Protein AF-0000000079759176 (afdb_homodimer)

Nearest PDB structures (foldseek):
  4ivn-assembly1_A  TM=8.473E-01  e=5.845E-17  Vibrio vulnificus YJ016
  4ivn-assembly1_B  TM=8.427E-01  e=2.845E-16  Vibrio vulnificus YJ016
  7en7-assembly1_A  TM=8.563E-01  e=7.314E-11  Escherichia coli K-12
  7en6-assembly1_C  TM=8.674E-01  e=1.276E-09  Escherichia coli
  7en6-assembly1_D  TM=8.391E-01  e=5.063E-09  Escherichia coli

Solvent-accessible surface area (backbone atoms only — not comparable to full-atom values): 28360 Å² total; per-residue (Å²): 125,83,78,72,47,52,68,56,33,42,62,71,37,46,86,75,43,51,78,68,28,40,36,42,52,48,45,38,74,75,35,50,75,62,48,40,65,43,51,64,61,52,46,11,60,74,35,72,50,50,51,66,45,46,32,49,38,27,36,70,44,74,27,94,19,47,51,42,41,38,44,47,40,25,36,60,64,41,68,69,44,69,69,76,81,70,68,87,50,60,53,61,49,53,45,50,50,26,52,50,49,20,49,23,29,49,39,30,46,72,65,36,49,50,66,50,53,52,50,50,25,52,51,60,67,69,34,71,34,38,37,27,38,7,47,69,80,48,11,39,54,19,48,50,50,30,53,51,36,40,49,45,47,37,53,53,45,56,29,35,52,32,81,71,38,44,62,59,56,71,70,55,56,56,57,22,34,36,39,40,46,32,62,73,15,35,44,43,58,51,42,52,44,53,52,53,32,49,75,59,57,26,54,32,38,24,40,19,49,33,66,86,23,66,36,32,66,70,26,77,37,63,44,55,32,55,25,63,87,65,69,69,47,62,83,69,71,78,75,52,58,45,51,45,47,52,52,51,49,46,49,59,66,43,54,40,69,69,48,16,60,74,63,47,24,55,59,55,54,60,63,56,31,68,52,39,90,127,81,79,72,46,53,67,55,34,44,62,74,38,47,86,75,43,51,78,69,29,40,36,43,51,49,46,39,74,75,35,51,76,60,47,40,66,41,50,66,62,51,46,10,60,75,37,72,50,51,53,66,46,47,30,49,38,27,35,73,46,72,28,95,18,45,52,41,41,39,43,46,40,24,38,56,55,46,72,67,56,66,65,77,74,71,68,87,50,60,54,61,47,53,46,50,49,26,51,50,48,19,48,23,29,50,40,29,46,72,65,36,52,49,66,50,50,52,52,50,24,53,50,62,67,68,34,72,33,38,38,27,39,8,47,70,80,48,10,39,54,20,47,50,49,30,52,52,37,38,48,46,48,37,52,54,47,54,28,36,53,31,80,72,39,44,61,59,56,70,69,56,56,56,56,22,34,37,39,41,45,33,62,73,14,34,45,43,57,51,40,52,44,52,52,52,32,48,75,59,57,27,54,32,37,24,40,20,50,32,66,86,22,66,36,31,66,70,27,77,37,61,46,55,32,53,24,64,86,66,70,70,46,62,83,68,69,78,73,52,57,45,50,44,46,52,52,52,50,47,50,60,68,43,54,40,70,69,48,16,61,73,61,48,24,56,60,56,53,60,64,56,32,68,51,40,88

pLDDT: mean 88.62, std 12.37, range [35.09, 98.75]

Sequence (554 aa):
MSEKSVIDNIQKHYREFSPTERKVADCVLRHPNQVTEYTVKELAMASGVSEATVVRMCQHAGYTGYWPFRTMLARDMGMMGREEKRDNDQANIVAGIFRKYADIMQNLSSKIDLDAMSTCARLIDNCHEVHVIAAGDTGTLAKHMGFCLGRIGIKATYSGLADYYLNTINLADENDVLIAISKSGITKTVIQGAELAKEKGLKVIAITEYGNSKLGELADHVLLSKGDSSRFDYYKNYNHLSETAVIEALLELVKNVDKIVEKRADQLEFMLSEAKLMSEKSVIDNIQKHYREFSPTERKVADCVLRHPNQVTEYTVKELAMASGVSEATVVRMCQHAGYTGYWPFRTMLARDMGMMGREEKRDNDQANIVAGIFRKYADIMQNLSSKIDLDAMSTCARLIDNCHEVHVIAAGDTGTLAKHMGFCLGRIGIKATYSGLADYYLNTINLADENDVLIAISKSGITKTVIQGAELAKEKGLKVIAITEYGNSKLGELADHVLLSKGDSSRFDYYKNYNHLSETAVIEALLELVKNVDKIVEKRADQLEFMLSEAKL

Structure (mmCIF, N/CA/C/O backbone):
data_AF-0000000079759176-model_v1
#
loop_
_entity.id
_entity.type
_entity.pdbx_description
1 polymer 'Putative HTH-type transcriptional regulator YbbH'
#
loop_
_atom_site.group_PDB
_atom_site.id
_atom_site.type_symbol
_atom_site.label_atom_id
_atom_site.label_alt_id
_atom_site.label_comp_id
_atom_site.label_asym_id
_atom_site.label_entity_id
_atom_site.label_seq_id
_atom_site.pdbx_PDB_ins_code
_atom_site.Cartn_x
_atom_site.Cartn_y
_atom_site.Cartn_z
_atom_site.occupancy
_atom_site.B_iso_or_equiv
_atom_site.auth_seq_id
_atom_site.auth_comp_id
_atom_site.auth_asym_id
_atom_site.auth_atom_id
_atom_site.pdbx_PDB_mod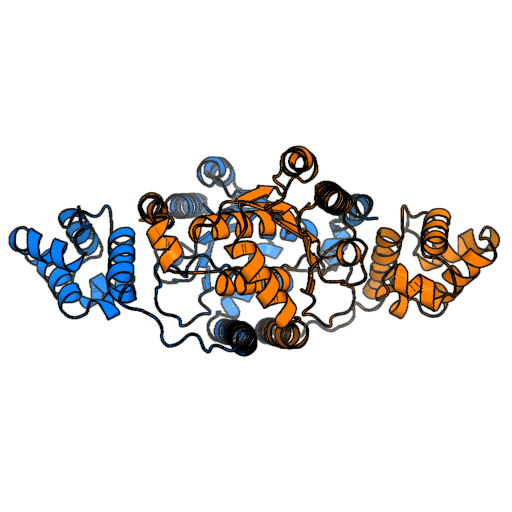el_num
ATOM 1 N N . MET A 1 1 ? -22.641 -24.734 -18.359 1 35.66 1 MET A N 1
ATOM 2 C CA . MET A 1 1 ? -21.891 -26 -18.328 1 35.66 1 MET A CA 1
ATOM 3 C C . MET A 1 1 ? -20.938 -26.047 -17.141 1 35.66 1 MET A C 1
ATOM 5 O O . MET A 1 1 ? -20.25 -25.078 -16.859 1 35.66 1 MET A O 1
ATOM 9 N N . SER A 1 2 ? -21.156 -26.797 -16.234 1 46.03 2 SER A N 1
ATOM 10 C CA . SER A 1 2 ? -20.422 -26.938 -14.969 1 46.03 2 SER A CA 1
ATOM 11 C C . SER A 1 2 ? -18.922 -27 -15.203 1 46.03 2 SER A C 1
ATOM 13 O O . SER A 1 2 ? -18.438 -27.812 -16.016 1 46.03 2 SER A O 1
ATOM 15 N N . GLU A 1 3 ? -18.172 -25.875 -15.086 1 63.28 3 GLU A N 1
ATOM 16 C CA . GLU A 1 3 ? -16.734 -25.859 -15.312 1 63.28 3 GLU A CA 1
ATOM 17 C C . GLU A 1 3 ? -16.047 -27.047 -14.617 1 63.28 3 GLU A C 1
ATOM 19 O O . GLU A 1 3 ? -16.266 -27.266 -13.422 1 63.28 3 GLU A O 1
ATOM 24 N N . LYS A 1 4 ? -15.727 -28.125 -15.344 1 79.06 4 LYS A N 1
ATOM 25 C CA . LYS A 1 4 ? -15.031 -29.328 -14.867 1 79.06 4 LYS A CA 1
ATOM 26 C C . LYS A 1 4 ? -13.906 -28.969 -13.906 1 79.06 4 LYS A C 1
ATOM 28 O O . LYS A 1 4 ? -13.219 -27.953 -14.102 1 79.06 4 LYS A O 1
ATOM 33 N N . SER A 1 5 ? -13.938 -29.719 -12.781 1 89.38 5 SER A N 1
ATOM 34 C CA . SER A 1 5 ? -12.859 -29.5 -11.82 1 89.38 5 SER A CA 1
ATOM 35 C C . SER A 1 5 ? -11.508 -29.859 -12.422 1 89.38 5 SER A C 1
ATOM 37 O O . SER A 1 5 ? -11.438 -30.516 -13.461 1 89.38 5 SER A O 1
ATOM 39 N N . VAL A 1 6 ? -10.531 -29.438 -11.859 1 93.12 6 VAL A N 1
ATOM 40 C CA . VAL A 1 6 ? -9.172 -29.734 -12.297 1 93.12 6 VAL A CA 1
ATOM 41 C C . VAL A 1 6 ? -8.93 -31.234 -12.25 1 93.12 6 VAL A C 1
ATOM 43 O O . VAL A 1 6 ? -8.359 -31.812 -13.18 1 93.12 6 VAL A O 1
ATOM 46 N N . ILE A 1 7 ? -9.414 -31.844 -11.203 1 94.25 7 ILE A N 1
ATOM 47 C CA . ILE A 1 7 ? -9.25 -33.281 -11.031 1 94.25 7 ILE A CA 1
ATOM 48 C C . ILE A 1 7 ? -9.945 -34.031 -12.164 1 94.25 7 ILE A C 1
ATOM 50 O O . ILE A 1 7 ? -9.383 -34.969 -12.75 1 94.25 7 ILE A O 1
ATOM 54 N N . ASP A 1 8 ? -11.172 -33.531 -12.461 1 93.94 8 ASP A N 1
ATOM 55 C CA . ASP A 1 8 ? -11.914 -34.156 -13.562 1 93.94 8 ASP A CA 1
ATOM 56 C C . ASP A 1 8 ? -11.164 -34 -14.883 1 93.94 8 ASP A C 1
ATOM 58 O O . ASP A 1 8 ? -11.141 -34.938 -15.695 1 93.94 8 ASP A O 1
ATOM 62 N N . ASN A 1 9 ? -10.57 -32.906 -15.094 1 94.44 9 ASN A N 1
ATOM 63 C CA . ASN A 1 9 ? -9.828 -32.656 -16.312 1 94.44 9 ASN A CA 1
ATOM 64 C C . ASN A 1 9 ? -8.602 -33.531 -16.438 1 94.44 9 ASN A C 1
ATOM 66 O O . ASN A 1 9 ? -8.297 -34.062 -17.516 1 94.44 9 ASN A O 1
ATOM 70 N N . ILE A 1 10 ? -7.938 -33.656 -15.336 1 95.88 10 ILE A N 1
ATOM 71 C CA . ILE A 1 10 ? -6.766 -34.531 -15.32 1 95.88 10 ILE A CA 1
ATOM 72 C C . ILE A 1 10 ? -7.184 -35.938 -15.648 1 95.88 10 ILE A C 1
ATOM 74 O O . ILE A 1 10 ? -6.539 -36.625 -16.469 1 95.88 10 ILE A O 1
ATOM 78 N N . GLN A 1 11 ? -8.242 -36.406 -15.07 1 95.19 11 GLN A N 1
ATOM 79 C CA . GLN A 1 11 ? -8.711 -37.781 -15.289 1 95.19 11 GLN A CA 1
ATOM 80 C C . GLN A 1 11 ? -9.148 -37.969 -16.734 1 95.19 11 GLN A C 1
ATOM 82 O O . GLN A 1 11 ? -8.883 -39.031 -17.328 1 95.19 11 GLN A O 1
ATOM 87 N N . LYS A 1 12 ? -9.773 -37 -17.234 1 94.94 12 LYS A N 1
ATOM 88 C CA . LYS A 1 12 ? -10.25 -37.062 -18.609 1 94.94 12 LYS A CA 1
ATOM 89 C C . LYS A 1 12 ? -9.094 -37.219 -19.594 1 94.94 12 LYS A C 1
ATOM 91 O O . LYS A 1 12 ? -9.211 -37.906 -20.594 1 94.94 12 LYS A O 1
ATOM 96 N N . HIS A 1 13 ? -7.957 -36.594 -19.312 1 96.12 13 HIS A N 1
ATOM 97 C CA . HIS A 1 13 ? -6.844 -36.562 -20.25 1 96.12 13 HIS A CA 1
ATOM 98 C C . HIS A 1 13 ? -5.73 -37.5 -19.844 1 96.12 13 HIS A C 1
ATOM 100 O O . HIS A 1 13 ? -4.688 -37.562 -20.5 1 96.12 13 HIS A O 1
ATOM 106 N N . TYR A 1 14 ? -5.953 -38.25 -18.844 1 96.62 14 TYR A N 1
ATOM 107 C CA . TYR A 1 14 ? -4.895 -39.031 -18.219 1 96.62 14 TYR A CA 1
ATOM 108 C C . TYR A 1 14 ? -4.262 -40 -19.234 1 96.62 14 TYR A C 1
ATOM 110 O O . TYR A 1 14 ? -3.035 -40.125 -19.281 1 96.62 14 TYR A O 1
ATOM 118 N N . ARG A 1 15 ? -5.012 -40.594 -20.109 1 95.25 15 ARG A N 1
ATOM 119 C CA . ARG A 1 15 ? -4.523 -41.594 -21.047 1 95.25 15 ARG A CA 1
ATOM 120 C C . ARG A 1 15 ? -3.697 -40.969 -22.156 1 95.25 15 ARG A C 1
ATOM 122 O O . ARG A 1 15 ? -2.928 -41.656 -22.844 1 95.25 15 ARG A O 1
ATOM 129 N N . GLU A 1 16 ? -3.939 -39.719 -22.297 1 95.94 16 GLU A N 1
ATOM 130 C CA . GLU A 1 16 ? -3.23 -39 -23.344 1 95.94 16 GLU A CA 1
ATOM 131 C C . GLU A 1 16 ? -1.88 -38.469 -22.859 1 95.94 16 GLU A C 1
ATOM 133 O O . GLU A 1 16 ? -1.031 -38.062 -23.656 1 95.94 16 GLU A O 1
ATOM 138 N N . PHE A 1 17 ? -1.669 -38.562 -21.562 1 97.19 17 PHE A N 1
ATOM 139 C CA . PHE A 1 17 ? -0.434 -38.031 -20.984 1 97.19 17 PHE A CA 1
ATOM 140 C C . PHE A 1 17 ? 0.737 -38.969 -21.297 1 97.19 17 PHE A C 1
ATOM 142 O O . PHE A 1 17 ? 0.569 -40.188 -21.359 1 97.19 17 PHE A O 1
ATOM 149 N N . SER A 1 18 ? 1.916 -38.375 -21.5 1 97.06 18 SER A N 1
ATOM 150 C CA . SER A 1 18 ? 3.146 -39.156 -21.531 1 97.06 18 SER A CA 1
ATOM 151 C C . SER A 1 18 ? 3.434 -39.812 -20.188 1 97.06 18 SER A C 1
ATOM 153 O O . SER A 1 18 ? 2.824 -39.438 -19.172 1 97.06 18 SER A O 1
ATOM 155 N N . PRO A 1 19 ? 4.395 -40.719 -20.156 1 97.31 19 PRO A N 1
ATOM 156 C CA . PRO A 1 19 ? 4.734 -41.344 -18.875 1 97.31 19 PRO A CA 1
ATOM 157 C C . PRO A 1 19 ? 5.215 -40.344 -17.844 1 97.31 19 PRO A C 1
ATOM 159 O O . PRO A 1 19 ? 4.871 -40.469 -16.656 1 97.31 19 PRO A O 1
ATOM 162 N N . THR A 1 20 ? 5.922 -39.375 -18.281 1 97.38 20 THR A N 1
ATOM 163 C CA . THR A 1 20 ? 6.434 -38.375 -17.328 1 97.38 20 THR A CA 1
ATOM 164 C C . THR A 1 20 ? 5.324 -37.438 -16.891 1 97.38 20 THR A C 1
ATOM 166 O O . THR A 1 20 ? 5.293 -37 -15.734 1 97.38 20 THR A O 1
ATOM 169 N N . GLU A 1 21 ? 4.449 -37.094 -17.781 1 98 21 GLU A N 1
ATOM 170 C CA . GLU A 1 21 ? 3.305 -36.25 -17.422 1 98 21 GLU A CA 1
ATOM 171 C C . GLU A 1 21 ? 2.406 -36.969 -16.406 1 98 21 GLU A C 1
ATOM 173 O O . GLU A 1 21 ? 1.821 -36.344 -15.531 1 98 21 GLU A O 1
ATOM 178 N N . ARG A 1 22 ? 2.295 -38.281 -16.562 1 98.12 22 ARG A N 1
ATOM 179 C CA . ARG A 1 22 ? 1.464 -39.062 -15.641 1 98.12 22 ARG A CA 1
ATOM 180 C C . ARG A 1 22 ? 2.01 -39 -14.219 1 98.12 22 ARG A C 1
ATOM 182 O O . ARG A 1 22 ? 1.243 -39 -13.25 1 98.12 22 ARG A O 1
ATOM 189 N N . LYS A 1 23 ? 3.299 -38.875 -14.117 1 98.12 23 LYS A N 1
ATOM 190 C CA . LYS A 1 23 ? 3.887 -38.719 -12.789 1 98.12 23 LYS A CA 1
ATOM 191 C C . LYS A 1 23 ? 3.371 -37.438 -12.109 1 98.12 23 LYS A C 1
ATOM 193 O O . LYS A 1 23 ? 3.061 -37.438 -10.914 1 98.12 23 LYS A O 1
ATOM 198 N N . VAL A 1 24 ? 3.32 -36.375 -12.883 1 98.44 24 VAL A N 1
ATOM 199 C CA . VAL A 1 24 ? 2.807 -35.094 -12.367 1 98.44 24 VAL A CA 1
ATOM 200 C C . VAL A 1 24 ? 1.33 -35.25 -12.008 1 98.44 24 VAL A C 1
ATOM 202 O O . VAL A 1 24 ? 0.908 -34.875 -10.914 1 98.44 24 VAL A O 1
ATOM 205 N N . ALA A 1 25 ? 0.553 -35.812 -12.969 1 98 25 ALA A N 1
ATOM 206 C CA . ALA A 1 25 ? -0.879 -36.031 -12.766 1 98 25 ALA A CA 1
ATOM 207 C C . ALA A 1 25 ? -1.146 -36.844 -11.508 1 98 25 ALA A C 1
ATOM 209 O O . ALA A 1 25 ? -2.029 -36.5 -10.719 1 98 25 ALA A O 1
ATOM 210 N N . ASP A 1 26 ? -0.378 -37.906 -11.336 1 98.06 26 ASP A N 1
ATOM 211 C CA . ASP A 1 26 ? -0.527 -38.75 -10.172 1 98.06 26 ASP A CA 1
ATOM 212 C C . ASP A 1 26 ? -0.271 -38 -8.875 1 98.06 26 ASP A C 1
ATOM 214 O O . ASP A 1 26 ? -0.987 -38.188 -7.887 1 98.06 26 ASP A O 1
ATOM 218 N N . CYS A 1 27 ? 0.743 -37.219 -8.93 1 97.56 27 CYS A N 1
ATOM 219 C CA . CYS A 1 27 ? 1.055 -36.406 -7.754 1 97.56 27 CYS A CA 1
ATOM 220 C C . CYS A 1 27 ? -0.113 -35.5 -7.395 1 97.56 27 CYS A C 1
ATOM 222 O O . CYS A 1 27 ? -0.489 -35.406 -6.227 1 97.56 27 CYS A O 1
ATOM 224 N N . VAL A 1 28 ? -0.728 -34.844 -8.352 1 97.44 28 VAL A N 1
ATOM 225 C CA . VAL A 1 28 ? -1.858 -33.938 -8.148 1 97.44 28 VAL A CA 1
ATOM 226 C C . VAL A 1 28 ? -3.055 -34.719 -7.621 1 97.44 28 VAL A C 1
ATOM 228 O O . VAL A 1 28 ? -3.723 -34.312 -6.672 1 97.44 28 VAL A O 1
ATOM 231 N N . LEU A 1 29 ? -3.34 -35.875 -8.242 1 96.56 29 LEU A N 1
ATOM 232 C CA . LEU A 1 29 ? -4.5 -36.688 -7.875 1 96.56 29 LEU A CA 1
ATOM 233 C C . LEU A 1 29 ? -4.363 -37.219 -6.457 1 96.56 29 LEU A C 1
ATOM 235 O O . LEU A 1 29 ? -5.352 -37.344 -5.734 1 96.56 29 LEU A O 1
ATOM 239 N N . ARG A 1 30 ? -3.137 -37.531 -6.066 1 96 30 ARG A N 1
ATOM 240 C CA . ARG A 1 30 ? -2.889 -38.125 -4.75 1 96 30 ARG A CA 1
ATOM 241 C C . ARG A 1 30 ? -2.857 -37.031 -3.674 1 96 30 ARG A C 1
ATOM 243 O O . ARG A 1 30 ? -3.281 -37.281 -2.541 1 96 30 ARG A O 1
ATOM 250 N N . HIS A 1 31 ? -2.309 -35.875 -4.031 1 94.81 31 HIS A N 1
ATOM 251 C CA . HIS A 1 31 ? -2.098 -34.844 -3.027 1 94.81 31 HIS A CA 1
ATOM 252 C C . HIS A 1 31 ? -2.562 -33.469 -3.535 1 94.81 31 HIS A C 1
ATOM 254 O O . HIS A 1 31 ? -1.793 -32.5 -3.537 1 94.81 31 HIS A O 1
ATOM 260 N N . PRO A 1 32 ? -3.797 -33.312 -3.891 1 93.69 32 PRO A N 1
ATOM 261 C CA . PRO A 1 32 ? -4.258 -32.062 -4.504 1 93.69 32 PRO A CA 1
ATOM 262 C C . PRO A 1 32 ? -4.082 -30.859 -3.588 1 93.69 32 PRO A C 1
ATOM 264 O O . PRO A 1 32 ? -3.672 -29.781 -4.039 1 93.69 32 PRO A O 1
ATOM 267 N N . ASN A 1 33 ? -4.297 -30.984 -2.299 1 89.25 33 ASN A N 1
ATOM 268 C CA . ASN A 1 33 ? -4.164 -29.875 -1.361 1 89.25 33 ASN A CA 1
ATOM 269 C C . ASN A 1 33 ? -2.715 -29.422 -1.231 1 89.25 33 ASN A C 1
ATOM 271 O O . ASN A 1 33 ? -2.438 -28.219 -1.197 1 89.25 33 ASN A O 1
ATOM 275 N N . GLN A 1 34 ? -1.864 -30.359 -1.186 1 91.31 34 GLN A N 1
ATOM 276 C CA . GLN A 1 34 ? -0.444 -30.047 -1.079 1 91.31 34 GLN A CA 1
ATOM 277 C C . GLN A 1 34 ? 0.063 -29.359 -2.34 1 91.31 34 GLN A C 1
ATOM 279 O O . GLN A 1 34 ? 0.872 -28.422 -2.264 1 91.31 34 GLN A O 1
ATOM 284 N N . VAL A 1 35 ? -0.436 -29.812 -3.436 1 93.62 35 VAL A N 1
ATOM 285 C CA . VAL A 1 35 ? 0.02 -29.297 -4.719 1 93.62 35 VAL A CA 1
ATOM 286 C C . VAL A 1 35 ? -0.357 -27.812 -4.84 1 93.62 35 VAL A C 1
ATOM 288 O O . VAL A 1 35 ? 0.382 -27.031 -5.434 1 93.62 35 VAL A O 1
ATOM 291 N N . THR A 1 36 ? -1.46 -27.406 -4.219 1 89.44 36 THR A N 1
ATOM 292 C CA . THR A 1 36 ? -1.861 -26.016 -4.27 1 89.44 36 THR A CA 1
ATOM 293 C C . THR A 1 36 ? -0.802 -25.125 -3.623 1 89.44 36 THR A C 1
ATOM 295 O O . THR A 1 36 ? -0.743 -23.922 -3.895 1 89.44 36 THR A O 1
ATOM 298 N N . GLU A 1 37 ? 0.089 -25.719 -2.861 1 86.69 37 GLU A N 1
ATOM 299 C CA . GLU A 1 37 ? 1.104 -24.969 -2.135 1 86.69 37 GLU A CA 1
ATOM 300 C C . GLU A 1 37 ? 2.447 -25 -2.857 1 86.69 37 GLU A C 1
ATOM 302 O O . GLU A 1 37 ? 3.398 -24.344 -2.449 1 86.69 37 GLU A O 1
ATOM 307 N N . TYR A 1 38 ? 2.492 -25.781 -3.906 1 89.94 38 TYR A N 1
ATOM 308 C CA . TYR A 1 38 ? 3.762 -25.969 -4.594 1 89.94 38 TYR A CA 1
ATOM 309 C C . TYR A 1 38 ? 3.957 -24.938 -5.691 1 89.94 38 TYR A C 1
ATOM 311 O O . TYR A 1 38 ? 3.012 -24.594 -6.406 1 89.94 38 TYR A O 1
ATOM 319 N N . THR A 1 39 ? 5.184 -24.391 -5.734 1 88.19 39 THR A N 1
ATOM 320 C CA . THR A 1 39 ? 5.605 -23.766 -6.977 1 88.19 39 THR A CA 1
ATOM 321 C C . THR A 1 39 ? 5.797 -24.797 -8.078 1 88.19 39 THR A C 1
ATOM 323 O O . THR A 1 39 ? 5.762 -26 -7.812 1 88.19 39 THR A O 1
ATOM 326 N N . VAL A 1 40 ? 5.965 -24.297 -9.273 1 92.94 40 VAL A N 1
ATOM 327 C CA . VAL A 1 40 ? 6.203 -25.219 -10.383 1 92.94 40 VAL A CA 1
ATOM 328 C C . VAL A 1 40 ? 7.461 -26.031 -10.117 1 92.94 40 VAL A C 1
ATOM 330 O O . VAL A 1 40 ? 7.504 -27.234 -10.406 1 92.94 40 VAL A O 1
ATOM 333 N N . LYS A 1 41 ? 8.414 -25.422 -9.516 1 92 41 LYS A N 1
ATOM 334 C CA . LYS A 1 41 ? 9.664 -26.109 -9.188 1 92 41 LYS A CA 1
ATOM 335 C C . LYS A 1 41 ? 9.445 -27.188 -8.133 1 92 41 LYS A C 1
ATOM 337 O O . LYS A 1 41 ? 9.969 -28.297 -8.25 1 92 41 LYS A O 1
ATOM 342 N N . GLU A 1 42 ? 8.703 -26.891 -7.176 1 92.88 42 GLU A N 1
ATOM 343 C CA . GLU A 1 42 ? 8.438 -27.828 -6.094 1 92.88 42 GLU A CA 1
ATOM 344 C C . GLU A 1 42 ? 7.613 -29.016 -6.582 1 92.88 42 GLU A C 1
ATOM 346 O O . GLU A 1 42 ? 7.859 -30.156 -6.18 1 92.88 42 GLU A O 1
ATOM 351 N N . LEU A 1 43 ? 6.633 -28.719 -7.422 1 96.19 43 LEU A N 1
ATOM 352 C CA . LEU A 1 43 ? 5.852 -29.828 -7.977 1 96.19 43 LEU A CA 1
ATOM 353 C C . LEU A 1 43 ? 6.711 -30.703 -8.867 1 96.19 43 LEU A C 1
ATOM 355 O O . LEU A 1 43 ? 6.562 -31.938 -8.867 1 96.19 43 LEU A O 1
ATOM 359 N N . ALA A 1 44 ? 7.586 -30.062 -9.625 1 97.06 44 ALA A N 1
ATOM 360 C CA . ALA A 1 44 ? 8.523 -30.812 -10.453 1 97.06 44 ALA A CA 1
ATOM 361 C C . ALA A 1 44 ? 9.383 -31.75 -9.602 1 97.06 44 ALA A C 1
ATOM 363 O O . ALA A 1 44 ? 9.516 -32.938 -9.914 1 97.06 44 ALA A O 1
ATOM 364 N N . MET A 1 45 ? 9.867 -31.266 -8.539 1 96.31 45 MET A N 1
ATOM 365 C CA . MET A 1 45 ? 10.703 -32.062 -7.637 1 96.31 45 MET A CA 1
ATOM 366 C C . MET A 1 45 ? 9.906 -33.188 -6.992 1 96.31 45 MET A C 1
ATOM 368 O O . MET A 1 45 ? 10.367 -34.312 -6.93 1 96.31 45 MET A O 1
ATOM 372 N N . ALA A 1 46 ? 8.734 -32.875 -6.613 1 96.38 46 ALA A N 1
ATOM 373 C CA . ALA A 1 46 ? 7.879 -33.844 -5.938 1 96.38 46 ALA A CA 1
ATOM 374 C C . ALA A 1 46 ? 7.473 -34.969 -6.891 1 96.38 46 ALA A C 1
ATOM 376 O O . ALA A 1 46 ? 7.254 -36.094 -6.465 1 96.38 46 ALA A O 1
ATOM 377 N N . SER A 1 47 ? 7.41 -34.656 -8.148 1 97.69 47 SER A N 1
ATOM 378 C CA . SER A 1 47 ? 6.965 -35.625 -9.148 1 97.69 47 SER A CA 1
ATOM 379 C C . SER A 1 47 ? 8.148 -36.312 -9.828 1 97.69 47 SER A C 1
ATOM 381 O O . SER A 1 47 ? 7.969 -37.219 -10.633 1 97.69 47 SER A O 1
ATOM 383 N N . GLY A 1 48 ? 9.305 -35.812 -9.617 1 97.38 48 GLY A N 1
ATOM 384 C CA . GLY A 1 48 ? 10.5 -36.375 -10.219 1 97.38 48 GLY A CA 1
ATOM 385 C C . GLY A 1 48 ? 10.633 -36.062 -11.695 1 97.38 48 GLY A C 1
ATOM 386 O O . GLY A 1 48 ? 11.023 -36.906 -12.484 1 97.38 48 GLY A O 1
ATOM 387 N N . VAL A 1 49 ? 10.195 -34.906 -12.055 1 98 49 VAL A N 1
ATOM 388 C CA . VAL A 1 49 ? 10.242 -34.531 -13.461 1 98 49 VAL A CA 1
ATOM 389 C C . VAL A 1 49 ? 10.797 -33.094 -13.594 1 98 49 VAL A C 1
ATOM 391 O O . VAL A 1 49 ? 11.188 -32.469 -12.602 1 98 49 VAL A O 1
ATOM 394 N N . SER A 1 50 ? 10.914 -32.625 -14.82 1 96.06 50 SER A N 1
ATOM 395 C CA . SER A 1 50 ? 11.336 -31.25 -15.086 1 96.06 50 SER A CA 1
ATOM 396 C C . SER A 1 50 ? 10.172 -30.266 -14.945 1 96.06 50 SER A C 1
ATOM 398 O O . SER A 1 50 ? 9.008 -30.672 -15.023 1 96.06 50 SER A O 1
ATOM 400 N N . GLU A 1 51 ? 10.516 -29.016 -14.727 1 95.12 51 GLU A N 1
ATOM 401 C CA . GLU A 1 51 ? 9.5 -27.969 -14.719 1 95.12 51 GLU A CA 1
ATOM 402 C C . GLU A 1 51 ? 8.727 -27.938 -16.031 1 95.12 51 GLU A C 1
ATOM 404 O O . GLU A 1 51 ? 7.516 -27.703 -16.047 1 95.12 51 GLU A O 1
ATOM 409 N N . ALA A 1 52 ? 9.422 -28.172 -17.141 1 95.06 52 ALA A N 1
ATOM 410 C CA . ALA A 1 52 ? 8.789 -28.188 -18.453 1 95.06 52 ALA A CA 1
ATOM 411 C C . ALA A 1 52 ? 7.727 -29.281 -18.547 1 95.06 52 ALA A C 1
ATOM 413 O O . ALA A 1 52 ? 6.66 -29.062 -19.125 1 95.06 52 ALA A O 1
ATOM 414 N N . THR A 1 53 ? 8.016 -30.375 -17.953 1 97.12 53 THR A N 1
ATOM 415 C CA . THR A 1 53 ? 7.07 -31.484 -17.953 1 97.12 53 THR A CA 1
ATOM 416 C C . THR A 1 53 ? 5.805 -31.109 -17.188 1 97.12 53 THR A C 1
ATOM 418 O O . THR A 1 53 ? 4.695 -31.453 -17.609 1 97.12 53 THR A O 1
ATOM 421 N N . VAL A 1 54 ? 5.973 -30.422 -16.062 1 97.75 54 VAL A N 1
ATOM 422 C CA . VAL A 1 54 ? 4.824 -29.953 -15.281 1 97.75 54 VAL A CA 1
ATOM 423 C C . VAL A 1 54 ? 3.955 -29.031 -16.141 1 97.75 54 VAL A C 1
ATOM 425 O O . VAL A 1 54 ? 2.736 -29.219 -16.203 1 97.75 54 VAL A O 1
ATOM 428 N N . VAL A 1 55 ? 4.57 -28.109 -16.781 1 95.06 55 VAL A N 1
ATOM 429 C CA . VAL A 1 55 ? 3.85 -27.141 -17.594 1 95.06 55 VAL A CA 1
ATOM 430 C C . VAL A 1 55 ? 3.145 -27.844 -18.75 1 95.06 55 VAL A C 1
ATOM 432 O O . VAL A 1 55 ? 1.988 -27.531 -19.047 1 95.06 55 VAL A O 1
ATOM 435 N N . ARG A 1 56 ? 3.785 -28.766 -19.391 1 96.25 56 ARG A N 1
ATOM 436 C CA . ARG A 1 56 ? 3.188 -29.516 -20.5 1 96.25 56 ARG A CA 1
ATOM 437 C C . ARG A 1 56 ? 1.968 -30.297 -20.031 1 96.25 56 ARG A C 1
ATOM 439 O O . ARG A 1 56 ? 0.955 -30.359 -20.734 1 96.25 56 ARG A O 1
ATOM 446 N N . MET A 1 57 ? 2.121 -30.906 -18.891 1 97.38 57 MET A N 1
ATOM 447 C CA . MET A 1 57 ? 0.977 -31.641 -18.359 1 97.38 57 MET A CA 1
ATOM 448 C C . MET A 1 57 ? -0.218 -30.703 -18.172 1 97.38 57 MET A C 1
ATOM 450 O O . MET A 1 57 ? -1.343 -31.047 -18.531 1 97.38 57 MET A O 1
ATOM 454 N N . CYS A 1 58 ? 0.056 -29.547 -17.547 1 95.69 58 CYS A N 1
ATOM 455 C CA . CYS A 1 58 ? -1.009 -28.578 -17.328 1 95.69 58 CYS A CA 1
ATOM 456 C C . CYS A 1 58 ? -1.652 -28.172 -18.641 1 95.69 58 CYS A C 1
ATOM 458 O O . CYS A 1 58 ? -2.877 -28.062 -18.734 1 95.69 58 CYS A O 1
ATOM 460 N N . GLN A 1 59 ? -0.818 -27.953 -19.625 1 93.56 59 GLN A N 1
ATOM 461 C CA . GLN A 1 59 ? -1.314 -27.547 -20.938 1 93.56 59 GLN A CA 1
ATOM 462 C C . GLN A 1 59 ? -2.162 -28.641 -21.578 1 93.56 59 GLN A C 1
ATOM 464 O O . GLN A 1 59 ? -3.238 -28.375 -22.109 1 93.56 59 GLN A O 1
ATOM 469 N N . HIS A 1 60 ? -1.693 -29.844 -21.5 1 95.69 60 HIS A N 1
ATOM 470 C CA . HIS A 1 60 ? -2.438 -30.969 -22.047 1 95.69 60 HIS A CA 1
ATOM 471 C C . HIS A 1 60 ? -3.758 -31.172 -21.312 1 95.69 60 HIS A C 1
ATOM 473 O O . HIS A 1 60 ? -4.734 -31.641 -21.891 1 95.69 60 HIS A O 1
ATOM 479 N N . ALA A 1 61 ? -3.705 -30.781 -20.125 1 95.38 61 ALA A N 1
ATOM 480 C CA . ALA A 1 61 ? -4.922 -30.891 -19.328 1 95.38 61 ALA A CA 1
ATOM 481 C C . ALA A 1 61 ? -5.879 -29.75 -19.609 1 95.38 61 ALA A C 1
ATOM 483 O O . ALA A 1 61 ? -6.977 -29.688 -19.062 1 95.38 61 ALA A O 1
ATOM 484 N N . GLY A 1 62 ? -5.434 -28.781 -20.391 1 91.19 62 GLY A N 1
ATOM 485 C CA . GLY A 1 62 ? -6.348 -27.75 -20.828 1 91.19 62 GLY A CA 1
ATOM 486 C C . GLY A 1 62 ? -6.051 -26.391 -20.219 1 91.19 62 GLY A C 1
ATOM 487 O O . GLY A 1 62 ? -6.867 -25.469 -20.297 1 91.19 62 GLY A O 1
ATOM 488 N N . TYR A 1 63 ? -4.887 -26.25 -19.625 1 91.75 63 TYR A N 1
ATOM 489 C CA . TYR A 1 63 ? -4.52 -24.969 -19 1 91.75 63 TYR A CA 1
ATOM 490 C C . TYR A 1 63 ? -3.344 -24.328 -19.734 1 91.75 63 TYR A C 1
ATOM 492 O O . TYR A 1 63 ? -2.537 -25.031 -20.344 1 91.75 63 TYR A O 1
ATOM 500 N N . THR A 1 64 ? -3.213 -23.047 -19.641 1 87.38 64 THR A N 1
ATOM 501 C CA . THR A 1 64 ? -2.178 -22.328 -20.375 1 87.38 64 THR A CA 1
ATOM 502 C C . THR A 1 64 ? -0.831 -22.453 -19.672 1 87.38 64 THR A C 1
ATOM 504 O O . THR A 1 64 ? 0.211 -22.141 -20.25 1 87.38 64 THR A O 1
ATOM 507 N N . GLY A 1 65 ? -0.861 -22.891 -18.422 1 90.06 65 GLY A N 1
ATOM 508 C CA . GLY A 1 65 ? 0.346 -23.062 -17.625 1 90.06 65 GLY A CA 1
ATOM 509 C C . GLY A 1 65 ? 0.072 -23.578 -16.219 1 90.06 65 GLY A C 1
ATOM 510 O O . GLY A 1 65 ? -1.056 -23.953 -15.898 1 90.06 65 GLY A O 1
ATOM 511 N N . TYR A 1 66 ? 1.176 -23.578 -15.453 1 91.94 66 TYR A N 1
ATOM 512 C CA . TYR A 1 66 ? 1.026 -24.125 -14.109 1 91.94 66 TYR A CA 1
ATOM 513 C C . TYR A 1 66 ? 0.223 -23.188 -13.219 1 91.94 66 TYR A C 1
ATOM 515 O O . TYR A 1 66 ? -0.589 -23.625 -12.406 1 91.94 66 TYR A O 1
ATOM 523 N N . TRP A 1 67 ? 0.436 -21.891 -13.438 1 88.31 67 TRP A N 1
ATOM 524 C CA . TRP A 1 67 ? -0.199 -20.938 -12.531 1 88.31 67 TRP A CA 1
ATOM 525 C C . TRP A 1 67 ? -1.718 -21 -12.656 1 88.31 67 TRP A C 1
ATOM 527 O O . TRP A 1 67 ? -2.418 -21.188 -11.656 1 88.31 67 TRP A O 1
ATOM 537 N N . PRO A 1 68 ? -2.244 -20.906 -13.883 1 86.75 68 PRO A N 1
ATOM 538 C CA . PRO A 1 68 ? -3.699 -21.062 -13.977 1 86.75 68 PRO A CA 1
ATOM 539 C C . PRO A 1 68 ? -4.18 -22.422 -13.477 1 86.75 68 PRO A C 1
ATOM 541 O O . PRO A 1 68 ? -5.242 -22.516 -12.859 1 86.75 68 PRO A O 1
ATOM 544 N N . PHE A 1 69 ? -3.445 -23.469 -13.734 1 91.19 69 PHE A N 1
ATOM 545 C CA . PHE A 1 69 ? -3.768 -24.812 -13.242 1 91.19 69 PHE A CA 1
ATOM 546 C C . PHE A 1 69 ? -3.871 -24.812 -11.727 1 91.19 69 PHE A C 1
ATOM 548 O O . PHE A 1 69 ? -4.871 -25.281 -11.172 1 91.19 69 PHE A O 1
ATOM 555 N N . ARG A 1 70 ? -2.826 -24.266 -11.117 1 89.5 70 ARG A N 1
ATOM 556 C CA . ARG A 1 70 ? -2.744 -24.219 -9.656 1 89.5 70 ARG A CA 1
ATOM 557 C C . ARG A 1 70 ? -3.889 -23.391 -9.078 1 89.5 70 ARG A C 1
ATOM 559 O O . ARG A 1 70 ? -4.48 -23.766 -8.062 1 89.5 70 ARG A O 1
ATOM 566 N N . THR A 1 71 ? -4.16 -22.266 -9.648 1 84.81 71 THR A N 1
ATOM 567 C CA . THR A 1 71 ? -5.219 -21.375 -9.203 1 84.81 71 THR A CA 1
ATOM 568 C C . THR A 1 71 ? -6.574 -22.078 -9.242 1 84.81 71 THR A C 1
ATOM 570 O O . THR A 1 71 ? -7.348 -22 -8.281 1 84.81 71 THR A O 1
ATOM 573 N N . MET A 1 72 ? -6.828 -22.781 -10.312 1 86.19 72 MET A N 1
ATOM 574 C CA . MET A 1 72 ? -8.094 -23.5 -10.453 1 86.19 72 MET A CA 1
ATOM 575 C C . MET A 1 72 ? -8.164 -24.672 -9.484 1 86.19 72 MET A C 1
ATOM 577 O O . MET A 1 72 ? -9.242 -24.984 -8.961 1 86.19 72 MET A O 1
ATOM 581 N N . LEU A 1 73 ? -7.016 -25.297 -9.312 1 90.12 73 LEU A N 1
ATOM 582 C CA . LEU A 1 73 ? -6.977 -26.375 -8.336 1 90.12 73 LEU A CA 1
ATOM 583 C C . LEU A 1 73 ? -7.312 -25.875 -6.941 1 90.12 73 LEU A C 1
ATOM 585 O O . LEU A 1 73 ? -8.094 -26.5 -6.219 1 90.12 73 LEU A O 1
ATOM 589 N N . ALA A 1 74 ? -6.738 -24.797 -6.594 1 85.19 74 ALA A N 1
ATOM 590 C CA . ALA A 1 74 ? -7.012 -24.188 -5.293 1 85.19 74 ALA A CA 1
ATOM 591 C C . ALA A 1 74 ? -8.492 -23.844 -5.148 1 85.19 74 ALA A C 1
ATOM 593 O O . ALA A 1 74 ? -9.078 -24.031 -4.086 1 85.19 74 ALA A O 1
ATOM 594 N N . ARG A 1 75 ? -8.961 -23.203 -6.168 1 81.06 75 ARG A N 1
ATOM 595 C CA . ARG A 1 75 ? -10.383 -22.891 -6.176 1 81.06 75 ARG A CA 1
ATOM 596 C C . ARG A 1 75 ? -11.227 -24.141 -5.914 1 81.06 75 ARG A C 1
ATOM 598 O O . ARG A 1 75 ? -12.117 -24.125 -5.066 1 81.06 75 ARG A O 1
ATOM 605 N N . ASP A 1 76 ? -10.883 -25.172 -6.633 1 84 76 ASP A N 1
ATOM 606 C CA . ASP A 1 76 ? -11.625 -26.422 -6.52 1 84 76 ASP A CA 1
ATOM 607 C C . ASP A 1 76 ? -11.531 -27 -5.109 1 84 76 ASP A C 1
ATOM 609 O O . ASP A 1 76 ? -12.484 -27.594 -4.605 1 84 76 ASP A O 1
ATOM 613 N N . MET A 1 77 ? -10.297 -26.891 -4.527 1 81.25 77 MET A N 1
ATOM 614 C CA . MET A 1 77 ? -10.055 -27.484 -3.215 1 81.25 77 MET A CA 1
ATOM 615 C C . MET A 1 77 ? -10.672 -26.625 -2.115 1 81.25 77 MET A C 1
ATOM 617 O O . MET A 1 77 ? -10.789 -27.062 -0.97 1 81.25 77 MET A O 1
ATOM 621 N N . GLY A 1 78 ? -10.727 -25.344 -2.16 1 65.06 78 GLY A N 1
ATOM 622 C CA . GLY A 1 78 ? -11.328 -24.422 -1.213 1 65.06 78 GLY A CA 1
ATOM 623 C C . GLY A 1 78 ? -12.789 -24.125 -1.502 1 65.06 78 GLY A C 1
ATOM 624 O O . GLY A 1 78 ? -13.414 -23.328 -0.802 1 65.06 78 GLY A O 1
ATOM 625 N N . MET A 1 79 ? -13.156 -24.094 -2.746 1 51.69 79 MET A N 1
ATOM 626 C CA . MET A 1 79 ? -14.617 -24.094 -2.762 1 51.69 79 MET A CA 1
ATOM 627 C C . MET A 1 79 ? -15.172 -25.094 -1.754 1 51.69 79 MET A C 1
ATOM 629 O O . MET A 1 79 ? -16.375 -25.094 -1.478 1 51.69 79 MET A O 1
ATOM 633 N N . MET A 1 80 ? -14.523 -26.125 -1.591 1 45.28 80 MET A N 1
ATOM 634 C CA . MET A 1 80 ? -15.125 -26.844 -0.469 1 45.28 80 MET A CA 1
ATOM 635 C C . MET A 1 80 ? -14.719 -26.203 0.859 1 45.28 80 MET A C 1
ATOM 637 O O . MET A 1 80 ? -15.094 -26.703 1.925 1 45.28 80 MET A O 1
ATOM 641 N N . GLY A 1 81 ? -14.234 -25.25 0.764 1 42.59 81 GLY A N 1
ATOM 642 C CA . GLY A 1 81 ? -13.797 -24.484 1.929 1 42.59 81 GLY A CA 1
ATOM 643 C C . GLY A 1 81 ? -14.898 -23.641 2.541 1 42.59 81 GLY A C 1
ATOM 644 O O . GLY A 1 81 ? -14.875 -22.422 2.432 1 42.59 81 GLY A O 1
ATOM 645 N N . ARG A 1 82 ? -16.078 -24.016 2.447 1 44.59 82 ARG A N 1
ATOM 646 C CA . ARG A 1 82 ? -17.016 -23.344 3.336 1 44.59 82 ARG A CA 1
ATOM 647 C C . ARG A 1 82 ? -16.375 -23.031 4.684 1 44.59 82 ARG A C 1
ATOM 649 O O . ARG A 1 82 ? -16.047 -23.938 5.449 1 44.59 82 ARG A O 1
ATOM 656 N N . GLU A 1 83 ? -15.273 -22.219 4.684 1 42.72 83 GLU A N 1
ATOM 657 C CA . GLU A 1 83 ? -14.922 -21.766 6.023 1 42.72 83 GLU A CA 1
ATOM 658 C C . GLU A 1 83 ? -16.094 -21.922 6.988 1 42.72 83 GLU A C 1
ATOM 660 O O . GLU A 1 83 ? -17.25 -21.875 6.574 1 42.72 83 GLU A O 1
ATOM 665 N N . GLU A 1 84 ? -15.703 -22.438 8.281 1 43.97 84 GLU A N 1
ATOM 666 C CA . GLU A 1 84 ? -16.375 -22.453 9.578 1 43.97 84 GLU A CA 1
ATOM 667 C C . GLU A 1 84 ? -17.297 -21.266 9.742 1 43.97 84 GLU A C 1
ATOM 669 O O . GLU A 1 84 ? -17.109 -20.234 9.109 1 43.97 84 GLU A O 1
ATOM 674 N N . LYS A 1 85 ? -18.25 -21.422 10.727 1 42.06 85 LYS A N 1
ATOM 675 C CA . LYS A 1 85 ? -19.266 -20.578 11.359 1 42.06 85 LYS A CA 1
ATOM 676 C C . LYS A 1 85 ? -18.75 -19.172 11.617 1 42.06 85 LYS A C 1
ATOM 678 O O . LYS A 1 85 ? -17.719 -18.984 12.266 1 42.06 85 LYS A O 1
ATOM 683 N N . ARG A 1 86 ? -18.812 -18.156 10.703 1 45.94 86 ARG A N 1
ATOM 684 C CA . ARG A 1 86 ? -18.781 -16.734 11.016 1 45.94 86 ARG A CA 1
ATOM 685 C C . ARG A 1 86 ? -19.031 -16.5 12.508 1 45.94 86 ARG A C 1
ATOM 687 O O . ARG A 1 86 ? -20.094 -16.844 13.031 1 45.94 86 ARG A O 1
ATOM 694 N N . ASP A 1 87 ? -18.062 -16.641 13.234 1 49.56 87 ASP A N 1
ATOM 695 C CA . ASP A 1 87 ? -18.344 -16.062 14.547 1 49.56 87 ASP A CA 1
ATOM 696 C C . ASP A 1 87 ? -19.266 -14.852 14.43 1 49.56 87 ASP A C 1
ATOM 698 O O . ASP A 1 87 ? -19.047 -13.969 13.602 1 49.56 87 ASP A O 1
ATOM 702 N N . ASN A 1 88 ? -20.438 -14.984 14.742 1 58.38 88 ASN A N 1
ATOM 703 C CA . ASN A 1 88 ? -21.531 -14.008 14.688 1 58.38 88 ASN A CA 1
ATOM 704 C C . ASN A 1 88 ? -21.094 -12.656 15.242 1 58.38 88 ASN A C 1
ATOM 706 O O . ASN A 1 88 ? -21.828 -11.672 15.117 1 58.38 88 ASN A O 1
ATOM 710 N N . ASP A 1 89 ? -19.875 -12.633 15.977 1 67.44 89 ASP A N 1
ATOM 711 C CA . ASP A 1 89 ? -19.531 -11.352 16.578 1 67.44 89 ASP A CA 1
ATOM 712 C C . ASP A 1 89 ? -18.484 -10.617 15.727 1 67.44 89 ASP A C 1
ATOM 714 O O . ASP A 1 89 ? -17.281 -10.906 15.82 1 67.44 89 ASP A O 1
ATOM 718 N N . GLN A 1 90 ? -18.828 -9.797 14.867 1 70.31 90 GLN A N 1
ATOM 719 C CA . GLN A 1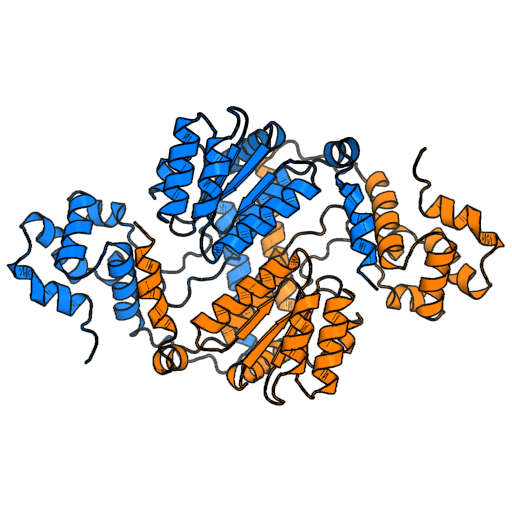 90 ? -18.016 -9.039 13.922 1 70.31 90 GLN A CA 1
ATOM 720 C C . GLN A 1 90 ? -16.859 -8.352 14.625 1 70.31 90 GLN A C 1
ATOM 722 O O . GLN A 1 90 ? -15.758 -8.25 14.062 1 70.31 90 GLN A O 1
ATOM 727 N N . ALA A 1 91 ? -17.109 -7.945 15.852 1 69.81 91 ALA A N 1
ATOM 728 C CA . ALA A 1 91 ? -16.031 -7.297 16.594 1 69.81 91 ALA A CA 1
ATOM 729 C C . ALA A 1 91 ? -14.867 -8.258 16.828 1 69.81 91 ALA A C 1
ATOM 731 O O . ALA A 1 91 ? -13.695 -7.863 16.734 1 69.81 91 ALA A O 1
ATOM 732 N N . ASN A 1 92 ? -15.227 -9.43 17.109 1 80.19 92 ASN A N 1
ATOM 733 C CA . ASN A 1 92 ? -14.203 -10.445 17.312 1 80.19 92 ASN A CA 1
ATOM 734 C C . ASN A 1 92 ? -13.469 -10.773 16.016 1 80.19 92 ASN A C 1
ATOM 736 O O . ASN A 1 92 ? -12.266 -11.023 16.016 1 80.19 92 ASN A O 1
ATOM 740 N N . ILE A 1 93 ? -14.172 -10.531 15.023 1 86.56 93 ILE A N 1
ATOM 741 C CA . ILE A 1 93 ? -13.578 -10.82 13.727 1 86.56 93 ILE A CA 1
ATOM 742 C C . ILE A 1 93 ? -12.539 -9.758 13.375 1 86.56 93 ILE A C 1
ATOM 744 O O . ILE A 1 93 ? -11.422 -10.078 12.969 1 86.56 93 ILE A O 1
ATOM 748 N N . VAL A 1 94 ? -12.859 -8.508 13.625 1 87.88 94 VAL A N 1
ATOM 749 C CA . VAL A 1 94 ? -11.969 -7.406 13.289 1 87.88 94 VAL A CA 1
ATOM 750 C C . VAL A 1 94 ? -10.695 -7.496 14.125 1 87.88 94 VAL A C 1
ATOM 752 O O . VAL A 1 94 ? -9.586 -7.375 13.602 1 87.88 94 VAL A O 1
ATOM 755 N N . ALA A 1 95 ? -10.883 -7.738 15.398 1 87.81 95 ALA A N 1
ATOM 756 C CA . ALA A 1 95 ? -9.719 -7.895 16.281 1 87.81 95 ALA A CA 1
ATOM 757 C C . ALA A 1 95 ? -8.836 -9.047 15.805 1 87.81 95 ALA A C 1
ATOM 759 O O . ALA A 1 95 ? -7.605 -8.945 15.859 1 87.81 95 ALA A O 1
ATOM 760 N N . GLY A 1 96 ? -9.445 -10.109 15.398 1 91.44 96 GLY A N 1
ATOM 761 C CA . GLY A 1 96 ? -8.711 -11.242 14.875 1 91.44 96 GLY A CA 1
ATOM 762 C C . GLY A 1 96 ? -7.91 -10.914 13.625 1 91.44 96 GLY A C 1
ATOM 763 O O . GLY A 1 96 ? -6.789 -11.398 13.453 1 91.44 96 GLY A O 1
ATOM 764 N N . ILE A 1 97 ? -8.445 -10.078 12.805 1 91.94 97 ILE A N 1
ATOM 765 C CA . ILE A 1 97 ? -7.777 -9.664 11.57 1 91.94 97 ILE A CA 1
ATOM 766 C C . ILE A 1 97 ? -6.492 -8.906 11.906 1 91.94 97 ILE A C 1
ATOM 768 O O . ILE A 1 97 ? -5.426 -9.219 11.367 1 91.94 97 ILE A O 1
ATOM 772 N N . PHE A 1 98 ? -6.496 -7.969 12.797 1 93.19 98 PHE A N 1
ATOM 773 C CA . PHE A 1 98 ? -5.324 -7.164 13.125 1 93.19 98 PHE A CA 1
ATOM 774 C C . PHE A 1 98 ? -4.301 -7.984 13.898 1 93.19 98 PHE A C 1
ATOM 776 O O . PHE A 1 98 ? -3.096 -7.77 13.766 1 93.19 98 PHE A O 1
ATOM 783 N N . ARG A 1 99 ? -4.789 -8.922 14.711 1 92.5 99 ARG A N 1
ATOM 784 C CA . ARG A 1 99 ? -3.852 -9.852 15.336 1 92.5 99 ARG A CA 1
ATOM 785 C C . ARG A 1 99 ? -3.09 -10.648 14.273 1 92.5 99 ARG A C 1
ATOM 787 O O . ARG A 1 99 ? -1.879 -10.844 14.391 1 92.5 99 ARG A O 1
ATOM 794 N N . LYS A 1 100 ? -3.82 -11.07 13.32 1 92.75 100 LYS A N 1
ATOM 795 C CA . LYS A 1 100 ? -3.182 -11.758 12.203 1 92.75 100 LYS A CA 1
ATOM 796 C C . LYS A 1 100 ? -2.154 -10.859 11.516 1 92.75 100 LYS A C 1
ATOM 798 O O . LYS A 1 100 ? -1.079 -11.32 11.125 1 92.75 100 LYS A O 1
ATOM 803 N N . TYR A 1 101 ? -2.471 -9.617 11.344 1 94.69 101 TYR A N 1
ATOM 804 C CA . TYR A 1 101 ? -1.552 -8.672 10.719 1 94.69 101 TYR A CA 1
ATOM 805 C C . TYR A 1 101 ? -0.297 -8.5 11.57 1 94.69 101 TYR A C 1
ATOM 807 O O . TYR A 1 101 ? 0.813 -8.43 11.039 1 94.69 101 TYR A O 1
ATOM 815 N N . ALA A 1 102 ? -0.504 -8.414 12.891 1 94.94 102 ALA A N 1
ATOM 816 C CA . ALA A 1 102 ? 0.651 -8.336 13.781 1 94.94 102 ALA A CA 1
ATOM 817 C C . ALA A 1 102 ? 1.544 -9.562 13.641 1 94.94 102 ALA A C 1
ATOM 819 O O . ALA A 1 102 ? 2.77 -9.445 13.586 1 94.94 102 ALA A O 1
ATOM 820 N N . ASP A 1 103 ? 0.956 -10.688 13.547 1 94.25 103 ASP A N 1
ATOM 821 C CA . ASP A 1 103 ? 1.701 -11.93 13.352 1 94.25 103 ASP A CA 1
ATOM 822 C C . ASP A 1 103 ? 2.469 -11.906 12.031 1 94.25 103 ASP A C 1
ATOM 824 O O . ASP A 1 103 ? 3.605 -12.375 11.961 1 94.25 103 ASP A O 1
ATOM 828 N N . ILE A 1 104 ? 1.828 -11.414 11.023 1 94.19 104 ILE A N 1
ATOM 829 C CA . ILE A 1 104 ? 2.459 -11.312 9.719 1 94.19 104 ILE A CA 1
ATOM 830 C C . ILE A 1 104 ? 3.723 -10.461 9.812 1 94.19 104 ILE A C 1
ATOM 832 O O . ILE A 1 104 ? 4.77 -10.82 9.273 1 94.19 104 ILE A O 1
ATOM 836 N N . MET A 1 105 ? 3.695 -9.32 10.516 1 95.44 105 MET A N 1
ATOM 837 C CA . MET A 1 105 ? 4.867 -8.469 10.688 1 95.44 105 MET A CA 1
ATOM 838 C C . MET A 1 105 ? 5.98 -9.219 11.406 1 95.44 105 MET A C 1
ATOM 840 O O . MET A 1 105 ? 7.152 -9.109 11.031 1 95.44 105 MET A O 1
ATOM 844 N N . GLN A 1 106 ? 5.613 -9.953 12.406 1 93 106 GLN A N 1
ATOM 845 C CA . GLN A 1 106 ? 6.594 -10.727 13.164 1 93 106 GLN A CA 1
ATOM 846 C C . GLN A 1 106 ? 7.219 -11.82 12.297 1 93 106 GLN A C 1
ATOM 848 O O . GLN A 1 106 ? 8.43 -12.047 12.359 1 93 106 GLN A O 1
ATOM 853 N N . ASN A 1 107 ? 6.395 -12.461 11.555 1 93.06 107 ASN A N 1
ATOM 854 C CA . ASN A 1 107 ? 6.887 -13.5 10.656 1 93.06 107 ASN A CA 1
ATOM 855 C C . ASN A 1 107 ? 7.855 -12.938 9.617 1 93.06 107 ASN A C 1
ATOM 857 O O . ASN A 1 107 ? 8.867 -13.562 9.305 1 93.06 107 ASN A O 1
ATOM 861 N N . LEU A 1 108 ? 7.531 -11.773 9.086 1 92.75 108 LEU A N 1
ATOM 862 C CA . LEU A 1 108 ? 8.414 -11.117 8.133 1 92.75 108 LEU A CA 1
ATOM 863 C C . LEU A 1 108 ? 9.781 -10.844 8.758 1 92.75 108 LEU A C 1
ATOM 865 O O . LEU A 1 108 ? 10.812 -11.047 8.117 1 92.75 108 LEU A O 1
ATOM 869 N N . SER A 1 109 ? 9.773 -10.391 9.969 1 90.44 109 SER A N 1
ATOM 870 C CA . SER A 1 109 ? 11.016 -10.125 10.688 1 90.44 109 SER A CA 1
ATOM 871 C C . SER A 1 109 ? 11.906 -11.359 10.742 1 90.44 109 SER A C 1
ATOM 873 O O . SER A 1 109 ? 13.133 -11.258 10.648 1 90.44 109 SER A O 1
ATOM 875 N N . SER A 1 110 ? 11.297 -12.5 10.891 1 89.12 110 SER A N 1
ATOM 876 C CA . SER A 1 110 ? 12.039 -13.75 11.031 1 89.12 110 SER A CA 1
ATOM 877 C C . SER A 1 110 ? 12.492 -14.281 9.672 1 89.12 110 SER A C 1
ATOM 879 O O . SER A 1 110 ? 13.5 -14.984 9.578 1 89.12 110 SER A O 1
ATOM 881 N N . LYS A 1 111 ? 11.797 -13.922 8.602 1 88.25 111 LYS A N 1
ATOM 882 C CA . LYS A 1 111 ? 12.039 -14.523 7.293 1 88.25 111 LYS A CA 1
ATOM 883 C C . LYS A 1 111 ? 12.953 -13.641 6.445 1 88.25 111 LYS A C 1
ATOM 885 O O . LYS A 1 111 ? 13.672 -14.141 5.578 1 88.25 111 LYS A O 1
ATOM 890 N N . ILE A 1 112 ? 12.906 -12.391 6.707 1 90.06 112 ILE A N 1
ATOM 891 C CA . ILE A 1 112 ? 13.688 -11.477 5.887 1 90.06 112 ILE A CA 1
ATOM 892 C C . ILE A 1 112 ? 15.172 -11.664 6.18 1 90.06 112 ILE A C 1
ATOM 894 O O . ILE A 1 112 ? 15.57 -11.844 7.332 1 90.06 112 ILE A O 1
ATOM 898 N N . ASP A 1 113 ? 15.961 -11.812 5.156 1 90.69 113 ASP A N 1
ATOM 899 C CA . ASP A 1 113 ? 17.422 -11.805 5.277 1 90.69 113 ASP A CA 1
ATOM 900 C C . ASP A 1 113 ? 17.938 -10.406 5.605 1 90.69 113 ASP A C 1
ATOM 902 O O . ASP A 1 113 ? 18.016 -9.547 4.727 1 90.69 113 ASP A O 1
ATOM 906 N N . LEU A 1 114 ? 18.359 -10.227 6.805 1 89.19 114 LEU A N 1
ATOM 907 C CA . LEU A 1 114 ? 18.734 -8.914 7.305 1 89.19 114 LEU A CA 1
ATOM 908 C C . LEU A 1 114 ? 19.969 -8.391 6.57 1 89.19 114 LEU A C 1
ATOM 910 O O . LEU A 1 114 ? 20.062 -7.195 6.281 1 89.19 114 LEU A O 1
ATOM 914 N N . ASP A 1 115 ? 20.844 -9.297 6.27 1 91.12 115 ASP A N 1
ATOM 915 C CA . ASP A 1 115 ? 22.047 -8.898 5.527 1 91.12 115 ASP A CA 1
ATOM 916 C C . ASP A 1 115 ? 21.688 -8.477 4.102 1 91.12 115 ASP A C 1
ATOM 918 O O . ASP A 1 115 ? 22.25 -7.516 3.578 1 91.12 115 ASP A O 1
ATOM 922 N N . ALA A 1 116 ? 20.781 -9.242 3.541 1 94.06 116 ALA A N 1
ATOM 923 C CA . ALA A 1 116 ? 20.344 -8.883 2.195 1 94.06 116 ALA A CA 1
ATOM 924 C C . ALA A 1 116 ? 19.688 -7.504 2.184 1 94.06 116 ALA A C 1
ATOM 926 O O . ALA A 1 116 ? 19.938 -6.695 1.283 1 94.06 116 ALA A O 1
ATOM 927 N N . MET A 1 117 ? 18.891 -7.23 3.141 1 94.88 117 MET A N 1
ATOM 928 C CA . MET A 1 117 ? 18.219 -5.941 3.201 1 94.88 117 MET A CA 1
ATOM 929 C C . MET A 1 117 ? 19.219 -4.805 3.391 1 94.88 117 MET A C 1
ATOM 931 O O . MET A 1 117 ? 19.109 -3.762 2.746 1 94.88 117 MET A O 1
ATOM 935 N N . SER A 1 118 ? 20.188 -5.008 4.23 1 93.5 118 SER A N 1
ATOM 936 C CA . SER A 1 118 ? 21.219 -4.004 4.438 1 93.5 118 SER A CA 1
ATOM 937 C C . SER A 1 118 ? 22.016 -3.754 3.16 1 93.5 118 SER A C 1
ATOM 939 O O . SER A 1 118 ? 22.328 -2.607 2.826 1 93.5 118 SER A O 1
ATOM 941 N N . THR A 1 119 ? 22.344 -4.812 2.514 1 95.75 119 THR A N 1
ATOM 942 C CA . THR A 1 119 ? 23.062 -4.703 1.25 1 95.75 119 THR A CA 1
ATOM 943 C C . THR A 1 119 ? 22.234 -3.941 0.219 1 95.75 119 THR A C 1
ATOM 945 O O . THR A 1 119 ? 22.75 -3.074 -0.486 1 95.75 119 THR A O 1
ATOM 948 N N . CYS A 1 120 ? 20.969 -4.258 0.138 1 97.62 120 CYS A N 1
ATOM 949 C CA . CYS A 1 120 ? 20.062 -3.555 -0.775 1 97.62 120 CYS A CA 1
ATOM 950 C C . CYS A 1 120 ? 20.031 -2.066 -0.458 1 97.62 120 CYS A C 1
ATOM 952 O O . CYS A 1 120 ? 20.062 -1.231 -1.364 1 97.62 120 CYS A O 1
ATOM 954 N N . ALA A 1 121 ? 19.938 -1.734 0.824 1 96.38 121 ALA A N 1
ATOM 955 C CA . ALA A 1 121 ? 19.906 -0.333 1.237 1 96.38 121 ALA A CA 1
ATOM 956 C C . ALA A 1 121 ? 21.156 0.406 0.783 1 96.38 121 ALA A C 1
ATOM 958 O O . ALA A 1 121 ? 21.078 1.531 0.286 1 96.38 121 ALA A O 1
ATOM 959 N N . ARG A 1 122 ? 22.297 -0.21 0.937 1 95.25 122 ARG A N 1
ATOM 960 C CA . ARG A 1 122 ? 23.562 0.395 0.519 1 95.25 122 ARG A CA 1
ATOM 961 C C . ARG A 1 122 ? 23.594 0.578 -0.995 1 95.25 122 ARG A C 1
ATOM 963 O O . ARG A 1 122 ? 24.062 1.612 -1.487 1 95.25 122 ARG A O 1
ATOM 970 N N . LEU A 1 123 ? 23.141 -0.445 -1.717 1 96.88 123 LEU A N 1
ATOM 971 C CA . LEU A 1 123 ? 23.109 -0.369 -3.174 1 96.88 123 LEU A CA 1
ATOM 972 C C . LEU A 1 123 ? 22.25 0.81 -3.631 1 96.88 123 LEU A C 1
ATOM 974 O O . LEU A 1 123 ? 22.656 1.572 -4.512 1 96.88 123 LEU A O 1
ATOM 978 N N . ILE A 1 124 ? 21.125 0.998 -3.053 1 97.69 124 ILE A N 1
ATOM 979 C CA . ILE A 1 124 ? 20.172 2.049 -3.41 1 97.69 124 ILE A CA 1
ATOM 980 C C . ILE A 1 124 ? 20.766 3.414 -3.07 1 97.69 124 ILE A C 1
ATOM 982 O O . ILE A 1 124 ? 20.672 4.355 -3.863 1 97.69 124 ILE A O 1
ATOM 986 N N . ASP A 1 125 ? 21.359 3.486 -1.952 1 94.56 125 ASP A N 1
ATOM 987 C CA . ASP A 1 125 ? 21.922 4.75 -1.488 1 94.56 125 ASP A CA 1
ATOM 988 C C . ASP A 1 125 ? 23.047 5.215 -2.408 1 94.56 125 ASP A C 1
ATOM 990 O O . ASP A 1 125 ? 23.297 6.414 -2.549 1 94.56 125 ASP A O 1
ATOM 994 N N . ASN A 1 126 ? 23.75 4.316 -3.023 1 94.38 126 ASN A N 1
ATOM 995 C CA . ASN A 1 126 ? 24.969 4.648 -3.768 1 94.38 126 ASN A CA 1
ATOM 996 C C . ASN A 1 126 ? 24.719 4.637 -5.273 1 94.38 126 ASN A C 1
ATOM 998 O O . ASN A 1 126 ? 25.578 5.051 -6.051 1 94.38 126 ASN A O 1
ATOM 1002 N N . CYS A 1 127 ? 23.562 4.207 -5.703 1 96 127 CYS A N 1
ATOM 1003 C CA . CYS A 1 127 ? 23.328 4.074 -7.137 1 96 127 CYS A CA 1
ATOM 1004 C C . CYS A 1 127 ? 23.047 5.426 -7.77 1 96 127 CYS A C 1
ATOM 1006 O O . CYS A 1 127 ? 22.875 6.422 -7.066 1 96 127 CYS A O 1
ATOM 1008 N N . HIS A 1 128 ? 23.094 5.445 -9.086 1 95.75 128 HIS A N 1
ATOM 1009 C CA . HIS A 1 128 ? 22.75 6.648 -9.836 1 95.75 128 HIS A CA 1
ATOM 1010 C C . HIS A 1 128 ? 21.25 6.871 -9.891 1 95.75 128 HIS A C 1
ATOM 1012 O O . HIS A 1 128 ? 20.766 7.984 -9.656 1 95.75 128 HIS A O 1
ATOM 1018 N N . GLU A 1 129 ? 20.547 5.848 -10.148 1 96.94 129 GLU A N 1
ATOM 1019 C CA . GLU A 1 129 ? 19.078 5.891 -10.281 1 96.94 129 GLU A CA 1
ATOM 1020 C C . GLU A 1 129 ? 18.469 4.527 -9.992 1 96.94 129 GLU A C 1
ATOM 1022 O O . GLU A 1 129 ? 19.062 3.49 -10.297 1 96.94 129 GLU A O 1
ATOM 1027 N N . VAL A 1 130 ? 17.328 4.578 -9.367 1 98.19 130 VAL A N 1
ATOM 1028 C CA . VAL A 1 130 ? 16.594 3.344 -9.125 1 98.19 130 VAL A CA 1
ATOM 1029 C C . VAL A 1 130 ? 15.453 3.219 -10.133 1 98.19 130 VAL A C 1
ATOM 1031 O O . VAL A 1 130 ? 14.703 4.172 -10.352 1 98.19 130 VAL A O 1
ATOM 1034 N N . HIS A 1 131 ? 15.336 2.072 -10.781 1 98 131 HIS A N 1
ATOM 1035 C CA . HIS A 1 131 ? 14.188 1.728 -11.609 1 98 131 HIS A CA 1
ATOM 1036 C C . HIS A 1 131 ? 13.297 0.704 -10.922 1 98 131 HIS A C 1
ATOM 1038 O O . HIS A 1 131 ? 13.75 -0.388 -10.57 1 98 131 HIS A O 1
ATOM 1044 N N . VAL A 1 132 ? 12.023 1.065 -10.727 1 98.25 132 VAL A N 1
ATOM 1045 C CA . VAL A 1 132 ? 11.102 0.151 -10.062 1 98.25 132 VAL A CA 1
ATOM 1046 C C . VAL A 1 132 ? 10.086 -0.389 -11.07 1 98.25 132 VAL A C 1
ATOM 1048 O O . VAL A 1 132 ? 9.328 0.377 -11.672 1 98.25 132 VAL A O 1
ATOM 1051 N N . ILE A 1 133 ? 10.07 -1.727 -11.25 1 97.19 133 ILE A N 1
ATOM 1052 C CA . ILE A 1 133 ? 9.156 -2.336 -12.211 1 97.19 133 ILE A CA 1
ATOM 1053 C C . ILE A 1 133 ? 8.18 -3.26 -11.484 1 97.19 133 ILE A C 1
ATOM 1055 O O . ILE A 1 133 ? 8.578 -4 -10.586 1 97.19 133 ILE A O 1
ATOM 1059 N N . ALA A 1 134 ? 6.98 -3.186 -11.75 1 96.25 134 ALA A N 1
ATOM 1060 C CA . ALA A 1 134 ? 5.887 -4.051 -11.32 1 96.25 134 ALA A CA 1
ATOM 1061 C C . ALA A 1 134 ? 4.801 -4.141 -12.383 1 96.25 134 ALA A C 1
ATOM 1063 O O . ALA A 1 134 ? 4.906 -3.51 -13.438 1 96.25 134 ALA A O 1
ATOM 1064 N N . ALA A 1 135 ? 3.83 -4.965 -12.172 1 91.88 135 ALA A N 1
ATOM 1065 C CA . ALA A 1 135 ? 2.736 -5.125 -13.125 1 91.88 135 ALA A CA 1
ATOM 1066 C C . ALA A 1 135 ? 1.414 -5.379 -12.406 1 91.88 135 ALA A C 1
ATOM 1068 O O . ALA A 1 135 ? 1.396 -5.887 -11.289 1 91.88 135 ALA A O 1
ATOM 1069 N N . GLY A 1 136 ? 0.317 -4.988 -13.148 1 88.06 136 GLY A N 1
ATOM 1070 C CA . GLY A 1 136 ? -1.004 -5.227 -12.594 1 88.06 136 GLY A CA 1
ATOM 1071 C C . GLY A 1 136 ? -1.248 -4.477 -11.297 1 88.06 136 GLY A C 1
ATOM 1072 O O . GLY A 1 136 ? -0.942 -3.285 -11.195 1 88.06 136 GLY A O 1
ATOM 1073 N N . ASP A 1 137 ? -1.816 -5.152 -10.289 1 86.38 137 ASP A N 1
ATOM 1074 C CA . ASP A 1 137 ? -2.221 -4.508 -9.047 1 86.38 137 ASP A CA 1
ATOM 1075 C C . ASP A 1 137 ? -1.005 -4.102 -8.219 1 86.38 137 ASP A C 1
ATOM 1077 O O . ASP A 1 137 ? -1.053 -3.115 -7.477 1 86.38 137 ASP A O 1
ATOM 1081 N N . THR A 1 138 ? 0.102 -4.789 -8.453 1 92.12 138 THR A N 1
ATOM 1082 C CA . THR A 1 138 ? 1.315 -4.438 -7.719 1 92.12 138 THR A CA 1
ATOM 1083 C C . THR A 1 138 ? 1.922 -3.15 -8.266 1 92.12 138 THR A C 1
ATOM 1085 O O . THR A 1 138 ? 2.838 -2.586 -7.664 1 92.12 138 THR A O 1
ATOM 1088 N N . GLY A 1 139 ? 1.395 -2.686 -9.383 1 93.81 139 GLY A N 1
ATOM 1089 C CA . GLY A 1 139 ? 1.836 -1.406 -9.922 1 93.81 139 GLY A CA 1
ATOM 1090 C C . GLY A 1 139 ? 1.688 -0.265 -8.93 1 93.81 139 GLY A C 1
ATOM 1091 O O . GLY A 1 139 ? 2.465 0.691 -8.953 1 93.81 139 GLY A O 1
ATOM 1092 N N . THR A 1 140 ? 0.729 -0.343 -8.047 1 95.12 140 THR A N 1
ATOM 1093 C CA . THR A 1 140 ? 0.53 0.68 -7.031 1 95.12 140 THR A CA 1
ATOM 1094 C C . THR A 1 140 ? 1.718 0.727 -6.074 1 95.12 140 THR A C 1
ATOM 1096 O O . THR A 1 140 ? 2.111 1.802 -5.617 1 95.12 140 THR A O 1
ATOM 1099 N N . LEU A 1 141 ? 2.334 -0.378 -5.816 1 96.62 141 LEU A N 1
ATOM 1100 C CA . LEU A 1 141 ? 3.498 -0.458 -4.938 1 96.62 141 LEU A CA 1
ATOM 1101 C C . LEU A 1 141 ? 4.711 0.21 -5.578 1 96.62 141 LEU A C 1
ATOM 1103 O O . LEU A 1 141 ? 5.473 0.902 -4.902 1 96.62 141 LEU A O 1
ATOM 1107 N N . ALA A 1 142 ? 4.863 -0.037 -6.898 1 96.69 142 ALA A N 1
ATOM 1108 C CA . ALA A 1 142 ? 5.965 0.601 -7.613 1 96.69 142 ALA A CA 1
ATOM 1109 C C . ALA A 1 142 ? 5.848 2.121 -7.555 1 96.69 142 ALA A C 1
ATOM 1111 O O . ALA A 1 142 ? 6.836 2.818 -7.312 1 96.69 142 ALA A O 1
ATOM 1112 N N . LYS A 1 143 ? 4.676 2.592 -7.773 1 94.69 143 LYS A N 1
ATOM 1113 C CA . LYS A 1 143 ? 4.434 4.031 -7.73 1 94.69 143 LYS A CA 1
ATOM 1114 C C . LYS A 1 143 ? 4.707 4.594 -6.336 1 94.69 143 LYS A C 1
ATOM 1116 O O . LYS A 1 143 ? 5.348 5.637 -6.195 1 94.69 143 LYS A O 1
ATOM 1121 N N . HIS A 1 144 ? 4.207 3.955 -5.332 1 95.5 144 HIS A N 1
ATOM 1122 C CA . HIS A 1 144 ? 4.441 4.379 -3.955 1 95.5 144 HIS A CA 1
ATOM 1123 C C . HIS A 1 144 ? 5.93 4.418 -3.635 1 95.5 144 HIS A C 1
ATOM 1125 O O . HIS A 1 144 ? 6.426 5.406 -3.092 1 95.5 144 HIS A O 1
ATOM 1131 N N . MET A 1 145 ? 6.637 3.367 -3.986 1 96.56 145 MET A N 1
ATOM 1132 C CA . MET A 1 145 ? 8.062 3.281 -3.695 1 96.56 145 MET A CA 1
ATOM 1133 C C . MET A 1 145 ? 8.836 4.359 -4.445 1 96.56 145 MET A C 1
ATOM 1135 O O . MET A 1 145 ? 9.711 5.016 -3.871 1 96.56 145 MET A O 1
ATOM 1139 N N . GLY A 1 146 ? 8.539 4.512 -5.734 1 95.25 146 GLY A N 1
ATOM 1140 C CA . GLY A 1 146 ? 9.203 5.539 -6.523 1 95.25 146 GLY A CA 1
ATOM 1141 C C . GLY A 1 146 ? 9.016 6.934 -5.957 1 95.25 146 GLY A C 1
ATOM 1142 O O . GLY A 1 146 ? 9.969 7.711 -5.883 1 95.25 146 GLY A O 1
ATOM 1143 N N . PHE A 1 147 ? 7.848 7.227 -5.559 1 92.44 147 PHE A N 1
ATOM 1144 C CA . PHE A 1 147 ? 7.555 8.516 -4.941 1 92.44 147 PHE A CA 1
ATOM 1145 C C . PHE A 1 147 ? 8.383 8.711 -3.678 1 92.44 147 PHE A C 1
ATOM 1147 O O . PHE A 1 147 ? 9.031 9.75 -3.508 1 92.44 147 PHE A O 1
ATOM 1154 N N . CYS A 1 148 ? 8.414 7.727 -2.809 1 93.44 148 CYS A N 1
ATOM 1155 C CA . CYS A 1 148 ? 9.125 7.809 -1.541 1 93.44 148 CYS A CA 1
ATOM 1156 C C . CYS A 1 148 ? 10.625 7.961 -1.771 1 93.44 148 CYS A C 1
ATOM 1158 O O . CYS A 1 148 ? 11.297 8.711 -1.061 1 93.44 148 CYS A O 1
ATOM 1160 N N . LEU A 1 149 ? 11.117 7.227 -2.742 1 94.94 149 LEU A N 1
ATOM 1161 C CA . LEU A 1 149 ? 12.539 7.359 -3.061 1 94.94 149 LEU A CA 1
ATOM 1162 C C . LEU A 1 149 ? 12.875 8.797 -3.428 1 94.94 149 LEU A C 1
ATOM 1164 O O . LEU A 1 149 ? 13.867 9.352 -2.938 1 94.94 149 LEU A O 1
ATOM 1168 N N . GLY A 1 150 ? 12.078 9.43 -4.242 1 91.94 150 GLY A N 1
ATOM 1169 C CA . GLY A 1 150 ? 12.289 10.828 -4.594 1 91.94 150 GLY A CA 1
ATOM 1170 C C . GLY A 1 150 ? 12.281 11.758 -3.395 1 91.94 150 GLY A C 1
ATOM 1171 O O . GLY A 1 150 ? 13.055 12.711 -3.338 1 91.94 150 GLY A O 1
ATOM 1172 N N . ARG A 1 151 ? 11.508 11.422 -2.439 1 88.88 151 ARG A N 1
ATOM 1173 C CA . ARG A 1 151 ? 11.336 12.266 -1.264 1 88.88 151 ARG A CA 1
ATOM 1174 C C . ARG A 1 151 ? 12.531 12.141 -0.322 1 88.88 151 ARG A C 1
ATOM 1176 O O . ARG A 1 151 ? 12.75 13 0.532 1 88.88 151 ARG A O 1
ATOM 1183 N N . ILE A 1 152 ? 13.273 11.078 -0.452 1 89.56 152 ILE A N 1
ATOM 1184 C CA . ILE A 1 152 ? 14.43 10.945 0.421 1 89.56 152 ILE A CA 1
ATOM 1185 C C . ILE A 1 152 ? 15.711 11.188 -0.379 1 89.56 152 ILE A C 1
ATOM 1187 O O . ILE A 1 152 ? 16.797 10.797 0.043 1 89.56 152 ILE A O 1
ATOM 1191 N N . GLY A 1 153 ? 15.562 11.758 -1.581 1 91.19 153 GLY A N 1
ATOM 1192 C CA . GLY A 1 153 ? 16.703 12.273 -2.322 1 91.19 153 GLY A CA 1
ATOM 1193 C C . GLY A 1 153 ? 17.297 11.266 -3.281 1 91.19 153 GLY A C 1
ATOM 1194 O O . GLY A 1 153 ? 18.438 11.414 -3.707 1 91.19 153 GLY A O 1
ATOM 1195 N N . ILE A 1 154 ? 16.562 10.203 -3.594 1 94.69 154 ILE A N 1
ATOM 1196 C CA . ILE A 1 154 ? 17.047 9.188 -4.523 1 94.69 154 ILE A CA 1
ATOM 1197 C C . ILE A 1 154 ? 16.266 9.281 -5.832 1 94.69 154 ILE A C 1
ATOM 1199 O O . ILE A 1 154 ? 15.039 9.164 -5.84 1 94.69 154 ILE A O 1
ATOM 1203 N N . LYS A 1 155 ? 16.969 9.477 -6.934 1 95.25 155 LYS A N 1
ATOM 1204 C CA . LYS A 1 155 ? 16.344 9.516 -8.25 1 95.25 155 LYS A CA 1
ATOM 1205 C C . LYS A 1 155 ? 15.727 8.156 -8.602 1 95.25 155 LYS A C 1
ATOM 1207 O O . LYS A 1 155 ? 16.375 7.121 -8.445 1 95.25 155 LYS A O 1
ATOM 1212 N N . ALA A 1 156 ? 14.484 8.258 -9.055 1 96.5 156 ALA A N 1
ATOM 1213 C CA . ALA A 1 156 ? 13.82 6.984 -9.359 1 96.5 156 ALA A CA 1
ATOM 1214 C C . ALA A 1 156 ? 12.875 7.129 -10.547 1 96.5 156 ALA A C 1
ATOM 1216 O O . ALA A 1 156 ? 12.273 8.188 -10.742 1 96.5 156 ALA A O 1
ATOM 1217 N N . THR A 1 157 ? 12.758 6.082 -11.375 1 95.75 157 THR A N 1
ATOM 1218 C CA . THR A 1 157 ? 11.695 5.875 -12.352 1 95.75 157 THR A CA 1
ATOM 1219 C C . THR A 1 157 ? 10.852 4.656 -11.977 1 95.75 157 THR A C 1
ATOM 1221 O O . THR A 1 157 ? 11.336 3.744 -11.305 1 95.75 157 THR A O 1
ATOM 1224 N N . TYR A 1 158 ? 9.602 4.754 -12.289 1 94.25 158 TYR A N 1
ATOM 1225 C CA . TYR A 1 158 ? 8.727 3.639 -11.945 1 94.25 158 TYR A CA 1
ATOM 1226 C C . TYR A 1 158 ? 7.562 3.541 -12.922 1 94.25 158 TYR A C 1
ATOM 1228 O O . TYR A 1 158 ? 7.211 4.523 -13.578 1 94.25 158 TYR A O 1
ATOM 1236 N N . SER A 1 159 ? 7.004 2.344 -13.023 1 84.12 159 SER A N 1
ATOM 1237 C CA . SER A 1 159 ? 5.793 2.145 -13.812 1 84.12 159 SER A CA 1
ATOM 1238 C C . SER A 1 159 ? 5.035 0.901 -13.359 1 84.12 159 SER A C 1
ATOM 1240 O O . SER A 1 159 ? 5.648 -0.1 -12.977 1 84.12 159 SER A O 1
ATOM 1242 N N . GLY A 1 160 ? 3.734 1.091 -13.367 1 77.38 160 GLY A N 1
ATOM 1243 C CA . GLY A 1 160 ? 2.865 -0.068 -13.227 1 77.38 160 GLY A CA 1
ATOM 1244 C C . GLY A 1 160 ? 2.498 -0.7 -14.555 1 77.38 160 GLY A C 1
ATOM 1245 O O . GLY A 1 160 ? 1.834 -1.737 -14.594 1 77.38 160 GLY A O 1
ATOM 1246 N N . LEU A 1 161 ? 2.91 0.01 -15.602 1 79 161 LEU A N 1
ATOM 1247 C CA . LEU A 1 161 ? 2.746 -0.518 -16.953 1 79 161 LEU A CA 1
ATOM 1248 C C . LEU A 1 161 ? 4.066 -1.052 -17.5 1 79 161 LEU A C 1
ATOM 1250 O O . LEU A 1 161 ? 4.738 -0.379 -18.281 1 79 161 LEU A O 1
ATOM 1254 N N . ALA A 1 162 ? 4.309 -2.27 -17.125 1 80.88 162 ALA A N 1
ATOM 1255 C CA . ALA A 1 162 ? 5.625 -2.869 -17.328 1 80.88 162 ALA A CA 1
ATOM 1256 C C . ALA A 1 162 ? 6 -2.877 -18.797 1 80.88 162 ALA A C 1
ATOM 1258 O O . ALA A 1 162 ? 7.156 -2.637 -19.156 1 80.88 162 ALA A O 1
ATOM 1259 N N . ASP A 1 163 ? 5.043 -3.055 -19.656 1 79.12 163 ASP A N 1
ATOM 1260 C CA . ASP A 1 163 ? 5.336 -3.141 -21.078 1 79.12 163 ASP A CA 1
ATOM 1261 C C . ASP A 1 163 ? 5.969 -1.849 -21.594 1 79.12 163 ASP A C 1
ATOM 1263 O O . ASP A 1 163 ? 6.879 -1.884 -22.422 1 79.12 163 ASP A O 1
ATOM 1267 N N . TYR A 1 164 ? 5.559 -0.816 -21.109 1 78.75 164 TYR A N 1
ATOM 1268 C CA . TYR A 1 164 ? 6.051 0.478 -21.562 1 78.75 164 TYR A CA 1
ATOM 1269 C C . TYR A 1 164 ? 7.324 0.87 -20.828 1 78.75 164 TYR A C 1
ATOM 1271 O O . TYR A 1 164 ? 8.039 1.775 -21.25 1 78.75 164 TYR A O 1
ATOM 1279 N N . TYR A 1 165 ? 7.609 0.103 -19.797 1 88.5 165 TYR A N 1
ATOM 1280 C CA . TYR A 1 165 ? 8.711 0.474 -18.922 1 88.5 165 TYR A CA 1
ATOM 1281 C C . TYR A 1 165 ? 10.016 -0.166 -19.375 1 88.5 165 TYR A C 1
ATOM 1283 O O . TYR A 1 165 ? 11.102 0.244 -18.953 1 88.5 165 TYR A O 1
ATOM 1291 N N . LEU A 1 166 ? 9.922 -1.135 -20.297 1 90.75 166 LEU A N 1
ATOM 1292 C CA . LEU A 1 166 ? 11.109 -1.851 -20.766 1 90.75 166 LEU A CA 1
ATOM 1293 C C . LEU A 1 166 ? 12.07 -0.904 -21.469 1 90.75 166 LEU A C 1
ATOM 1295 O O . LEU A 1 166 ? 13.289 -1.077 -21.391 1 90.75 166 LEU A O 1
ATOM 1299 N N . ASN A 1 167 ? 11.523 0.124 -22.141 1 89.25 167 ASN A N 1
ATOM 1300 C CA . ASN A 1 167 ? 12.375 1.118 -22.781 1 89.25 167 ASN A CA 1
ATOM 1301 C C . ASN A 1 167 ? 13.234 1.864 -21.766 1 89.25 167 ASN A C 1
ATOM 1303 O O . ASN A 1 167 ? 14.406 2.154 -22.031 1 89.25 167 ASN A O 1
ATOM 1307 N N . THR A 1 168 ? 12.688 2.172 -20.672 1 92.31 168 THR A N 1
ATOM 1308 C CA . THR A 1 168 ? 13.398 2.855 -19.594 1 92.31 168 THR A CA 1
ATOM 1309 C C . THR A 1 168 ? 14.539 1.989 -19.062 1 92.31 168 THR A C 1
ATOM 1311 O O . THR A 1 168 ? 15.648 2.477 -18.859 1 92.31 168 THR A O 1
ATOM 1314 N N . ILE A 1 169 ? 14.281 0.722 -18.891 1 93.44 169 ILE A N 1
ATOM 1315 C CA . ILE A 1 169 ? 15.312 -0.194 -18.406 1 93.44 169 ILE A CA 1
ATOM 1316 C C . ILE A 1 169 ? 16.406 -0.337 -19.453 1 93.44 169 ILE A C 1
ATOM 1318 O O . ILE A 1 169 ? 17.594 -0.362 -19.125 1 93.44 169 ILE A O 1
ATOM 1322 N N . ASN A 1 170 ? 15.953 -0.361 -20.703 1 93.12 170 ASN A N 1
ATOM 1323 C CA . ASN A 1 170 ? 16.906 -0.498 -21.797 1 93.12 170 ASN A CA 1
ATOM 1324 C C . ASN A 1 170 ? 17.891 0.671 -21.844 1 93.12 170 ASN A C 1
ATOM 1326 O O . ASN A 1 170 ? 19.031 0.515 -22.281 1 93.12 170 ASN A O 1
ATOM 1330 N N . LEU A 1 171 ? 17.547 1.799 -21.422 1 93.31 171 LEU A N 1
ATOM 1331 C CA . LEU A 1 171 ? 18.375 3.004 -21.484 1 93.31 171 LEU A CA 1
ATOM 1332 C C . LEU A 1 171 ? 19.078 3.256 -20.156 1 93.31 171 LEU A C 1
ATOM 1334 O O . LEU A 1 171 ? 19.703 4.297 -19.969 1 93.31 171 LEU A O 1
ATOM 1338 N N . ALA A 1 172 ? 18.984 2.301 -19.172 1 94.69 172 ALA A N 1
ATOM 1339 C CA . ALA A 1 172 ? 19.547 2.469 -17.844 1 94.69 172 ALA A CA 1
ATOM 1340 C C . ALA A 1 172 ? 21.078 2.447 -17.891 1 94.69 172 ALA A C 1
ATOM 1342 O O . ALA A 1 172 ? 21.672 1.838 -18.781 1 94.69 172 ALA A O 1
ATOM 1343 N N . ASP A 1 173 ? 21.719 3.117 -16.938 1 93.38 173 ASP A N 1
ATOM 1344 C CA . ASP A 1 173 ? 23.156 3.104 -16.75 1 93.38 173 ASP A CA 1
ATOM 1345 C C . ASP A 1 173 ? 23.594 1.885 -15.945 1 93.38 173 ASP A C 1
ATOM 1347 O O . ASP A 1 173 ? 22.828 1.348 -15.148 1 93.38 173 ASP A O 1
ATOM 1351 N N . GLU A 1 174 ? 24.828 1.522 -16.031 1 91.81 174 GLU A N 1
ATOM 1352 C CA . GLU A 1 174 ? 25.359 0.328 -15.375 1 91.81 174 GLU A CA 1
ATOM 1353 C C . GLU A 1 174 ? 25.344 0.479 -13.852 1 91.81 174 GLU A C 1
ATOM 1355 O O . GLU A 1 174 ? 25.312 -0.517 -13.125 1 91.81 174 GLU A O 1
ATOM 1360 N N . ASN A 1 175 ? 25.328 1.704 -13.391 1 95.12 175 ASN A N 1
ATOM 1361 C CA . ASN A 1 175 ? 25.344 1.935 -11.945 1 95.12 175 ASN A CA 1
ATOM 1362 C C . ASN A 1 175 ? 23.938 2.111 -11.391 1 95.12 175 ASN A C 1
ATOM 1364 O O . ASN A 1 175 ? 23.766 2.432 -10.211 1 95.12 175 ASN A O 1
ATOM 1368 N N . ASP A 1 176 ? 22.938 1.967 -12.25 1 97.81 176 ASP A N 1
ATOM 1369 C CA . ASP A 1 176 ? 21.547 1.974 -11.797 1 97.81 176 ASP A CA 1
ATOM 1370 C C . ASP A 1 176 ? 21.188 0.645 -11.141 1 97.81 176 ASP A C 1
ATOM 1372 O O . ASP A 1 176 ? 21.938 -0.326 -11.227 1 97.81 176 ASP A O 1
ATOM 1376 N N . VAL A 1 177 ? 20.109 0.649 -10.406 1 98.31 177 VAL A N 1
ATOM 1377 C CA . VAL A 1 177 ? 19.594 -0.545 -9.742 1 98.31 177 VAL A CA 1
ATOM 1378 C C . VAL A 1 177 ? 18.141 -0.774 -10.164 1 98.31 177 VAL A C 1
ATOM 1380 O O . VAL A 1 177 ? 17.375 0.18 -10.312 1 98.31 177 VAL A O 1
ATOM 1383 N N . LEU A 1 178 ? 17.781 -2.014 -10.438 1 98.38 178 LEU A N 1
ATOM 1384 C CA . LEU A 1 178 ? 16.391 -2.369 -10.688 1 98.38 178 LEU A CA 1
ATOM 1385 C C . LEU A 1 178 ? 15.766 -3.023 -9.461 1 98.38 178 LEU A C 1
ATOM 1387 O O . LEU A 1 178 ? 16.328 -3.963 -8.898 1 98.38 178 LEU A O 1
ATOM 1391 N N . ILE A 1 179 ? 14.703 -2.494 -9.023 1 98.69 179 ILE A N 1
ATOM 1392 C CA . ILE A 1 179 ? 13.844 -3.174 -8.055 1 98.69 179 ILE A CA 1
ATOM 1393 C C . ILE A 1 179 ? 12.625 -3.75 -8.766 1 98.69 179 ILE A C 1
ATOM 1395 O O . ILE A 1 179 ? 11.828 -3.008 -9.352 1 98.69 179 ILE A O 1
ATOM 1399 N N . ALA A 1 180 ? 12.477 -5.066 -8.758 1 98.12 180 ALA A N 1
ATOM 1400 C CA . ALA A 1 180 ? 11.359 -5.766 -9.375 1 98.12 180 ALA A CA 1
ATOM 1401 C C . ALA A 1 180 ? 10.406 -6.312 -8.312 1 98.12 180 ALA A C 1
ATOM 1403 O O . ALA A 1 180 ? 10.82 -7.066 -7.43 1 98.12 180 ALA A O 1
ATOM 1404 N N . ILE A 1 181 ? 9.109 -5.961 -8.438 1 97.62 181 ILE A N 1
ATOM 1405 C CA . ILE A 1 181 ? 8.102 -6.375 -7.469 1 97.62 181 ILE A CA 1
ATOM 1406 C C . ILE A 1 181 ? 7.105 -7.32 -8.133 1 97.62 181 ILE A C 1
ATOM 1408 O O . ILE A 1 181 ? 6.418 -6.934 -9.086 1 97.62 181 ILE A O 1
ATOM 1412 N N . SER A 1 182 ? 7.012 -8.461 -7.672 1 94.12 182 SER A N 1
ATOM 1413 C CA . SER A 1 182 ? 6.062 -9.477 -8.125 1 94.12 182 SER A CA 1
ATOM 1414 C C . SER A 1 182 ? 5.758 -10.484 -7.023 1 94.12 182 SER A C 1
ATOM 1416 O O . SER A 1 182 ? 6.637 -11.234 -6.602 1 94.12 182 SER A O 1
ATOM 1418 N N . LYS A 1 183 ? 4.535 -10.508 -6.598 1 91.44 183 LYS A N 1
ATOM 1419 C CA . LYS A 1 183 ? 4.172 -11.406 -5.504 1 91.44 183 LYS A CA 1
ATOM 1420 C C . LYS A 1 183 ? 4.477 -12.859 -5.859 1 91.44 183 LYS A C 1
ATOM 1422 O O . LYS A 1 183 ? 5.145 -13.562 -5.098 1 91.44 183 LYS A O 1
ATOM 1427 N N . SER A 1 184 ? 4.078 -13.297 -7.027 1 87.81 184 SER A N 1
ATOM 1428 C CA . SER A 1 184 ? 4.25 -14.688 -7.449 1 87.81 184 SER A CA 1
ATOM 1429 C C . SER A 1 184 ? 5.672 -14.945 -7.934 1 87.81 184 SER A C 1
ATOM 1431 O O . SER A 1 184 ? 6.109 -16.094 -8 1 87.81 184 SER A O 1
ATOM 1433 N N . GLY A 1 185 ? 6.34 -13.922 -8.406 1 93.19 185 GLY A N 1
ATOM 1434 C CA . GLY A 1 185 ? 7.691 -14.047 -8.93 1 93.19 185 GLY A CA 1
ATOM 1435 C C . GLY A 1 185 ? 7.742 -14.625 -10.336 1 93.19 185 GLY A C 1
ATOM 1436 O O . GLY A 1 185 ? 8.812 -14.992 -10.82 1 93.19 185 GLY A O 1
ATOM 1437 N N . ILE A 1 186 ? 6.574 -14.703 -10.953 1 91.5 186 ILE A N 1
ATOM 1438 C CA . ILE A 1 186 ? 6.578 -15.32 -12.273 1 91.5 186 ILE A CA 1
ATOM 1439 C C . ILE A 1 186 ? 5.789 -14.453 -13.25 1 91.5 186 ILE A C 1
ATOM 1441 O O . ILE A 1 186 ? 5.277 -14.953 -14.258 1 91.5 186 ILE A O 1
ATOM 1445 N N . THR A 1 187 ? 5.613 -13.18 -12.938 1 91.81 187 THR A N 1
ATOM 1446 C CA . THR A 1 187 ? 4.953 -12.258 -13.852 1 91.81 187 THR A CA 1
ATOM 1447 C C . THR A 1 187 ? 5.816 -11.992 -15.078 1 91.81 187 THR A C 1
ATOM 1449 O O . THR A 1 187 ? 6.922 -11.461 -14.969 1 91.81 187 THR A O 1
ATOM 1452 N N . LYS A 1 188 ? 5.336 -12.258 -16.219 1 90.94 188 LYS A N 1
ATOM 1453 C CA . LYS A 1 188 ? 6.098 -12.32 -17.469 1 90.94 188 LYS A CA 1
ATOM 1454 C C . LYS A 1 188 ? 6.828 -11.008 -17.719 1 90.94 188 LYS A C 1
ATOM 1456 O O . LYS A 1 188 ? 8.047 -10.992 -17.922 1 90.94 188 LYS A O 1
ATOM 1461 N N . THR A 1 189 ? 6.109 -9.922 -17.719 1 92.69 189 THR A N 1
ATOM 1462 C CA . THR A 1 189 ? 6.688 -8.641 -18.109 1 92.69 189 THR A CA 1
ATOM 1463 C C . THR A 1 189 ? 7.711 -8.18 -17.062 1 92.69 189 THR A C 1
ATOM 1465 O O . THR A 1 189 ? 8.703 -7.535 -17.422 1 92.69 189 THR A O 1
ATOM 1468 N N . VAL A 1 190 ? 7.488 -8.531 -15.828 1 95.38 190 VAL A N 1
ATOM 1469 C CA . VAL A 1 190 ? 8.445 -8.188 -14.781 1 95.38 190 VAL A CA 1
ATOM 1470 C C . VAL A 1 190 ? 9.727 -9 -14.961 1 95.38 190 VAL A C 1
ATOM 1472 O O . VAL A 1 190 ? 10.828 -8.461 -14.836 1 95.38 190 VAL A O 1
ATOM 1475 N N . ILE A 1 191 ? 9.562 -10.242 -15.305 1 95.38 191 ILE A N 1
ATOM 1476 C CA . ILE A 1 191 ? 10.695 -11.125 -15.555 1 95.38 191 ILE A CA 1
ATOM 1477 C C . ILE A 1 191 ? 11.492 -10.609 -16.75 1 95.38 191 ILE A C 1
ATOM 1479 O O . ILE A 1 191 ? 12.727 -10.547 -16.703 1 95.38 191 ILE A O 1
ATOM 1483 N N . GLN A 1 192 ? 10.812 -10.211 -17.797 1 94.88 192 GLN A N 1
ATOM 1484 C CA . GLN A 1 192 ? 11.477 -9.641 -18.953 1 94.88 192 GLN A CA 1
ATOM 1485 C C . GLN A 1 192 ? 12.305 -8.422 -18.578 1 94.88 192 GLN A C 1
ATOM 1487 O O . GLN A 1 192 ? 13.43 -8.25 -19.062 1 94.88 192 GLN A O 1
ATOM 1492 N N . GLY A 1 193 ? 11.75 -7.59 -17.75 1 95.75 193 GLY A N 1
ATOM 1493 C CA . GLY A 1 193 ? 12.492 -6.434 -17.266 1 95.75 193 GLY A CA 1
ATOM 1494 C C . GLY A 1 193 ? 13.734 -6.797 -16.469 1 95.75 193 GLY A C 1
ATOM 1495 O O . GLY A 1 193 ? 14.797 -6.199 -16.656 1 95.75 193 GLY A O 1
ATOM 1496 N N . ALA A 1 194 ? 13.578 -7.781 -15.625 1 97.12 194 ALA A N 1
ATOM 1497 C CA . ALA A 1 194 ? 14.719 -8.242 -14.828 1 97.12 194 ALA A CA 1
ATOM 1498 C C . ALA A 1 194 ? 15.797 -8.844 -15.719 1 97.12 194 ALA A C 1
ATOM 1500 O O . ALA A 1 194 ? 17 -8.609 -15.5 1 97.12 194 ALA A O 1
ATOM 1501 N N . GLU A 1 195 ? 15.391 -9.609 -16.703 1 97 195 GLU A N 1
ATOM 1502 C CA . GLU A 1 195 ? 16.344 -10.195 -17.656 1 97 195 GLU A CA 1
ATOM 1503 C C . GLU A 1 195 ? 17.094 -9.109 -18.406 1 97 195 GLU A C 1
ATOM 1505 O O . GLU A 1 195 ? 18.328 -9.18 -18.547 1 97 195 GLU A O 1
ATOM 1510 N N . LEU A 1 196 ? 16.344 -8.172 -18.891 1 96.38 196 LEU A N 1
ATOM 1511 C CA . LEU A 1 196 ? 16.953 -7.051 -19.609 1 96.38 196 LEU A CA 1
ATOM 1512 C C . LEU A 1 196 ? 17.938 -6.305 -18.719 1 96.38 196 LEU A C 1
ATOM 1514 O O . LEU A 1 196 ? 19.016 -5.93 -19.172 1 96.38 196 LEU A O 1
ATOM 1518 N N . ALA A 1 197 ? 17.578 -6.051 -17.469 1 97.06 197 ALA A N 1
ATOM 1519 C CA . ALA A 1 197 ? 18.453 -5.375 -16.516 1 97.06 197 ALA A CA 1
ATOM 1520 C C . ALA A 1 197 ? 19.766 -6.148 -16.312 1 97.06 197 ALA A C 1
ATOM 1522 O O . ALA A 1 197 ? 20.844 -5.559 -16.312 1 97.06 197 ALA A O 1
ATOM 1523 N N . LYS A 1 198 ? 19.656 -7.41 -16.188 1 96.75 198 LYS A N 1
ATOM 1524 C CA . LYS A 1 198 ? 20.844 -8.25 -16.031 1 96.75 198 LYS A CA 1
ATOM 1525 C C . LYS A 1 198 ? 21.75 -8.172 -17.266 1 96.75 198 LYS A C 1
ATOM 1527 O O . LYS A 1 198 ? 22.969 -8.094 -17.141 1 96.75 198 LYS A O 1
ATOM 1532 N N . GLU A 1 199 ? 21.141 -8.211 -18.406 1 95.31 199 GLU A N 1
ATOM 1533 C CA . GLU A 1 199 ? 21.891 -8.094 -19.641 1 95.31 199 GLU A CA 1
ATOM 1534 C C . GLU A 1 199 ? 22.688 -6.785 -19.688 1 95.31 199 GLU A C 1
ATOM 1536 O O . GLU A 1 199 ? 23.781 -6.734 -20.25 1 95.31 199 GLU A O 1
ATOM 1541 N N . LYS A 1 200 ? 22.156 -5.801 -19.094 1 95.12 200 LYS A N 1
ATOM 1542 C CA . LYS A 1 200 ? 22.781 -4.477 -19.109 1 95.12 200 LYS A CA 1
ATOM 1543 C C . LYS A 1 200 ? 23.75 -4.312 -17.938 1 95.12 200 LYS A C 1
ATOM 1545 O O . LYS A 1 200 ? 24.375 -3.262 -17.797 1 95.12 200 LYS A O 1
ATOM 1550 N N . GLY A 1 201 ? 23.797 -5.316 -17.031 1 96.06 201 GLY A N 1
ATOM 1551 C CA . GLY A 1 201 ? 24.781 -5.316 -15.953 1 96.06 201 GLY A CA 1
ATOM 1552 C C . GLY A 1 201 ? 24.25 -4.668 -14.688 1 96.06 201 GLY A C 1
ATOM 1553 O O . GLY A 1 201 ? 25.016 -4.418 -13.75 1 96.06 201 GLY A O 1
ATOM 1554 N N . LEU A 1 202 ? 22.969 -4.367 -14.594 1 97.5 202 LEU A N 1
ATOM 1555 C CA . LEU A 1 202 ? 22.375 -3.762 -13.398 1 97.5 202 LEU A CA 1
ATOM 1556 C C . LEU A 1 202 ? 22.266 -4.781 -12.273 1 97.5 202 LEU A C 1
ATOM 1558 O O . LEU A 1 202 ? 22.062 -5.973 -12.523 1 97.5 202 LEU A O 1
ATOM 1562 N N . LYS A 1 203 ? 22.359 -4.324 -11.047 1 98.19 203 LYS A N 1
ATOM 1563 C CA . LYS A 1 203 ? 21.938 -5.133 -9.906 1 98.19 203 LYS A CA 1
ATOM 1564 C C . LYS A 1 203 ? 20.406 -5.191 -9.82 1 98.19 203 LYS A C 1
ATOM 1566 O O . LYS A 1 203 ? 19.734 -4.184 -10.031 1 98.19 203 LYS A O 1
ATOM 1571 N N . VAL A 1 204 ? 19.938 -6.391 -9.57 1 98.56 204 VAL A N 1
ATOM 1572 C CA . VAL A 1 204 ? 18.484 -6.605 -9.492 1 98.56 204 VAL A CA 1
ATOM 1573 C C . VAL A 1 204 ? 18.094 -7.008 -8.078 1 98.56 204 VAL A C 1
ATOM 1575 O O . VAL A 1 204 ? 18.625 -7.984 -7.535 1 98.56 204 VAL A O 1
ATOM 1578 N N . ILE A 1 205 ? 17.234 -6.227 -7.465 1 98.75 205 ILE A N 1
ATOM 1579 C CA . ILE A 1 205 ? 16.609 -6.547 -6.188 1 98.75 205 ILE A CA 1
ATOM 1580 C C . ILE A 1 205 ? 15.172 -7.012 -6.426 1 98.75 205 ILE A C 1
ATOM 1582 O O . ILE A 1 205 ? 14.375 -6.305 -7.051 1 98.75 205 ILE A O 1
ATOM 1586 N N . ALA A 1 206 ? 14.828 -8.203 -5.957 1 98.56 206 ALA A N 1
ATOM 1587 C CA . ALA A 1 206 ? 13.469 -8.727 -6.086 1 98.56 206 ALA A CA 1
ATOM 1588 C C . ALA A 1 206 ? 12.719 -8.633 -4.762 1 98.56 206 ALA A C 1
ATOM 1590 O O . ALA A 1 206 ? 13.258 -8.984 -3.709 1 98.56 206 ALA A O 1
ATOM 1591 N N . ILE A 1 207 ? 11.547 -8.133 -4.805 1 98 207 ILE A N 1
ATOM 1592 C CA . ILE A 1 207 ? 10.578 -8.266 -3.723 1 98 207 ILE A CA 1
ATOM 1593 C C . ILE A 1 207 ? 9.469 -9.227 -4.141 1 98 207 ILE A C 1
ATOM 1595 O O . ILE A 1 207 ? 8.68 -8.922 -5.031 1 98 207 ILE A O 1
ATOM 1599 N N . THR A 1 208 ? 9.438 -10.406 -3.516 1 95.88 208 THR A N 1
ATOM 1600 C CA . THR A 1 208 ? 8.531 -11.477 -3.922 1 95.88 208 THR A CA 1
ATOM 1601 C C . THR A 1 208 ? 8.227 -12.398 -2.744 1 95.88 208 THR A C 1
ATOM 1603 O O . THR A 1 208 ? 8.922 -12.367 -1.726 1 95.88 208 THR A O 1
ATOM 1606 N N . GLU A 1 209 ? 7.152 -13.109 -2.883 1 91.62 209 GLU A N 1
ATOM 1607 C CA . GLU A 1 209 ? 6.801 -14.062 -1.834 1 91.62 209 GLU A CA 1
ATOM 1608 C C . GLU A 1 209 ? 7.535 -15.383 -2.021 1 91.62 209 GLU A C 1
ATOM 1610 O O . GLU A 1 209 ? 7.617 -16.188 -1.096 1 91.62 209 GLU A O 1
ATOM 1615 N N . TYR A 1 210 ? 8.125 -15.57 -3.227 1 90.44 210 TYR A N 1
ATOM 1616 C CA . TYR A 1 210 ? 8.734 -16.859 -3.549 1 90.44 210 TYR A CA 1
ATOM 1617 C C . TYR A 1 210 ? 10.172 -16.672 -4.031 1 90.44 210 TYR A C 1
ATOM 1619 O O . TYR A 1 210 ? 10.398 -16.359 -5.203 1 90.44 210 TYR A O 1
ATOM 1627 N N . GLY A 1 211 ? 11.078 -17 -3.172 1 91.88 211 GLY A N 1
ATOM 1628 C CA . GLY A 1 211 ? 12.492 -16.844 -3.496 1 91.88 211 GLY A CA 1
ATOM 1629 C C . GLY A 1 211 ? 12.961 -17.797 -4.578 1 91.88 211 GLY A C 1
ATOM 1630 O O . GLY A 1 211 ? 13.906 -17.5 -5.305 1 91.88 211 GLY A O 1
ATOM 1631 N N . ASN A 1 212 ? 12.281 -18.922 -4.719 1 90.56 212 ASN A N 1
ATOM 1632 C CA . ASN A 1 212 ? 12.672 -19.922 -5.703 1 90.56 212 ASN A CA 1
ATOM 1633 C C . ASN A 1 212 ? 11.891 -19.766 -7 1 90.56 212 ASN A C 1
ATOM 1635 O O . ASN A 1 212 ? 11.867 -20.688 -7.832 1 90.56 212 ASN A O 1
ATOM 1639 N N . SER A 1 213 ? 11.328 -18.672 -7.176 1 91.75 213 SER A N 1
ATOM 1640 C CA . SER A 1 213 ? 10.641 -18.328 -8.422 1 91.75 213 SER A CA 1
ATOM 1641 C C . SER A 1 213 ? 11.633 -17.859 -9.484 1 91.75 213 SER A C 1
ATOM 1643 O O . SER A 1 213 ? 12.812 -17.656 -9.195 1 91.75 213 SER A O 1
ATOM 1645 N N . LYS A 1 214 ? 11.125 -17.734 -10.68 1 93.75 214 LYS A N 1
ATOM 1646 C CA . LYS A 1 214 ? 11.969 -17.25 -11.766 1 93.75 214 LYS A CA 1
ATOM 1647 C C . LYS A 1 214 ? 12.57 -15.883 -11.43 1 93.75 214 LYS A C 1
ATOM 1649 O O . LYS A 1 214 ? 13.766 -15.656 -11.641 1 93.75 214 LYS A O 1
ATOM 1654 N N . LEU A 1 215 ? 11.805 -14.984 -10.906 1 96.69 215 LEU A N 1
ATOM 1655 C CA . LEU A 1 215 ? 12.312 -13.672 -10.508 1 96.69 215 LEU A CA 1
ATOM 1656 C C . LEU A 1 215 ? 13.352 -13.805 -9.406 1 96.69 215 LEU A C 1
ATOM 1658 O O . LEU A 1 215 ? 14.383 -13.125 -9.445 1 96.69 215 LEU A O 1
ATOM 1662 N N . GLY A 1 216 ? 13.023 -14.656 -8.414 1 96.31 216 GLY A N 1
ATOM 1663 C CA . GLY A 1 216 ? 13.977 -14.891 -7.344 1 96.31 216 GLY A CA 1
ATOM 1664 C C . GLY A 1 216 ? 15.32 -15.391 -7.84 1 96.31 216 GLY A C 1
ATOM 1665 O O . GLY A 1 216 ? 16.375 -14.969 -7.34 1 96.31 216 GLY A O 1
ATOM 1666 N N . GLU A 1 217 ? 15.328 -16.188 -8.859 1 95.56 217 GLU A N 1
ATOM 1667 C CA . GLU A 1 217 ? 16.547 -16.766 -9.414 1 95.56 217 GLU A CA 1
ATOM 1668 C C . GLU A 1 217 ? 17.328 -15.719 -10.203 1 95.56 217 GLU A C 1
ATOM 1670 O O . GLU A 1 217 ? 18.562 -15.766 -10.242 1 95.56 217 GLU A O 1
ATOM 1675 N N . LEU A 1 218 ? 16.672 -14.844 -10.797 1 96.81 218 LEU A N 1
ATOM 1676 C CA . LEU A 1 218 ? 17.297 -13.812 -11.617 1 96.81 218 LEU A CA 1
ATOM 1677 C C . LEU A 1 218 ? 17.906 -12.719 -10.742 1 96.81 218 LEU A C 1
ATOM 1679 O O . LEU A 1 218 ? 18.891 -12.086 -11.125 1 96.81 218 LEU A O 1
ATOM 1683 N N . ALA A 1 219 ? 17.391 -12.492 -9.578 1 98.31 219 ALA A N 1
ATOM 1684 C CA . ALA A 1 219 ? 17.75 -11.352 -8.734 1 98.31 219 ALA A CA 1
ATOM 1685 C C . ALA A 1 219 ? 19.109 -11.555 -8.078 1 98.31 219 ALA A C 1
ATOM 1687 O O . ALA A 1 219 ? 19.5 -12.688 -7.793 1 98.31 219 ALA A O 1
ATOM 1688 N N . ASP A 1 220 ? 19.844 -10.508 -7.891 1 98.19 220 ASP A N 1
ATOM 1689 C CA . ASP A 1 220 ? 21.062 -10.539 -7.086 1 98.19 220 ASP A CA 1
ATOM 1690 C C . ASP A 1 220 ? 20.734 -10.617 -5.598 1 98.19 220 ASP A C 1
ATOM 1692 O O . ASP A 1 220 ? 21.469 -11.227 -4.824 1 98.19 220 ASP A O 1
ATOM 1696 N N . HIS A 1 221 ? 19.641 -9.977 -5.188 1 98 221 HIS A N 1
ATOM 1697 C CA . HIS A 1 221 ? 19.141 -10 -3.818 1 98 221 HIS A CA 1
ATOM 1698 C C . HIS A 1 221 ? 17.625 -10.188 -3.791 1 98 221 HIS A C 1
ATOM 1700 O O . HIS A 1 221 ? 16.906 -9.609 -4.617 1 98 221 HIS A O 1
ATOM 1706 N N . VAL A 1 222 ? 17.203 -11.016 -2.883 1 97.69 222 VAL A N 1
ATOM 1707 C CA . VAL A 1 222 ? 15.766 -11.281 -2.727 1 97.69 222 VAL A CA 1
ATOM 1708 C C . VAL A 1 222 ? 15.305 -10.828 -1.345 1 97.69 222 VAL A C 1
ATOM 1710 O O . VAL A 1 222 ? 15.898 -11.203 -0.33 1 97.69 222 VAL A O 1
ATOM 1713 N N . LEU A 1 223 ? 14.359 -9.953 -1.336 1 97.56 223 LEU A N 1
ATOM 1714 C CA . LEU A 1 223 ? 13.633 -9.617 -0.12 1 97.56 223 LEU A CA 1
ATOM 1715 C C . LEU A 1 223 ? 12.266 -10.305 -0.099 1 97.56 223 LEU A C 1
ATOM 1717 O O . LEU A 1 223 ? 11.359 -9.898 -0.829 1 97.56 223 LEU A O 1
ATOM 1721 N N . LEU A 1 224 ? 12.125 -11.289 0.748 1 95.5 224 LEU A N 1
ATOM 1722 C CA . LEU A 1 224 ? 10.906 -12.094 0.799 1 95.5 224 LEU A CA 1
ATOM 1723 C C . LEU A 1 224 ? 9.789 -11.336 1.507 1 95.5 224 LEU A C 1
ATOM 1725 O O . LEU A 1 224 ? 9.977 -10.828 2.613 1 95.5 224 LEU A O 1
ATOM 1729 N N . SER A 1 225 ? 8.641 -11.312 0.865 1 93.62 225 SER A N 1
ATOM 1730 C CA . SER A 1 225 ? 7.48 -10.625 1.433 1 93.62 225 SER A CA 1
ATOM 1731 C C . SER A 1 225 ? 6.402 -11.617 1.85 1 93.62 225 SER A C 1
ATOM 1733 O O . SER A 1 225 ? 5.227 -11.258 1.959 1 93.62 225 SER A O 1
ATOM 1735 N N . LYS A 1 226 ? 6.742 -12.789 2.016 1 86.62 226 LYS A N 1
ATOM 1736 C CA . LYS A 1 226 ? 5.758 -13.766 2.471 1 86.62 226 LYS A CA 1
ATOM 1737 C C . LYS A 1 226 ? 5.633 -13.758 3.99 1 86.62 226 LYS A C 1
ATOM 1739 O O . LYS A 1 226 ? 6.41 -14.414 4.688 1 86.62 226 LYS A O 1
ATOM 1744 N N . GLY A 1 227 ? 4.766 -13 4.434 1 71.44 227 GLY A N 1
ATOM 1745 C CA . GLY A 1 227 ? 4.559 -12.938 5.871 1 71.44 227 GLY A CA 1
ATOM 1746 C C . GLY A 1 227 ? 3.525 -13.93 6.367 1 71.44 227 GLY A C 1
ATOM 1747 O O . GLY A 1 227 ? 3.551 -14.336 7.531 1 71.44 227 GLY A O 1
ATOM 1748 N N . ASP A 1 228 ? 2.637 -14.18 5.453 1 68.75 228 ASP A N 1
ATOM 1749 C CA . ASP A 1 228 ? 1.495 -15.008 5.832 1 68.75 228 ASP A CA 1
ATOM 1750 C C . ASP A 1 228 ? 1.776 -16.484 5.574 1 68.75 228 ASP A C 1
ATOM 1752 O O . ASP A 1 228 ? 2.334 -16.844 4.535 1 68.75 228 ASP A O 1
ATOM 1756 N N . SER A 1 229 ? 1.613 -17.203 6.555 1 66.19 229 SER A N 1
ATOM 1757 C CA . SER A 1 229 ? 1.765 -18.641 6.422 1 66.19 229 SER A CA 1
ATOM 1758 C C . SER A 1 229 ? 0.511 -19.281 5.832 1 66.19 229 SER A C 1
ATOM 1760 O O . SER A 1 229 ? 0.402 -20.516 5.766 1 66.19 229 SER A O 1
ATOM 1762 N N . SER A 1 230 ? -0.268 -18.312 5.406 1 64.5 230 SER A N 1
ATOM 1763 C CA . SER A 1 230 ? -1.53 -18.859 4.922 1 64.5 230 SER A CA 1
ATOM 1764 C C . SER A 1 230 ? -1.336 -19.641 3.627 1 64.5 230 SER A C 1
ATOM 1766 O O . SER A 1 230 ? -0.357 -19.438 2.91 1 64.5 230 SER A O 1
ATOM 1768 N N . ARG A 1 231 ? -2.225 -20.562 3.471 1 66.19 231 ARG A N 1
ATOM 1769 C CA . ARG A 1 231 ? -2.248 -21.406 2.289 1 66.19 231 ARG A CA 1
ATOM 1770 C C . ARG A 1 231 ? -2.607 -20.609 1.042 1 66.19 231 ARG A C 1
ATOM 1772 O O . ARG A 1 231 ? -3.236 -19.562 1.136 1 66.19 231 ARG A O 1
ATOM 1779 N N . PHE A 1 232 ? -2.053 -21.078 0.014 1 72.06 232 PHE A N 1
ATOM 1780 C CA . PHE A 1 232 ? -2.441 -20.516 -1.275 1 72.06 232 PHE A CA 1
ATOM 1781 C C . PHE A 1 232 ? -3.959 -20.516 -1.425 1 72.06 232 PHE A C 1
ATOM 1783 O O . PHE A 1 232 ? -4.625 -21.484 -1.097 1 72.06 232 PHE A O 1
ATOM 1790 N N . ASP A 1 233 ? -4.508 -19.234 -1.55 1 68.25 233 ASP A N 1
ATOM 1791 C CA . ASP A 1 233 ? -5.957 -19.078 -1.665 1 68.25 233 ASP A CA 1
ATOM 1792 C C . ASP A 1 233 ? -6.328 -18.328 -2.943 1 68.25 233 ASP A C 1
ATOM 1794 O O . ASP A 1 233 ? -5.727 -17.297 -3.264 1 68.25 233 ASP A O 1
ATOM 1798 N N . TYR A 1 234 ? -7.309 -19.031 -3.645 1 64.81 234 TYR A N 1
ATOM 1799 C CA . TYR A 1 234 ? -7.836 -18.438 -4.871 1 64.81 234 TYR A CA 1
ATOM 1800 C C . TYR A 1 234 ? -8.352 -17.031 -4.625 1 64.81 234 TYR A C 1
ATOM 1802 O O . TYR A 1 234 ? -8.109 -16.125 -5.422 1 64.81 234 TYR A O 1
ATOM 1810 N N . TYR A 1 235 ? -9.109 -16.781 -3.623 1 61.91 235 TYR A N 1
ATOM 1811 C CA . TYR A 1 235 ? -9.859 -15.555 -3.418 1 61.91 235 TYR A CA 1
ATOM 1812 C C . TYR A 1 235 ? -9.031 -14.531 -2.646 1 61.91 235 TYR A C 1
ATOM 1814 O O . TYR A 1 235 ? -9.281 -13.328 -2.729 1 61.91 235 TYR A O 1
ATOM 1822 N N . LYS A 1 236 ? -8.117 -14.883 -1.735 1 57.5 236 LYS A N 1
ATOM 1823 C CA . LYS A 1 236 ? -7.598 -14.008 -0.691 1 57.5 236 LYS A CA 1
ATOM 1824 C C . LYS A 1 236 ? -6.328 -13.297 -1.151 1 57.5 236 LYS A C 1
ATOM 1826 O O . LYS A 1 236 ? -5.863 -12.359 -0.499 1 57.5 236 LYS A O 1
ATOM 1831 N N . ASN A 1 237 ? -6.086 -13.289 -2.5 1 63.69 237 ASN A N 1
ATOM 1832 C CA . ASN A 1 237 ? -4.656 -13.109 -2.729 1 63.69 237 ASN A CA 1
ATOM 1833 C C . ASN A 1 237 ? -4.352 -11.734 -3.33 1 63.69 237 ASN A C 1
ATOM 1835 O O . ASN A 1 237 ? -3.363 -11.578 -4.047 1 63.69 237 ASN A O 1
ATOM 1839 N N . TYR A 1 238 ? -5.156 -10.688 -2.832 1 79.44 238 TYR A N 1
ATOM 1840 C CA . TYR A 1 238 ? -4.73 -9.438 -3.447 1 79.44 238 TYR A CA 1
ATOM 1841 C C . TYR A 1 238 ? -4.219 -8.461 -2.395 1 79.44 238 TYR A C 1
ATOM 1843 O O . TYR A 1 238 ? -4.102 -7.258 -2.658 1 79.44 238 TYR A O 1
ATOM 1851 N N . ASN A 1 239 ? -3.873 -9 -1.23 1 89.19 239 ASN A N 1
ATOM 1852 C CA . ASN A 1 239 ? -3.363 -8.156 -0.156 1 89.19 239 ASN A CA 1
ATOM 1853 C C . ASN A 1 239 ? -1.929 -7.707 -0.428 1 89.19 239 ASN A C 1
ATOM 1855 O O . ASN A 1 239 ? -1.136 -8.461 -0.994 1 89.19 239 ASN A O 1
ATOM 1859 N N . HIS A 1 240 ? -1.627 -6.473 0.022 1 93.81 240 HIS A N 1
ATOM 1860 C CA . HIS A 1 240 ? -0.297 -5.918 -0.203 1 93.81 240 HIS A CA 1
ATOM 1861 C C . HIS A 1 240 ? 0.36 -5.512 1.112 1 93.81 240 HIS A C 1
ATOM 1863 O O . HIS A 1 240 ? 1.394 -4.84 1.113 1 93.81 240 HIS A O 1
ATOM 1869 N N . LEU A 1 241 ? -0.187 -5.902 2.211 1 94.88 241 LEU A N 1
ATOM 1870 C CA . LEU A 1 241 ? 0.322 -5.469 3.506 1 94.88 241 LEU A CA 1
ATOM 1871 C C . LEU A 1 241 ? 1.778 -5.883 3.686 1 94.88 241 LEU A C 1
ATOM 1873 O O . LEU A 1 241 ? 2.617 -5.07 4.074 1 94.88 241 LEU A O 1
ATOM 1877 N N . SER A 1 242 ? 2.096 -7.125 3.357 1 95.12 242 SER A N 1
ATOM 1878 C CA . SER A 1 242 ? 3.449 -7.637 3.537 1 95.12 242 SER A CA 1
ATOM 1879 C C . SER A 1 242 ? 4.438 -6.918 2.621 1 95.12 242 SER A C 1
ATOM 1881 O O . SER A 1 242 ? 5.527 -6.539 3.053 1 95.12 242 SER A O 1
ATOM 1883 N N . GLU A 1 243 ? 4.078 -6.812 1.356 1 96.19 243 GLU A N 1
ATOM 1884 C CA . GLU A 1 243 ? 4.945 -6.105 0.418 1 96.19 243 GLU A CA 1
ATOM 1885 C C . GLU A 1 243 ? 5.168 -4.66 0.856 1 96.19 243 GLU A C 1
ATOM 1887 O O . GLU A 1 243 ? 6.289 -4.152 0.784 1 96.19 243 GLU A O 1
ATOM 1892 N N . THR A 1 244 ? 4.078 -3.988 1.3 1 96.94 244 THR A N 1
ATOM 1893 C CA . THR A 1 244 ? 4.176 -2.617 1.789 1 96.94 244 THR A CA 1
ATOM 1894 C C . THR A 1 244 ? 5.148 -2.527 2.961 1 96.94 244 THR A C 1
ATOM 1896 O O . THR A 1 244 ? 5.992 -1.631 3.004 1 96.94 244 THR A O 1
ATOM 1899 N N . ALA A 1 245 ? 5.047 -3.443 3.863 1 96.31 245 ALA A N 1
ATOM 1900 C CA . ALA A 1 245 ? 5.938 -3.463 5.023 1 96.31 245 ALA A CA 1
ATOM 1901 C C . ALA A 1 245 ? 7.395 -3.586 4.594 1 96.31 245 ALA A C 1
ATOM 1903 O O . ALA A 1 245 ? 8.258 -2.861 5.094 1 96.31 245 ALA A O 1
ATOM 1904 N N . VAL A 1 246 ? 7.695 -4.484 3.699 1 97.12 246 VAL A N 1
ATOM 1905 C CA . VAL A 1 246 ? 9.062 -4.723 3.242 1 97.12 246 VAL A CA 1
ATOM 1906 C C . VAL A 1 246 ? 9.594 -3.479 2.539 1 97.12 246 VAL A C 1
ATOM 1908 O O . VAL A 1 246 ? 10.727 -3.055 2.789 1 97.12 246 VAL A O 1
ATOM 1911 N N . ILE A 1 247 ? 8.773 -2.9 1.686 1 97.56 247 ILE A N 1
ATOM 1912 C CA . ILE A 1 247 ? 9.148 -1.7 0.946 1 97.56 247 ILE A CA 1
ATOM 1913 C C . ILE A 1 247 ? 9.461 -0.57 1.924 1 97.56 247 ILE A C 1
ATOM 1915 O O . ILE A 1 247 ? 10.508 0.075 1.821 1 97.56 247 ILE A O 1
ATOM 1919 N N . GLU A 1 248 ? 8.602 -0.368 2.889 1 95.5 248 GLU A N 1
ATOM 1920 C CA . GLU A 1 248 ? 8.758 0.755 3.807 1 95.5 248 GLU A CA 1
ATOM 1921 C C . GLU A 1 248 ? 9.922 0.517 4.77 1 95.5 248 GLU A C 1
ATOM 1923 O O . GLU A 1 248 ? 10.609 1.46 5.164 1 95.5 248 GLU A O 1
ATOM 1928 N N . ALA A 1 249 ? 10.141 -0.714 5.125 1 95.19 249 ALA A N 1
ATOM 1929 C CA . ALA A 1 249 ? 11.32 -1.025 5.926 1 95.19 249 ALA A CA 1
ATOM 1930 C C . ALA A 1 249 ? 12.609 -0.7 5.164 1 95.19 249 ALA A C 1
ATOM 1932 O O . ALA A 1 249 ? 13.539 -0.118 5.727 1 95.19 249 ALA A O 1
ATOM 1933 N N . LEU A 1 250 ? 12.672 -1.105 3.906 1 96.38 250 LEU A N 1
ATOM 1934 C CA . LEU A 1 250 ? 13.836 -0.809 3.07 1 96.38 250 LEU A CA 1
ATOM 1935 C C . LEU A 1 250 ? 14.047 0.696 2.951 1 96.38 250 LEU A C 1
ATOM 1937 O O . LEU A 1 250 ? 15.172 1.181 3.102 1 96.38 250 LEU A O 1
ATOM 1941 N N . LEU A 1 251 ? 12.984 1.427 2.719 1 95.06 251 LEU A N 1
ATOM 1942 C CA . LEU A 1 251 ? 13.062 2.877 2.58 1 95.06 251 LEU A CA 1
ATOM 1943 C C . LEU A 1 251 ? 13.555 3.521 3.869 1 95.06 251 LEU A C 1
ATOM 1945 O O . LEU A 1 251 ? 14.336 4.473 3.832 1 95.06 251 LEU A O 1
ATOM 1949 N N . GLU A 1 252 ? 13.07 2.996 4.953 1 91.44 252 GLU A N 1
ATOM 1950 C CA . GLU A 1 252 ? 13.516 3.51 6.242 1 91.44 252 GLU A CA 1
ATOM 1951 C C . GLU A 1 252 ? 15.016 3.305 6.426 1 91.44 252 GLU A C 1
ATOM 1953 O O . GLU A 1 252 ? 15.703 4.172 6.973 1 91.44 252 GLU A O 1
ATOM 1958 N N . LEU A 1 253 ? 15.516 2.191 5.992 1 91.62 253 LEU A N 1
ATOM 1959 C CA . LEU A 1 253 ? 16.938 1.882 6.129 1 91.62 253 LEU A CA 1
ATOM 1960 C C . LEU A 1 253 ? 17.781 2.768 5.215 1 91.62 253 LEU A C 1
ATOM 1962 O O . LEU A 1 253 ? 18.906 3.129 5.559 1 91.62 253 LEU A O 1
ATOM 1966 N N . VAL A 1 254 ? 17.281 3.131 4.051 1 93.25 254 VAL A N 1
ATOM 1967 C CA . VAL A 1 254 ? 17.984 3.93 3.062 1 93.25 254 VAL A CA 1
ATOM 1968 C C . VAL A 1 254 ? 18 5.395 3.492 1 93.25 254 VAL A C 1
ATOM 1970 O O . VAL A 1 254 ? 18.938 6.133 3.186 1 93.25 254 VAL A O 1
ATOM 1973 N N . LYS A 1 255 ? 16.969 5.805 4.145 1 89.94 255 LYS A N 1
ATOM 1974 C CA . LYS A 1 255 ? 16.734 7.207 4.484 1 89.94 255 LYS A CA 1
ATOM 1975 C C . LYS A 1 255 ? 17.938 7.801 5.215 1 89.94 255 LYS A C 1
ATOM 1977 O O . LYS A 1 255 ? 18.469 7.195 6.145 1 89.94 255 LYS A O 1
ATOM 1982 N N . ASN A 1 256 ? 18.359 8.852 4.746 1 84.5 256 ASN A N 1
ATOM 1983 C CA . ASN A 1 256 ? 19.469 9.648 5.281 1 84.5 256 ASN A CA 1
ATOM 1984 C C . ASN A 1 256 ? 19.141 11.133 5.281 1 84.5 256 ASN A C 1
ATOM 1986 O O . ASN A 1 256 ? 19.094 11.766 4.223 1 84.5 256 ASN A O 1
ATOM 1990 N N . VAL A 1 257 ? 18.969 11.688 6.406 1 78.38 257 VAL A N 1
ATOM 1991 C CA . VAL A 1 257 ? 18.5 13.062 6.559 1 78.38 257 VAL A CA 1
ATOM 1992 C C . VAL A 1 257 ? 19.5 14.023 5.926 1 78.38 257 VAL A C 1
ATOM 1994 O O . VAL A 1 257 ? 19.109 15.016 5.301 1 78.38 257 VAL A O 1
ATOM 1997 N N . ASP A 1 258 ? 20.75 13.719 6.098 1 81.94 258 ASP A N 1
ATOM 1998 C CA . ASP A 1 258 ? 21.781 14.57 5.512 1 81.94 258 ASP A CA 1
ATOM 1999 C C . ASP A 1 258 ? 21.641 14.641 3.992 1 81.94 258 ASP A C 1
ATOM 2001 O O . ASP A 1 258 ? 21.766 15.711 3.4 1 81.94 258 ASP A O 1
ATOM 2005 N N . LYS A 1 259 ? 21.328 13.602 3.443 1 83.62 259 LYS A N 1
ATOM 2006 C CA . LYS A 1 259 ? 21.156 13.555 1.994 1 83.62 259 LYS A CA 1
ATOM 2007 C C . LYS A 1 259 ? 19.891 14.297 1.57 1 83.62 259 LYS A C 1
ATOM 2009 O O . LYS A 1 259 ? 19.859 14.953 0.53 1 83.62 259 LYS A O 1
ATOM 2014 N N . ILE A 1 260 ? 18.891 14.164 2.346 1 83.62 260 ILE A N 1
ATOM 2015 C CA . ILE A 1 260 ? 17.641 14.844 2.064 1 83.62 260 ILE A CA 1
ATOM 2016 C C . ILE A 1 260 ? 17.859 16.359 2.041 1 83.62 260 ILE A C 1
ATOM 2018 O O . ILE A 1 260 ? 17.391 17.047 1.13 1 83.62 260 ILE A O 1
ATOM 2022 N N . VAL A 1 261 ? 18.578 16.766 2.988 1 80.31 261 VAL A N 1
ATOM 2023 C CA . VAL A 1 261 ? 18.859 18.203 3.102 1 80.31 261 VAL A CA 1
ATOM 2024 C C . VAL A 1 261 ? 19.781 18.641 1.971 1 80.31 261 VAL A C 1
ATOM 2026 O O . VAL A 1 261 ? 19.531 19.656 1.316 1 80.31 261 VAL A O 1
ATOM 2029 N N . GLU A 1 262 ? 20.797 17.875 1.752 1 84.19 262 GLU A N 1
ATOM 2030 C CA . GLU A 1 262 ? 21.781 18.188 0.722 1 84.19 262 GLU A CA 1
ATOM 2031 C C . GLU A 1 262 ? 21.125 18.297 -0.653 1 84.19 262 GLU A C 1
ATOM 2033 O O . GLU A 1 262 ? 21.406 19.219 -1.415 1 84.19 262 GLU A O 1
ATOM 2038 N N . LYS A 1 263 ? 20.219 17.453 -0.9 1 87 263 LYS A N 1
ATOM 2039 C CA . LYS A 1 263 ? 19.594 17.391 -2.221 1 87 263 LYS A CA 1
ATOM 2040 C C . LYS A 1 263 ? 18.328 18.234 -2.27 1 87 263 LYS A C 1
ATOM 2042 O O . LYS A 1 263 ? 17.656 18.312 -3.305 1 87 263 LYS A O 1
ATOM 2047 N N . ARG A 1 264 ? 17.938 18.781 -1.173 1 82.94 264 ARG A N 1
ATOM 2048 C CA . ARG A 1 264 ? 16.719 19.578 -1.051 1 82.94 264 ARG A CA 1
ATOM 2049 C C . ARG A 1 264 ? 15.5 18.766 -1.465 1 82.94 264 ARG A C 1
ATOM 2051 O O . ARG A 1 264 ? 14.625 19.266 -2.17 1 82.94 264 ARG A O 1
ATOM 2058 N N . ALA A 1 265 ? 15.594 17.516 -1.106 1 82.62 265 ALA A N 1
ATOM 2059 C CA . ALA A 1 265 ? 14.516 16.609 -1.504 1 82.62 265 ALA A CA 1
ATOM 2060 C C . ALA A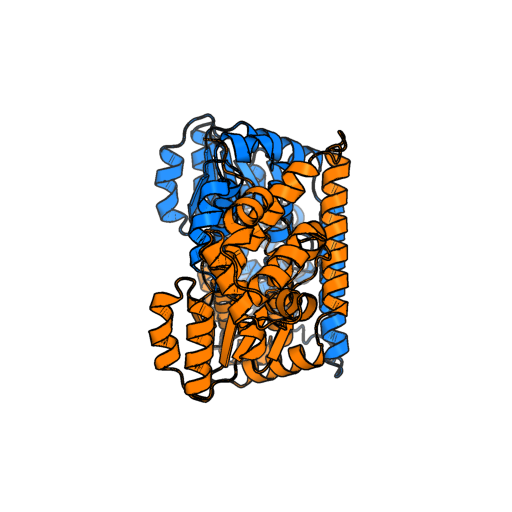 1 265 ? 13.211 16.969 -0.795 1 82.62 265 ALA A C 1
ATOM 2062 O O . ALA A 1 265 ? 12.133 16.562 -1.232 1 82.62 265 ALA A O 1
ATOM 2063 N N . ASP A 1 266 ? 13.266 17.656 0.203 1 75.19 266 ASP A N 1
ATOM 2064 C CA . ASP A 1 266 ? 12.094 18.047 0.989 1 75.19 266 ASP A CA 1
ATOM 2065 C C . ASP A 1 266 ? 11.484 19.344 0.468 1 75.19 266 ASP A C 1
ATOM 2067 O O . ASP A 1 266 ? 10.461 19.797 0.974 1 75.19 266 ASP A O 1
ATOM 2071 N N . GLN A 1 267 ? 12.031 19.938 -0.503 1 75.94 267 GLN A N 1
ATOM 2072 C CA . GLN A 1 267 ? 11.562 21.219 -1.018 1 75.94 267 GLN A CA 1
ATOM 2073 C C . GLN A 1 267 ? 10.117 21.125 -1.506 1 75.94 267 GLN A C 1
ATOM 2075 O O . GLN A 1 267 ? 9.352 22.078 -1.385 1 75.94 267 GLN A O 1
ATOM 2080 N N . LEU A 1 268 ? 9.828 19.969 -2.02 1 75.31 268 LEU A N 1
ATOM 2081 C CA . LEU A 1 268 ? 8.508 19.812 -2.611 1 75.31 268 LEU A CA 1
ATOM 2082 C C . LEU A 1 268 ? 7.434 19.703 -1.531 1 75.31 268 LEU A C 1
ATOM 2084 O O . LEU A 1 268 ? 6.25 19.906 -1.803 1 75.31 268 LEU A O 1
ATOM 2088 N N . GLU A 1 269 ? 7.863 19.328 -0.371 1 74.81 269 GLU A N 1
ATOM 2089 C CA . GLU A 1 269 ? 6.891 19.203 0.709 1 74.81 269 GLU A CA 1
ATOM 2090 C C . GLU A 1 269 ? 6.137 20.5 0.935 1 74.81 269 GLU A C 1
ATOM 2092 O O . GLU A 1 269 ? 4.926 20.5 1.171 1 74.81 269 GLU A O 1
ATOM 2097 N N . PHE A 1 270 ? 6.836 21.578 0.849 1 67.94 270 PHE A N 1
ATOM 2098 C CA . PHE A 1 270 ? 6.223 22.891 1.029 1 67.94 270 PHE A CA 1
ATOM 2099 C C . PHE A 1 270 ? 5.191 23.156 -0.06 1 67.94 270 PHE A C 1
ATOM 2101 O O . PHE A 1 270 ? 4.09 23.625 0.225 1 67.94 270 PHE A O 1
ATOM 2108 N N . MET A 1 271 ? 5.512 22.797 -1.247 1 69.88 271 MET A N 1
ATOM 2109 C CA . MET A 1 271 ? 4.602 23.016 -2.369 1 69.88 271 MET A CA 1
ATOM 2110 C C . MET A 1 271 ? 3.355 22.141 -2.236 1 69.88 271 MET A C 1
ATOM 2112 O O . MET A 1 271 ? 2.244 22.594 -2.512 1 69.88 271 MET A O 1
ATOM 2116 N N . LEU A 1 272 ? 3.533 21 -1.756 1 73.88 272 LEU A N 1
ATOM 2117 C CA . LEU A 1 272 ? 2.426 20.062 -1.627 1 73.88 272 LEU A CA 1
ATOM 2118 C C . LEU A 1 272 ? 1.523 20.438 -0.456 1 73.88 272 LEU A C 1
ATOM 2120 O O . LEU A 1 272 ? 0.326 20.141 -0.469 1 73.88 272 LEU A O 1
ATOM 2124 N N . SER A 1 273 ? 2.096 21.094 0.458 1 73.69 273 SER A N 1
ATOM 2125 C CA . SER A 1 273 ? 1.343 21.484 1.644 1 73.69 273 SER A CA 1
ATOM 2126 C C . SER A 1 273 ? 0.273 22.516 1.299 1 73.69 273 SER A C 1
ATOM 2128 O O . SER A 1 273 ? -0.696 22.688 2.043 1 73.69 273 SER A O 1
ATOM 2130 N N . GLU A 1 274 ? 0.436 23.125 0.168 1 70.81 274 GLU A N 1
ATOM 2131 C CA . GLU A 1 274 ? -0.525 24.141 -0.264 1 70.81 274 GLU A CA 1
ATOM 2132 C C . GLU A 1 274 ? -1.859 23.516 -0.645 1 70.81 274 GLU A C 1
ATOM 2134 O O . GLU A 1 274 ? -2.885 24.188 -0.701 1 70.81 274 GLU A O 1
ATOM 2139 N N . ALA A 1 275 ? -1.814 22.234 -0.857 1 74.44 275 ALA A N 1
ATOM 2140 C CA . ALA A 1 275 ? -3.029 21.516 -1.228 1 74.44 275 ALA A CA 1
ATOM 2141 C C . ALA A 1 275 ? -3.83 21.125 0.01 1 74.44 275 ALA A C 1
ATOM 2143 O O . ALA A 1 275 ? -4.93 20.578 -0.103 1 74.44 275 ALA A O 1
ATOM 2144 N N . LYS A 1 276 ? -3.303 21.469 1.124 1 77.12 276 LYS A N 1
ATOM 2145 C CA . LYS A 1 276 ? -3.953 21.125 2.385 1 77.12 276 LYS A CA 1
ATOM 2146 C C . LYS A 1 276 ? -4.633 22.344 3.006 1 77.12 276 LYS A C 1
ATOM 2148 O O . LYS A 1 276 ? -4.133 23.469 2.895 1 77.12 276 LYS A O 1
ATOM 2153 N N . LEU A 1 277 ? -5.695 22.125 3.574 1 74.06 277 LEU A N 1
ATOM 2154 C CA . LEU A 1 277 ? -6.434 23.203 4.215 1 74.06 277 LEU A CA 1
ATOM 2155 C C . LEU A 1 277 ? -5.824 23.547 5.57 1 74.06 277 LEU A C 1
ATOM 2157 O O . LEU A 1 277 ? -5.277 22.672 6.25 1 74.06 277 LEU A O 1
ATOM 2161 N N . MET B 1 1 ? 20.266 31.906 1.35 1 35.09 1 MET B N 1
ATOM 2162 C CA . MET B 1 1 ? 19.734 32.656 2.488 1 35.09 1 MET B CA 1
ATOM 2163 C C . MET B 1 1 ? 19.125 31.703 3.512 1 35.09 1 MET B C 1
ATOM 2165 O O . MET B 1 1 ? 18.406 30.766 3.146 1 35.09 1 MET B O 1
ATOM 2169 N N . SER B 1 2 ? 19.594 31.531 4.586 1 45.78 2 SER B N 1
ATOM 2170 C CA . SER B 1 2 ? 19.25 30.625 5.668 1 45.78 2 SER B CA 1
ATOM 2171 C C . SER B 1 2 ? 17.75 30.656 5.953 1 45.78 2 SER B C 1
ATOM 2173 O O . SER B 1 2 ? 17.188 31.734 6.191 1 45.78 2 SER B O 1
ATOM 2175 N N . GLU B 1 3 ? 16.938 29.734 5.395 1 62.28 3 GLU B N 1
ATOM 2176 C CA . GLU B 1 3 ? 15.492 29.719 5.594 1 62.28 3 GLU B CA 1
ATOM 2177 C C . GLU B 1 3 ? 15.133 29.891 7.07 1 62.28 3 GLU B C 1
ATOM 2179 O O . GLU B 1 3 ? 15.648 29.172 7.926 1 62.28 3 GLU B O 1
ATOM 2184 N N . LYS B 1 4 ? 14.773 31.156 7.516 1 79.38 4 LYS B N 1
ATOM 2185 C CA . LYS B 1 4 ? 14.359 31.516 8.867 1 79.38 4 LYS B CA 1
ATOM 2186 C C . LYS B 1 4 ? 13.461 30.422 9.477 1 79.38 4 LYS B C 1
ATOM 2188 O O . LYS B 1 4 ? 12.633 29.844 8.773 1 79.38 4 LYS B O 1
ATOM 2193 N N . SER B 1 5 ? 13.852 30.047 10.695 1 89.75 5 SER B N 1
ATOM 2194 C CA . SER B 1 5 ? 13.031 29.078 11.406 1 89.75 5 SER B CA 1
ATOM 2195 C C . SER B 1 5 ? 11.617 29.609 11.641 1 89.75 5 SER B C 1
ATOM 2197 O O . SER B 1 5 ? 11.375 30.812 11.508 1 89.75 5 SER B O 1
ATOM 2199 N N . VAL B 1 6 ? 10.766 28.812 11.93 1 93.38 6 VAL B N 1
ATOM 2200 C CA . VAL B 1 6 ? 9.391 29.188 12.219 1 93.38 6 VAL B CA 1
ATOM 2201 C C . VAL B 1 6 ? 9.344 30.109 13.43 1 93.38 6 VAL B C 1
ATOM 2203 O O . VAL B 1 6 ? 8.633 31.109 13.43 1 93.38 6 VAL B O 1
ATOM 2206 N N . ILE B 1 7 ? 10.133 29.781 14.406 1 94.5 7 ILE B N 1
ATOM 2207 C CA . ILE B 1 7 ? 10.188 30.578 15.625 1 94.5 7 ILE B CA 1
ATOM 2208 C C . ILE B 1 7 ? 10.672 31.984 15.305 1 94.5 7 ILE B C 1
ATOM 2210 O O . ILE B 1 7 ? 10.102 32.969 15.781 1 94.5 7 ILE B O 1
ATOM 2214 N N . ASP B 1 8 ? 11.703 32.031 14.461 1 94.56 8 ASP B N 1
ATOM 2215 C CA . ASP B 1 8 ? 12.227 33.344 14.039 1 94.56 8 ASP B CA 1
ATOM 2216 C C . ASP B 1 8 ? 11.156 34.156 13.305 1 94.56 8 ASP B C 1
ATOM 2218 O O . ASP B 1 8 ? 11.039 35.344 13.492 1 94.56 8 ASP B O 1
ATOM 2222 N N . ASN B 1 9 ? 10.406 33.531 12.5 1 94.81 9 ASN B N 1
ATOM 2223 C CA . ASN B 1 9 ? 9.352 34.188 11.734 1 94.81 9 ASN B CA 1
ATOM 2224 C C . ASN B 1 9 ? 8.25 34.719 12.641 1 94.81 9 ASN B C 1
ATOM 2226 O O . ASN B 1 9 ? 7.754 35.844 12.438 1 94.81 9 ASN B O 1
ATOM 2230 N N . ILE B 1 10 ? 7.895 33.906 13.562 1 95.94 10 ILE B N 1
ATOM 2231 C CA . ILE B 1 10 ? 6.879 34.312 14.516 1 95.94 10 ILE B CA 1
ATOM 2232 C C . ILE B 1 10 ? 7.367 35.562 15.273 1 95.94 10 ILE B C 1
ATOM 2234 O O . ILE B 1 10 ? 6.629 36.531 15.438 1 95.94 10 ILE B O 1
ATOM 2238 N N . GLN B 1 11 ? 8.594 35.531 15.719 1 95.38 11 GLN B N 1
ATOM 2239 C CA . GLN B 1 11 ? 9.156 36.656 16.484 1 95.38 11 GLN B CA 1
ATOM 2240 C C . GLN B 1 11 ? 9.242 37.906 15.633 1 95.38 11 GLN B C 1
ATOM 2242 O O . GLN B 1 11 ? 8.961 39 16.109 1 95.38 11 GLN B O 1
ATOM 2247 N N . LYS B 1 12 ? 9.609 37.719 14.453 1 95.06 12 LYS B N 1
ATOM 2248 C CA . LYS B 1 12 ? 9.734 38.844 13.523 1 95.06 12 LYS B CA 1
ATOM 2249 C C . LYS B 1 12 ? 8.398 39.531 13.312 1 95.06 12 LYS B C 1
ATOM 2251 O O . LYS B 1 12 ? 8.344 40.781 13.172 1 95.06 12 LYS B O 1
ATOM 2256 N N . HIS B 1 13 ? 7.289 38.812 13.312 1 96.12 13 HIS B N 1
ATOM 2257 C CA . HIS B 1 13 ? 5.98 39.375 12.961 1 96.12 13 HIS B CA 1
ATOM 2258 C C . HIS B 1 13 ? 5.121 39.562 14.211 1 96.12 13 HIS B C 1
ATOM 2260 O O . HIS B 1 13 ? 3.963 39.969 14.109 1 96.12 13 HIS B O 1
ATOM 2266 N N . TYR B 1 14 ? 5.664 39.344 15.32 1 96.69 14 TYR B N 1
ATOM 2267 C CA . TYR B 1 14 ? 4.891 39.281 16.562 1 96.69 14 TYR B CA 1
ATOM 2268 C C . TYR B 1 14 ? 4.141 40.562 16.797 1 96.69 14 TYR B C 1
ATOM 2270 O O . TYR B 1 14 ? 2.967 40.562 17.188 1 96.69 14 TYR B O 1
ATOM 2278 N N . ARG B 1 15 ? 4.734 41.688 16.516 1 95.25 15 ARG B N 1
ATOM 2279 C CA . ARG B 1 15 ? 4.152 43 16.812 1 95.25 15 ARG B CA 1
ATOM 2280 C C . ARG B 1 15 ? 3.006 43.312 15.859 1 95.25 15 ARG B C 1
ATOM 2282 O O . ARG B 1 15 ? 2.176 44.188 16.141 1 95.25 15 ARG B O 1
ATOM 2289 N N . GLU B 1 16 ? 3.051 42.625 14.773 1 95.94 16 GLU B N 1
ATOM 2290 C CA . GLU B 1 16 ? 2.023 42.875 13.766 1 95.94 16 GLU B CA 1
ATOM 2291 C C . GLU B 1 16 ? 0.786 42.031 14.031 1 95.94 16 GLU B C 1
ATOM 2293 O O . GLU B 1 16 ? -0.275 42.25 13.453 1 95.94 16 GLU B O 1
ATOM 2298 N N . PHE B 1 17 ? 0.9 41.094 14.922 1 97.19 17 PHE B N 1
ATOM 2299 C CA . PHE B 1 17 ? -0.208 40.188 15.203 1 97.19 17 PHE B CA 1
ATOM 2300 C C . PHE B 1 17 ? -1.301 40.875 15.992 1 97.19 17 PHE B C 1
ATOM 2302 O O . PHE B 1 17 ? -1.012 41.75 16.828 1 97.19 17 PHE B O 1
ATOM 2309 N N . SER B 1 18 ? -2.564 40.531 15.727 1 97.06 18 SER B N 1
ATOM 2310 C CA . SER B 1 18 ? -3.664 40.938 16.594 1 97.06 18 SER B CA 1
ATOM 2311 C C . SER B 1 18 ? -3.531 40.312 17.984 1 97.06 18 SER B C 1
ATOM 2313 O O . SER B 1 18 ? -2.742 39.375 18.172 1 97.06 18 SER B O 1
ATOM 2315 N N . PRO B 1 19 ? -4.344 40.781 18.906 1 97.31 19 PRO B N 1
ATOM 2316 C CA . PRO B 1 19 ? -4.281 40.219 20.25 1 97.31 19 PRO B CA 1
ATOM 2317 C C . PRO B 1 19 ? -4.605 38.719 20.281 1 97.31 19 PRO B C 1
ATOM 2319 O O . PRO B 1 19 ? -3.971 37.938 21 1 97.31 19 PRO B O 1
ATOM 2322 N N . THR B 1 20 ? -5.516 38.344 19.469 1 97.38 20 THR B N 1
ATOM 2323 C CA . THR B 1 20 ? -5.895 36.906 19.438 1 97.38 20 THR B CA 1
ATOM 2324 C C . THR B 1 20 ? -4.828 36.094 18.734 1 97.38 20 THR B C 1
ATOM 2326 O O . THR B 1 20 ? -4.566 34.938 19.125 1 97.38 20 THR B O 1
ATOM 2329 N N . GLU B 1 21 ? -4.238 36.625 17.688 1 97.94 21 GLU B N 1
ATOM 2330 C CA . GLU B 1 21 ? -3.145 35.938 17.016 1 97.94 21 GLU B CA 1
ATOM 2331 C C . GLU B 1 21 ? -1.949 35.75 17.953 1 97.94 21 GLU B C 1
ATOM 2333 O O . GLU B 1 21 ? -1.245 34.75 17.875 1 97.94 21 GLU B O 1
ATOM 2338 N N . ARG B 1 22 ? -1.711 36.719 18.812 1 98.06 22 ARG B N 1
ATOM 2339 C CA . ARG B 1 22 ? -0.596 36.656 19.75 1 98.06 22 ARG B CA 1
ATOM 2340 C C . ARG B 1 22 ? -0.78 35.5 20.719 1 98.06 22 ARG B C 1
ATOM 2342 O O . ARG B 1 22 ? 0.195 34.844 21.125 1 98.06 22 ARG B O 1
ATOM 2349 N N . LYS B 1 23 ? -2.016 35.188 21.016 1 98.06 23 LYS B N 1
ATOM 2350 C CA . LYS B 1 23 ? -2.273 34.031 21.859 1 98.06 23 LYS B CA 1
ATOM 2351 C C . LYS B 1 23 ? -1.76 32.75 21.203 1 98.06 23 LYS B C 1
ATOM 2353 O O . LYS B 1 23 ? -1.171 31.891 21.875 1 98.06 23 LYS B O 1
ATOM 2358 N N . VAL B 1 24 ? -2.021 32.625 19.922 1 98.44 24 VAL B N 1
ATOM 2359 C CA . VAL B 1 24 ? -1.549 31.469 19.172 1 98.44 24 VAL B CA 1
ATOM 2360 C C . VAL B 1 24 ? -0.022 31.469 19.125 1 98.44 24 VAL B C 1
ATOM 2362 O O . VAL B 1 24 ? 0.608 30.438 19.422 1 98.44 24 VAL B O 1
ATOM 2365 N N . ALA B 1 25 ? 0.561 32.625 18.75 1 98 25 ALA B N 1
ATOM 2366 C CA . ALA B 1 25 ? 2.012 32.75 18.672 1 98 25 ALA B CA 1
ATOM 2367 C C . ALA B 1 25 ? 2.674 32.406 20 1 98 25 ALA B C 1
ATOM 2369 O O . ALA B 1 25 ? 3.68 31.688 20.016 1 98 25 ALA B O 1
ATOM 2370 N N . ASP B 1 26 ? 2.104 32.875 21.078 1 98.06 26 ASP B N 1
ATOM 2371 C CA . ASP B 1 26 ? 2.635 32.594 22.406 1 98.06 26 ASP B CA 1
ATOM 2372 C C . ASP B 1 26 ? 2.617 31.094 22.703 1 98.06 26 ASP B C 1
ATOM 2374 O O . ASP B 1 26 ? 3.57 30.547 23.281 1 98.06 26 ASP B O 1
ATOM 2378 N N . CYS B 1 27 ? 1.535 30.516 22.359 1 97.56 27 CYS B N 1
ATOM 2379 C CA . CYS B 1 27 ? 1.4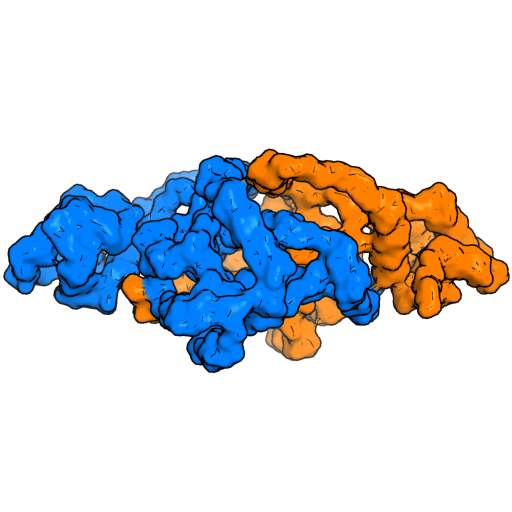31 29.078 22.562 1 97.56 27 CYS B CA 1
ATOM 2380 C C . CYS B 1 27 ? 2.535 28.328 21.812 1 97.56 27 CYS B C 1
ATOM 2382 O O . CYS B 1 27 ? 3.17 27.438 22.359 1 97.56 27 CYS B O 1
ATOM 2384 N N . VAL B 1 28 ? 2.826 28.672 20.562 1 97.5 28 VAL B N 1
ATOM 2385 C CA . VAL B 1 28 ? 3.859 28.047 19.734 1 97.5 28 VAL B CA 1
ATOM 2386 C C . VAL B 1 28 ? 5.234 28.312 20.344 1 97.5 28 VAL B C 1
ATOM 2388 O O . VAL B 1 28 ? 6.059 27.391 20.453 1 97.5 28 VAL B O 1
ATOM 2391 N N . LEU B 1 29 ? 5.488 29.562 20.75 1 96.75 29 LEU B N 1
ATOM 2392 C CA . LEU B 1 29 ? 6.789 29.938 21.281 1 96.75 29 LEU B CA 1
ATOM 2393 C C . LEU B 1 29 ? 7.066 29.234 22.609 1 96.75 29 LEU B C 1
ATOM 2395 O O . LEU B 1 29 ? 8.211 28.875 22.891 1 96.75 29 LEU B O 1
ATOM 2399 N N . ARG B 1 30 ? 6.027 29 23.406 1 96.19 30 ARG B N 1
ATOM 2400 C CA . ARG B 1 30 ? 6.18 28.375 24.703 1 96.19 30 ARG B CA 1
ATOM 2401 C C . ARG B 1 30 ? 6.285 26.859 24.578 1 96.19 30 ARG B C 1
ATOM 2403 O O . ARG B 1 30 ? 6.992 26.219 25.359 1 96.19 30 ARG B O 1
ATOM 2410 N N . HIS B 1 31 ? 5.527 26.312 23.625 1 95 31 HIS B N 1
ATOM 2411 C CA . HIS B 1 31 ? 5.449 24.859 23.516 1 95 31 HIS B CA 1
ATOM 2412 C C . HIS B 1 31 ? 5.609 24.391 22.078 1 95 31 HIS B C 1
ATOM 2414 O O . HIS B 1 31 ? 4.758 23.672 21.547 1 95 31 HIS B O 1
ATOM 2420 N N . PRO B 1 32 ? 6.688 24.672 21.422 1 93.88 32 PRO B N 1
ATOM 2421 C CA . PRO B 1 32 ? 6.836 24.359 20 1 93.88 32 PRO B CA 1
ATOM 2422 C C . PRO B 1 32 ? 6.754 22.859 19.719 1 93.88 32 PRO B C 1
ATOM 2424 O O . PRO B 1 32 ? 6.125 22.453 18.734 1 93.88 32 PRO B O 1
ATOM 2427 N N . ASN B 1 33 ? 7.293 22.016 20.547 1 89.62 33 ASN B N 1
ATOM 2428 C CA . ASN B 1 33 ? 7.27 20.578 20.328 1 89.62 33 ASN B CA 1
ATOM 2429 C C . ASN B 1 33 ? 5.852 20.016 20.438 1 89.62 33 ASN B C 1
ATOM 2431 O O . ASN B 1 33 ? 5.457 19.172 19.625 1 89.62 33 ASN B O 1
ATOM 2435 N N . GLN B 1 34 ? 5.137 20.5 21.359 1 91.5 34 GLN B N 1
ATOM 2436 C CA . GLN B 1 34 ? 3.76 20.062 21.547 1 91.5 34 GLN B CA 1
ATOM 2437 C C . GLN B 1 34 ? 2.881 20.484 20.375 1 91.5 34 GLN B C 1
ATOM 2439 O O . GLN B 1 34 ? 2.014 19.734 19.938 1 91.5 34 GLN B O 1
ATOM 2444 N N . VAL B 1 35 ? 3.143 21.672 19.922 1 93.88 35 VAL B N 1
ATOM 2445 C CA . VAL B 1 35 ? 2.326 22.219 18.844 1 93.88 35 VAL B CA 1
ATOM 2446 C C . VAL B 1 35 ? 2.486 21.391 17.578 1 93.88 35 VAL B C 1
ATOM 2448 O O . VAL B 1 35 ? 1.538 21.234 16.812 1 93.88 35 VAL B O 1
ATOM 2451 N N . THR B 1 36 ? 3.658 20.797 17.391 1 89.62 36 THR B N 1
ATOM 2452 C CA . THR B 1 36 ? 3.869 19.953 16.219 1 89.62 36 THR B CA 1
ATOM 2453 C C . THR B 1 36 ? 2.902 18.766 16.219 1 89.62 36 THR B C 1
ATOM 2455 O O . THR B 1 36 ? 2.643 18.172 15.172 1 89.62 36 THR B O 1
ATOM 2458 N N . GLU B 1 37 ? 2.301 18.5 17.359 1 86.75 37 GLU B N 1
ATOM 2459 C CA . GLU B 1 37 ? 1.412 17.359 17.5 1 86.75 37 GLU B CA 1
ATOM 2460 C C . GLU B 1 37 ? -0.053 17.781 17.422 1 86.75 37 GLU B C 1
ATOM 2462 O O . GLU B 1 37 ? -0.949 16.922 17.422 1 86.75 37 GLU B O 1
ATOM 2467 N N . TYR B 1 38 ? -0.26 19.047 17.359 1 89.69 38 TYR B N 1
ATOM 2468 C CA . TYR B 1 38 ? -1.627 19.562 17.391 1 89.69 38 TYR B CA 1
ATOM 2469 C C . TYR B 1 38 ? -2.203 19.672 15.984 1 89.69 38 TYR B C 1
ATOM 2471 O O . TYR B 1 38 ? -1.509 20.094 15.055 1 89.69 38 TYR B O 1
ATOM 2479 N N . THR B 1 39 ? -3.457 19.219 15.859 1 87.88 39 THR B N 1
ATOM 2480 C CA . THR B 1 39 ? -4.242 19.688 14.719 1 87.88 39 THR B CA 1
ATOM 2481 C C . THR B 1 39 ? -4.578 21.156 14.867 1 87.88 39 THR B C 1
ATOM 2483 O O . THR B 1 39 ? -4.332 21.75 15.922 1 87.88 39 THR B O 1
ATOM 2486 N N . VAL B 1 40 ? -5.105 21.703 13.789 1 92.69 40 VAL B N 1
ATOM 2487 C CA . VAL B 1 40 ? -5.496 23.109 13.852 1 92.69 40 VAL B CA 1
ATOM 2488 C C . VAL B 1 40 ? -6.547 23.312 14.938 1 92.69 40 VAL B C 1
ATOM 2490 O O . VAL B 1 40 ? -6.52 24.297 15.664 1 92.69 40 VAL B O 1
ATOM 2493 N N . LYS B 1 41 ? -7.387 22.359 15.094 1 91.81 41 LYS B N 1
ATOM 2494 C CA . LYS B 1 41 ? -8.43 22.422 16.109 1 91.81 41 LYS B CA 1
ATOM 2495 C C . LYS B 1 41 ? -7.832 22.359 17.516 1 91.81 41 LYS B C 1
ATOM 2497 O O . LYS B 1 41 ? -8.234 23.125 18.391 1 91.81 41 LYS B O 1
ATOM 2502 N N . GLU B 1 42 ? -6.93 21.531 17.719 1 92.44 42 GLU B N 1
ATOM 2503 C CA . GLU B 1 42 ? -6.297 21.375 19.016 1 92.44 42 GLU B CA 1
ATOM 2504 C C . GLU B 1 42 ? -5.48 22.609 19.391 1 92.44 42 GLU B C 1
ATOM 2506 O O . GLU B 1 42 ? -5.484 23.031 20.547 1 92.44 42 GLU B O 1
ATOM 2511 N N . LEU B 1 43 ? -4.781 23.156 18.406 1 96.06 43 LEU B N 1
ATOM 2512 C CA . LEU B 1 43 ? -4.035 24.391 18.688 1 96.06 43 LEU B CA 1
ATOM 2513 C C . LEU B 1 43 ? -4.977 25.531 19.016 1 96.06 43 LEU B C 1
ATOM 2515 O O . LEU B 1 43 ? -4.684 26.359 19.875 1 96.06 43 LEU B O 1
ATOM 2519 N N . ALA B 1 44 ? -6.078 25.578 18.281 1 97 44 ALA B N 1
ATOM 2520 C CA . ALA B 1 44 ? -7.098 26.578 18.562 1 97 44 ALA B CA 1
ATOM 2521 C C . ALA B 1 44 ? -7.602 26.469 20 1 97 44 ALA B C 1
ATOM 2523 O O . ALA B 1 44 ? -7.676 27.453 20.719 1 97 44 ALA B O 1
ATOM 2524 N N . MET B 1 45 ? -7.863 25.312 20.422 1 96.19 45 MET B N 1
ATOM 2525 C CA . MET B 1 45 ? -8.359 25.062 21.766 1 96.19 45 MET B CA 1
ATOM 2526 C C . MET B 1 45 ? -7.297 25.406 22.812 1 96.19 45 MET B C 1
ATOM 2528 O O . MET B 1 45 ? -7.598 26.047 23.812 1 96.19 45 MET B O 1
ATOM 2532 N N . ALA B 1 46 ? -6.117 25.047 22.516 1 96.31 46 ALA B N 1
ATOM 2533 C CA . ALA B 1 46 ? -5.016 25.266 23.453 1 96.31 46 ALA B CA 1
ATOM 2534 C C . ALA B 1 46 ? -4.727 26.766 23.594 1 96.31 46 ALA B C 1
ATOM 2536 O O . ALA B 1 46 ? -4.273 27.219 24.656 1 96.31 46 ALA B O 1
ATOM 2537 N N . SER B 1 47 ? -5.012 27.516 22.594 1 97.69 47 SER B N 1
ATOM 2538 C CA . SER B 1 47 ? -4.719 28.938 22.578 1 97.69 47 SER B CA 1
ATOM 2539 C C . SER B 1 47 ? -5.945 29.766 22.953 1 97.69 47 SER B C 1
ATOM 2541 O O . SER B 1 47 ? -5.863 30.984 23.094 1 97.69 47 SER B O 1
ATOM 2543 N N . GLY B 1 48 ? -7.059 29.141 23 1 97.38 48 GLY B N 1
ATOM 2544 C CA . GLY B 1 48 ? -8.297 29.828 23.344 1 97.38 48 GLY B CA 1
ATOM 2545 C C . GLY B 1 48 ? -8.82 30.719 22.234 1 97.38 48 GLY B C 1
ATOM 2546 O O . GLY B 1 48 ? -9.281 31.828 22.484 1 97.38 48 GLY B O 1
ATOM 2547 N N . VAL B 1 49 ? -8.625 30.281 21.031 1 97.94 49 VAL B N 1
ATOM 2548 C CA . VAL B 1 49 ? -9.062 31.078 19.891 1 97.94 49 VAL B CA 1
ATOM 2549 C C . VAL B 1 49 ? -9.789 30.172 18.891 1 97.94 49 VAL B C 1
ATOM 2551 O O . VAL B 1 49 ? -9.992 28.984 19.141 1 97.94 49 VAL B O 1
ATOM 2554 N N . SER B 1 50 ? -10.266 30.766 17.797 1 96.06 50 SER B N 1
ATOM 2555 C CA . SER B 1 50 ? -10.898 30.016 16.719 1 96.06 50 SER B CA 1
ATOM 2556 C C . SER B 1 50 ? -9.859 29.406 15.789 1 96.06 50 SER B C 1
ATOM 2558 O O . SER B 1 50 ? -8.711 29.844 15.75 1 96.06 50 SER B O 1
ATOM 2560 N N . GLU B 1 51 ? -10.281 28.375 15.07 1 95 51 GLU B N 1
ATOM 2561 C CA . GLU B 1 51 ? -9.422 27.797 14.047 1 95 51 GLU B CA 1
ATOM 2562 C C . GLU B 1 51 ? -9 28.844 13.016 1 95 51 GLU B C 1
ATOM 2564 O O . GLU B 1 51 ? -7.867 28.828 12.539 1 95 51 GLU B O 1
ATOM 2569 N N . ALA B 1 52 ? -9.922 29.734 12.672 1 95 52 ALA B N 1
ATOM 2570 C CA . ALA B 1 52 ? -9.641 30.797 11.711 1 95 52 ALA B CA 1
ATOM 2571 C C . ALA B 1 52 ? -8.508 31.703 12.203 1 95 52 ALA B C 1
ATOM 2573 O O . ALA B 1 52 ? -7.652 32.125 11.422 1 95 52 ALA B O 1
ATOM 2574 N N . THR B 1 53 ? -8.508 31.953 13.469 1 97.06 53 THR B N 1
ATOM 2575 C CA . THR B 1 53 ? -7.461 32.781 14.062 1 97.06 53 THR B CA 1
ATOM 2576 C C . THR B 1 53 ? -6.098 32.094 13.945 1 97.06 53 THR B C 1
ATOM 2578 O O . THR B 1 53 ? -5.098 32.75 13.656 1 97.06 53 THR B O 1
ATOM 2581 N N . VAL B 1 54 ? -6.062 30.781 14.164 1 97.62 54 VAL B N 1
ATOM 2582 C CA . VAL B 1 54 ? -4.824 30.031 14.016 1 97.62 54 VAL B CA 1
ATOM 2583 C C . VAL B 1 54 ? -4.301 30.172 12.586 1 97.62 54 VAL B C 1
ATOM 2585 O O . VAL B 1 54 ? -3.125 30.469 12.367 1 97.62 54 VAL B O 1
ATOM 2588 N N . VAL B 1 55 ? -5.156 29.969 11.648 1 94.88 55 VAL B N 1
ATOM 2589 C CA . VAL B 1 55 ? -4.777 30 10.242 1 94.88 55 VAL B CA 1
ATOM 2590 C C . VAL B 1 55 ? -4.297 31.406 9.875 1 94.88 55 VAL B C 1
ATOM 2592 O O . VAL B 1 55 ? -3.299 31.562 9.172 1 94.88 55 VAL B O 1
ATOM 2595 N N . ARG B 1 56 ? -4.977 32.438 10.32 1 96.19 56 ARG B N 1
ATOM 2596 C CA . ARG B 1 56 ? -4.586 33.812 10.039 1 96.19 56 ARG B CA 1
ATOM 2597 C C . ARG B 1 56 ? -3.203 34.125 10.609 1 96.19 56 ARG B C 1
ATOM 2599 O O . ARG B 1 56 ? -2.395 34.781 9.969 1 96.19 56 ARG B O 1
ATOM 2606 N N . MET B 1 57 ? -2.996 33.656 11.812 1 97.25 57 MET B N 1
ATOM 2607 C CA . MET B 1 57 ? -1.678 33.844 12.406 1 97.25 57 MET B CA 1
ATOM 2608 C C . MET B 1 57 ? -0.589 33.219 11.539 1 97.25 57 MET B C 1
ATOM 2610 O O . MET B 1 57 ? 0.442 33.844 11.281 1 97.25 57 MET B O 1
ATOM 2614 N N . CYS B 1 58 ? -0.832 32 11.125 1 95.56 58 CYS B N 1
ATOM 2615 C CA . CYS B 1 58 ? 0.135 31.312 10.281 1 95.56 58 CYS B CA 1
ATOM 2616 C C . CYS B 1 58 ? 0.383 32.094 8.992 1 95.56 58 CYS B C 1
ATOM 2618 O O . CYS B 1 58 ? 1.527 32.219 8.562 1 95.56 58 CYS B O 1
ATOM 2620 N N . GLN B 1 59 ? -0.684 32.594 8.422 1 93.25 59 GLN B N 1
ATOM 2621 C CA . GLN B 1 59 ? -0.576 33.344 7.18 1 93.25 59 GLN B CA 1
ATOM 2622 C C . GLN B 1 59 ? 0.211 34.625 7.395 1 93.25 59 GLN B C 1
ATOM 2624 O O . GLN B 1 59 ? 1.084 34.969 6.594 1 93.25 59 GLN B O 1
ATOM 2629 N N . HIS B 1 60 ? -0.08 35.312 8.453 1 95.62 60 HIS B N 1
ATOM 2630 C CA . HIS B 1 60 ? 0.631 36.562 8.773 1 95.62 60 HIS B CA 1
ATOM 2631 C C . HIS B 1 60 ? 2.105 36.281 9.055 1 95.62 60 HIS B C 1
ATOM 2633 O O . HIS B 1 60 ? 2.957 37.156 8.797 1 95.62 60 HIS B O 1
ATOM 2639 N N . ALA B 1 61 ? 2.297 35.125 9.516 1 95.31 61 ALA B N 1
ATOM 2640 C CA . ALA B 1 61 ? 3.68 34.75 9.789 1 95.31 61 ALA B CA 1
ATOM 2641 C C . ALA B 1 61 ? 4.395 34.312 8.508 1 95.31 61 ALA B C 1
ATOM 2643 O O . ALA B 1 61 ? 5.586 34 8.539 1 95.31 61 ALA B O 1
ATOM 2644 N N . GLY B 1 62 ? 3.668 34.219 7.422 1 90.94 62 GLY B N 1
ATOM 2645 C CA . GLY B 1 62 ? 4.324 33.969 6.148 1 90.94 62 GLY B CA 1
ATOM 2646 C C . GLY B 1 62 ? 4.027 32.594 5.586 1 90.94 62 GLY B C 1
ATOM 2647 O O . GLY B 1 62 ? 4.684 32.156 4.645 1 90.94 62 GLY B O 1
ATOM 2648 N N . TYR B 1 63 ? 3.047 31.922 6.137 1 91.56 63 TYR B N 1
ATOM 2649 C CA . TYR B 1 63 ? 2.697 30.578 5.668 1 91.56 63 TYR B CA 1
ATOM 2650 C C . TYR B 1 63 ? 1.313 30.578 5.027 1 91.56 63 TYR B C 1
ATOM 2652 O O . TYR B 1 63 ? 0.468 31.406 5.355 1 91.56 63 TYR B O 1
ATOM 2660 N N . THR B 1 64 ? 1.059 29.641 4.16 1 87 64 THR B N 1
ATOM 2661 C CA . THR B 1 64 ? -0.203 29.609 3.428 1 87 64 THR B CA 1
ATOM 2662 C C . THR B 1 64 ? -1.313 29.016 4.289 1 87 64 THR B C 1
ATOM 2664 O O . THR B 1 64 ? -2.494 29.141 3.955 1 87 64 THR B O 1
ATOM 2667 N N . GLY B 1 65 ? -0.94 28.375 5.383 1 89.81 65 GLY B N 1
ATOM 2668 C CA . GLY B 1 65 ? -1.887 27.766 6.301 1 89.81 65 GLY B CA 1
ATOM 2669 C C . GLY B 1 65 ? -1.218 27.078 7.48 1 89.81 65 GLY B C 1
ATOM 2670 O O . GLY B 1 65 ? -0.01 27.219 7.68 1 89.81 65 GLY B O 1
ATOM 2671 N N . TYR B 1 66 ? -2.08 26.391 8.234 1 91.56 66 TYR B N 1
ATOM 2672 C CA . TYR B 1 66 ? -1.546 25.75 9.438 1 91.56 66 TYR B CA 1
ATOM 2673 C C . TYR B 1 66 ? -0.666 24.562 9.078 1 91.56 66 TYR B C 1
ATOM 2675 O O . TYR B 1 66 ? 0.365 24.328 9.719 1 91.56 66 TYR B O 1
ATOM 2683 N N . TRP B 1 67 ? -1.074 23.844 8.023 1 88.12 67 TRP B N 1
ATOM 2684 C CA . TRP B 1 67 ? -0.356 22.609 7.711 1 88.12 67 TRP B CA 1
ATOM 2685 C C . TRP B 1 67 ? 1.087 22.906 7.312 1 88.12 67 TRP B C 1
ATOM 2687 O O . TRP B 1 67 ? 2.023 22.359 7.898 1 88.12 67 TRP B O 1
ATOM 2697 N N . PRO B 1 68 ? 1.281 23.828 6.355 1 86.5 68 PRO B N 1
ATOM 2698 C CA . PRO B 1 68 ? 2.678 24.156 6.062 1 86.5 68 PRO B CA 1
ATOM 2699 C C . PRO B 1 68 ? 3.42 24.719 7.273 1 86.5 68 PRO B C 1
ATOM 2701 O O . PRO B 1 68 ? 4.605 24.438 7.461 1 86.5 68 PRO B O 1
ATOM 2704 N N . PHE B 1 69 ? 2.768 25.531 8.078 1 91.19 69 PHE B N 1
ATOM 2705 C CA . PHE B 1 69 ? 3.352 26.078 9.297 1 91.19 69 PHE B CA 1
ATOM 2706 C C . PHE B 1 69 ? 3.822 24.953 10.219 1 91.19 69 PHE B C 1
ATOM 2708 O O . PHE B 1 69 ? 4.973 24.953 10.656 1 91.19 69 PHE B O 1
ATOM 2715 N N . ARG B 1 70 ? 2.91 24.031 10.438 1 89.75 70 ARG B N 1
ATOM 2716 C CA . ARG B 1 70 ? 3.178 22.891 11.312 1 89.75 70 ARG B CA 1
ATOM 2717 C C . ARG B 1 70 ? 4.324 22.031 10.773 1 89.75 70 ARG B C 1
ATOM 2719 O O . ARG B 1 70 ? 5.188 21.594 11.531 1 89.75 70 ARG B O 1
ATOM 2726 N N . THR B 1 71 ? 4.32 21.75 9.523 1 85.06 71 THR B N 1
ATOM 2727 C CA . THR B 1 71 ? 5.344 20.953 8.867 1 85.06 71 THR B CA 1
ATOM 2728 C C . THR B 1 71 ? 6.719 21.594 9.031 1 85.06 71 THR B C 1
ATOM 2730 O O . THR B 1 71 ? 7.688 20.906 9.375 1 85.06 71 THR B O 1
ATOM 2733 N N . MET B 1 72 ? 6.797 22.891 8.82 1 86.25 72 MET B N 1
ATOM 2734 C CA . MET B 1 72 ? 8.062 23.594 8.953 1 86.25 72 MET B CA 1
ATOM 2735 C C . MET B 1 72 ? 8.508 23.656 10.414 1 86.25 72 MET B C 1
ATOM 2737 O O . MET B 1 72 ? 9.703 23.578 10.703 1 86.25 72 MET B O 1
ATOM 2741 N N . LEU B 1 73 ? 7.535 23.812 11.273 1 90.44 73 LEU B N 1
ATOM 2742 C CA . LEU B 1 73 ? 7.863 23.781 12.695 1 90.44 73 LEU B CA 1
ATOM 2743 C C . LEU B 1 73 ? 8.469 22.453 13.102 1 90.44 73 LEU B C 1
ATOM 2745 O O . LEU B 1 73 ? 9.469 22.406 13.82 1 90.44 73 LEU B O 1
ATOM 2749 N N . ALA B 1 74 ? 7.879 21.406 12.648 1 85.56 74 ALA B N 1
ATOM 2750 C CA . ALA B 1 74 ? 8.383 20.078 12.93 1 85.56 74 ALA B CA 1
ATOM 2751 C C . ALA B 1 74 ? 9.797 19.891 12.398 1 85.56 74 ALA B C 1
ATOM 2753 O O . ALA B 1 74 ? 10.648 19.281 13.055 1 85.56 74 ALA B O 1
ATOM 2754 N N . ARG B 1 75 ? 9.945 20.297 11.18 1 81.81 75 ARG B N 1
ATOM 2755 C CA . ARG B 1 75 ? 11.273 20.234 10.586 1 81.81 75 ARG B CA 1
ATOM 2756 C C . ARG B 1 75 ? 12.297 20.953 11.469 1 81.81 75 ARG B C 1
ATOM 2758 O O . ARG B 1 75 ? 13.352 20.406 11.773 1 81.81 75 ARG B O 1
ATOM 2765 N N . ASP B 1 76 ? 11.938 22.141 11.875 1 84.31 76 ASP B N 1
ATOM 2766 C CA . ASP B 1 76 ? 12.828 22.953 12.688 1 84.31 76 ASP B CA 1
ATOM 2767 C C . ASP B 1 76 ? 13.141 22.281 14.016 1 84.31 76 ASP B C 1
ATOM 2769 O O . ASP B 1 76 ? 14.258 22.375 14.531 1 84.31 76 ASP B O 1
ATOM 2773 N N . MET B 1 77 ? 12.094 21.625 14.555 1 82.69 77 MET B N 1
ATOM 2774 C CA . MET B 1 77 ? 12.258 20.969 15.859 1 82.69 77 MET B CA 1
ATOM 2775 C C . MET B 1 77 ? 13.039 19.672 15.727 1 82.69 77 MET B C 1
ATOM 2777 O O . MET B 1 77 ? 13.648 19.219 16.688 1 82.69 77 MET B O 1
ATOM 2781 N N . GLY B 1 78 ? 12.727 18.734 14.664 1 70.69 78 GLY B N 1
ATOM 2782 C CA . GLY B 1 78 ? 13.484 17.516 14.391 1 70.69 78 GLY B CA 1
ATOM 2783 C C . GLY B 1 78 ? 14.938 17.781 14.07 1 70.69 78 GLY B C 1
ATOM 2784 O O . GLY B 1 78 ? 15.812 16.984 14.398 1 70.69 78 GLY B O 1
ATOM 2785 N N . MET B 1 79 ? 15.195 18.688 13.078 1 56.81 79 MET B N 1
ATOM 2786 C CA . MET B 1 79 ? 16.578 19.094 12.828 1 56.81 79 MET B CA 1
ATOM 2787 C C . MET B 1 79 ? 17.281 19.422 14.141 1 56.81 79 MET B C 1
ATOM 2789 O O . MET B 1 79 ? 18.5 19.25 14.258 1 56.81 79 MET B O 1
ATOM 2793 N N . MET B 1 80 ? 16.516 19.734 15.102 1 48.78 80 MET B N 1
ATOM 2794 C CA . MET B 1 80 ? 17.172 19.969 16.391 1 48.78 80 MET B CA 1
ATOM 2795 C C . MET B 1 80 ? 17.391 18.641 17.125 1 48.78 80 MET B C 1
ATOM 2797 O O . MET B 1 80 ? 18.297 18.547 17.969 1 48.78 80 MET B O 1
ATOM 2801 N N . GLY B 1 81 ? 16.703 17.594 16.984 1 45.56 81 GLY B N 1
ATOM 2802 C CA . GLY B 1 81 ? 16.781 16.297 17.625 1 45.56 81 GLY B CA 1
ATOM 2803 C C . GLY B 1 81 ? 17.484 15.25 16.781 1 45.56 81 GLY B C 1
ATOM 2804 O O . GLY B 1 81 ? 17.219 14.055 16.922 1 45.56 81 GLY B O 1
ATOM 2805 N N . ARG B 1 82 ? 18.172 15.5 15.82 1 47.94 82 ARG B N 1
ATOM 2806 C CA . ARG B 1 82 ? 18.922 14.586 14.953 1 47.94 82 ARG B CA 1
ATOM 2807 C C . ARG B 1 82 ? 19.641 13.516 15.766 1 47.94 82 ARG B C 1
ATOM 2809 O O . ARG B 1 82 ? 20.359 12.68 15.203 1 47.94 82 ARG B O 1
ATOM 2816 N N . GLU B 1 83 ? 19.812 13.617 17 1 43.59 83 GLU B N 1
ATOM 2817 C CA . GLU B 1 83 ? 20.875 12.797 17.562 1 43.59 83 GLU B CA 1
ATOM 2818 C C . GLU B 1 83 ? 20.484 11.328 17.594 1 43.59 83 GLU B C 1
ATOM 2820 O O . GLU B 1 83 ? 21.188 10.5 18.172 1 43.59 83 GLU B O 1
ATOM 2825 N N . GLU B 1 84 ? 19.266 10.883 17.484 1 45.09 84 GLU B N 1
ATOM 2826 C CA . GLU B 1 84 ? 19.328 9.508 17.953 1 45.09 84 GLU B CA 1
ATOM 2827 C C . GLU B 1 84 ? 20.297 8.68 17.109 1 45.09 84 GLU B C 1
ATOM 2829 O O . GLU B 1 84 ? 20.203 8.664 15.891 1 45.09 84 GLU B O 1
ATOM 2834 N N . LYS B 1 85 ? 21.359 8.195 17.734 1 43.5 85 LYS B N 1
ATOM 2835 C CA . LYS B 1 85 ? 22.469 7.324 17.359 1 43.5 85 LYS B CA 1
ATOM 2836 C C . LYS B 1 85 ? 21.984 6.117 16.562 1 43.5 85 LYS B C 1
ATOM 2838 O O . LYS B 1 85 ? 21.141 5.355 17.047 1 43.5 85 LYS B O 1
ATOM 2843 N N . ARG B 1 86 ? 21.953 6.102 15.266 1 47.84 86 ARG B N 1
ATOM 2844 C CA . ARG B 1 86 ? 21.906 4.926 14.406 1 47.84 86 ARG B CA 1
ATOM 2845 C C . ARG B 1 86 ? 22.594 3.734 15.062 1 47.84 86 ARG B C 1
ATOM 2847 O O . ARG B 1 86 ? 23.781 3.799 15.383 1 47.84 86 ARG B O 1
ATOM 2854 N N . ASP B 1 87 ? 21.953 3.043 15.836 1 50.91 87 ASP B N 1
ATOM 2855 C CA . ASP B 1 87 ? 22.562 1.762 16.188 1 50.91 87 ASP B CA 1
ATOM 2856 C C . ASP B 1 87 ? 23.359 1.185 15.023 1 50.91 87 ASP B C 1
ATOM 2858 O O . ASP B 1 87 ? 22.906 1.209 13.883 1 50.91 87 ASP B O 1
ATOM 2862 N N . ASN B 1 88 ? 24.594 1.108 15.125 1 58.47 88 ASN B N 1
ATOM 2863 C CA . ASN B 1 88 ? 25.562 0.659 14.117 1 58.47 88 ASN B CA 1
ATOM 2864 C C . ASN B 1 88 ? 25.203 -0.722 13.578 1 58.47 88 ASN B C 1
ATOM 2866 O O . ASN B 1 88 ? 25.781 -1.183 12.602 1 58.47 88 ASN B O 1
ATOM 2870 N N . ASP B 1 89 ? 24.312 -1.493 14.312 1 67.38 89 ASP B N 1
ATOM 2871 C CA . ASP B 1 89 ? 24.016 -2.834 13.812 1 67.38 89 ASP B CA 1
ATOM 2872 C C . ASP B 1 89 ? 22.734 -2.844 12.984 1 67.38 89 ASP B C 1
ATOM 2874 O O . ASP B 1 89 ? 21.641 -2.885 13.531 1 67.38 89 ASP B O 1
ATOM 2878 N N . GLN B 1 90 ? 22.844 -2.791 11.742 1 70.25 90 GLN B N 1
ATOM 2879 C CA . GLN B 1 90 ? 21.75 -2.693 10.773 1 70.25 90 GLN B CA 1
ATOM 2880 C C . GLN B 1 90 ? 20.75 -3.818 10.969 1 70.25 90 GLN B C 1
ATOM 2882 O O . GLN B 1 90 ? 19.547 -3.613 10.812 1 70.25 90 GLN B O 1
ATOM 2887 N N . ALA B 1 91 ? 21.297 -4.992 11.352 1 69.44 91 ALA B N 1
ATOM 2888 C CA . ALA B 1 91 ? 20.375 -6.113 11.578 1 69.44 91 ALA B CA 1
ATOM 2889 C C . ALA B 1 91 ? 19.422 -5.812 12.719 1 69.44 91 ALA B C 1
ATOM 2891 O O . ALA B 1 91 ? 18.234 -6.137 12.641 1 69.44 91 ALA B O 1
ATOM 2892 N N . ASN B 1 92 ? 19.953 -5.242 13.695 1 80.38 92 ASN B N 1
ATOM 2893 C CA . ASN B 1 92 ? 19.125 -4.867 14.836 1 80.38 92 ASN B CA 1
ATOM 2894 C C . ASN B 1 92 ? 18.141 -3.766 14.469 1 80.38 92 ASN B C 1
ATOM 2896 O O . ASN B 1 92 ? 17 -3.754 14.953 1 80.38 92 ASN B O 1
ATOM 2900 N N . ILE B 1 93 ? 18.531 -3.111 13.484 1 86.69 93 ILE B N 1
ATOM 2901 C CA . ILE B 1 93 ? 17.672 -2.018 13.047 1 86.69 93 ILE B CA 1
ATOM 2902 C C . ILE B 1 93 ? 16.469 -2.576 12.289 1 86.69 93 ILE B C 1
ATOM 2904 O O . ILE B 1 93 ? 15.328 -2.193 12.555 1 86.69 93 ILE B O 1
ATOM 2908 N N . VAL B 1 94 ? 16.719 -3.553 11.438 1 88.12 94 VAL B N 1
ATOM 2909 C CA . VAL B 1 94 ? 15.656 -4.125 10.625 1 88.12 94 VAL B CA 1
ATOM 2910 C C . VAL B 1 94 ? 14.641 -4.844 11.516 1 88.12 94 VAL B C 1
ATOM 2912 O O . VAL B 1 94 ? 13.438 -4.648 11.375 1 88.12 94 VAL B O 1
ATOM 2915 N N . ALA B 1 95 ? 15.164 -5.625 12.43 1 88.19 95 ALA B N 1
ATOM 2916 C CA . ALA B 1 95 ? 14.281 -6.316 13.367 1 88.19 95 ALA B CA 1
ATOM 2917 C C . ALA B 1 95 ? 13.438 -5.32 14.164 1 88.19 95 ALA B C 1
ATOM 2919 O O . ALA B 1 95 ? 12.258 -5.562 14.414 1 88.19 95 ALA B O 1
ATOM 2920 N N . GLY B 1 96 ? 14.047 -4.25 14.562 1 91.44 96 GLY B N 1
ATOM 2921 C CA . GLY B 1 96 ? 13.336 -3.201 15.273 1 91.44 96 GLY B CA 1
ATOM 2922 C C . GLY B 1 96 ? 12.227 -2.57 14.461 1 91.44 96 GLY B C 1
ATOM 2923 O O . GLY B 1 96 ? 11.156 -2.256 14.992 1 91.44 96 GLY B O 1
ATOM 2924 N N . ILE B 1 97 ? 12.445 -2.43 13.188 1 91.88 97 ILE B N 1
ATOM 2925 C CA . ILE B 1 97 ? 11.453 -1.852 12.281 1 91.88 97 ILE B CA 1
ATOM 2926 C C . ILE B 1 97 ? 10.211 -2.742 12.242 1 91.88 97 ILE B C 1
ATOM 2928 O O . ILE B 1 97 ? 9.086 -2.26 12.398 1 91.88 97 ILE B O 1
ATOM 2932 N N . PHE B 1 98 ? 10.336 -4.027 12.078 1 93.25 98 PHE B N 1
ATOM 2933 C CA . PHE B 1 98 ? 9.203 -4.93 11.961 1 93.25 98 PHE B CA 1
ATOM 2934 C C . PHE B 1 98 ? 8.5 -5.094 13.305 1 93.25 98 PHE B C 1
ATOM 2936 O O . PHE B 1 98 ? 7.281 -5.27 13.359 1 93.25 98 PHE B O 1
ATOM 2943 N N . ARG B 1 99 ? 9.266 -5.043 14.391 1 92.56 99 ARG B N 1
ATOM 2944 C CA . ARG B 1 99 ? 8.625 -5.004 15.703 1 92.56 99 ARG B CA 1
ATOM 2945 C C . ARG B 1 99 ? 7.727 -3.781 15.836 1 92.56 99 ARG B C 1
ATOM 2947 O O . ARG B 1 99 ? 6.609 -3.879 16.344 1 92.56 99 ARG B O 1
ATOM 2954 N N . LYS B 1 100 ? 8.227 -2.701 15.375 1 92.69 100 LYS B N 1
ATOM 2955 C CA . LYS B 1 100 ? 7.418 -1.488 15.359 1 92.69 100 LYS B CA 1
ATOM 2956 C C . LYS B 1 100 ? 6.16 -1.675 14.516 1 92.69 100 LYS B C 1
ATOM 2958 O O . LYS B 1 100 ? 5.082 -1.205 14.891 1 92.69 100 LYS B O 1
ATOM 2963 N N . TYR B 1 101 ? 6.289 -2.328 13.414 1 94.56 101 TYR B N 1
ATOM 2964 C CA . TYR B 1 101 ? 5.145 -2.578 12.547 1 94.56 101 TYR B CA 1
ATOM 2965 C C . TYR B 1 101 ? 4.121 -3.471 13.234 1 94.56 101 TYR B C 1
ATOM 2967 O O . TYR B 1 101 ? 2.912 -3.242 13.133 1 94.56 101 TYR B O 1
ATOM 2975 N N . ALA B 1 102 ? 4.633 -4.492 13.93 1 94.94 102 ALA B N 1
ATOM 2976 C CA . ALA B 1 102 ? 3.727 -5.344 14.703 1 94.94 102 ALA B CA 1
ATOM 2977 C C . ALA B 1 102 ? 2.973 -4.539 15.75 1 94.94 102 ALA B C 1
ATOM 2979 O O . ALA B 1 102 ? 1.764 -4.715 15.93 1 94.94 102 ALA B O 1
ATOM 2980 N N . ASP B 1 103 ? 3.65 -3.676 16.406 1 94.12 103 ASP B N 1
ATOM 2981 C CA . ASP B 1 103 ? 3.025 -2.805 17.391 1 94.12 103 ASP B CA 1
ATOM 2982 C C . ASP B 1 103 ? 1.96 -1.919 16.75 1 94.12 103 ASP B C 1
ATOM 2984 O O . ASP B 1 103 ? 0.901 -1.688 17.344 1 94.12 103 ASP B O 1
ATOM 2988 N N . ILE B 1 104 ? 2.273 -1.41 15.602 1 94.06 104 ILE B N 1
ATOM 2989 C CA . ILE B 1 104 ? 1.335 -0.565 14.875 1 94.06 104 ILE B CA 1
ATOM 2990 C C . ILE B 1 104 ? 0.045 -1.338 14.602 1 94.06 104 ILE B C 1
ATOM 2992 O O . ILE B 1 104 ? -1.053 -0.812 14.797 1 94.06 104 ILE B O 1
ATOM 2996 N N . MET B 1 105 ? 0.121 -2.592 14.18 1 95.44 105 MET B N 1
ATOM 2997 C CA . MET B 1 105 ? -1.061 -3.414 13.93 1 95.44 105 MET B CA 1
ATOM 2998 C C . MET B 1 105 ? -1.875 -3.59 15.211 1 95.44 105 MET B C 1
ATOM 3000 O O . MET B 1 105 ? -3.105 -3.51 15.18 1 95.44 105 MET B O 1
ATOM 3004 N N . GLN B 1 106 ? -1.202 -3.822 16.281 1 92.94 106 GLN B N 1
ATOM 3005 C CA . GLN B 1 106 ? -1.873 -3.996 17.562 1 92.94 106 GLN B CA 1
ATOM 3006 C C . GLN B 1 106 ? -2.562 -2.709 18 1 92.94 106 GLN B C 1
ATOM 3008 O O . GLN B 1 106 ? -3.686 -2.742 18.516 1 92.94 106 GLN B O 1
ATOM 3013 N N . ASN B 1 107 ? -1.878 -1.636 17.828 1 93.06 107 ASN B N 1
ATOM 3014 C CA . ASN B 1 107 ? -2.453 -0.34 18.172 1 93.06 107 ASN B CA 1
ATOM 3015 C C . ASN B 1 107 ? -3.703 -0.044 17.344 1 93.06 107 ASN B C 1
ATOM 3017 O O . ASN B 1 107 ? -4.688 0.485 17.859 1 93.06 107 ASN B O 1
ATOM 3021 N N . LEU B 1 108 ? -3.65 -0.366 16.062 1 92.75 108 LEU B N 1
ATOM 3022 C CA . LEU B 1 108 ? -4.812 -0.174 15.211 1 92.75 108 LEU B CA 1
ATOM 3023 C C . LEU B 1 108 ? -6.004 -0.977 15.719 1 92.75 108 LEU B C 1
ATOM 3025 O O . LEU B 1 108 ? -7.133 -0.479 15.727 1 92.75 108 LEU B O 1
ATOM 3029 N N . SER B 1 109 ? -5.754 -2.182 16.125 1 90.25 109 SER B N 1
ATOM 3030 C CA . SER B 1 109 ? -6.805 -3.037 16.656 1 90.25 109 SER B CA 1
ATOM 3031 C C . SER B 1 109 ? -7.508 -2.371 17.844 1 90.25 109 SER B C 1
ATOM 3033 O O . SER B 1 109 ? -8.727 -2.51 18 1 90.25 109 SER B O 1
ATOM 3035 N N . SER B 1 110 ? -6.762 -1.663 18.641 1 88.94 110 SER B N 1
ATOM 3036 C CA . SER B 1 110 ? -7.301 -1.035 19.844 1 88.94 110 SER B CA 1
ATOM 3037 C C . SER B 1 110 ? -8.008 0.275 19.5 1 88.94 110 SER B C 1
ATOM 3039 O O . SER B 1 110 ? -8.922 0.689 20.219 1 88.94 110 SER B O 1
ATOM 3041 N N . LYS B 1 111 ? -7.629 0.918 18.406 1 88.19 111 LYS B N 1
ATOM 3042 C CA . LYS B 1 111 ? -8.109 2.266 18.125 1 88.19 111 LYS B CA 1
ATOM 3043 C C . LYS B 1 111 ? -9.297 2.227 17.156 1 88.19 111 LYS B C 1
ATOM 3045 O O . LYS B 1 111 ? -10.148 3.125 17.172 1 88.19 111 LYS B O 1
ATOM 3050 N N . ILE B 1 112 ? -9.336 1.221 16.375 1 89.88 112 ILE B N 1
ATOM 3051 C CA . ILE B 1 112 ? -10.398 1.149 15.375 1 89.88 112 ILE B CA 1
ATOM 3052 C C . ILE B 1 112 ? -11.734 0.885 16.062 1 89.88 112 ILE B C 1
ATOM 3054 O O . ILE B 1 112 ? -11.812 0.092 17 1 89.88 112 ILE B O 1
ATOM 3058 N N . ASP B 1 113 ? -12.727 1.663 15.734 1 90.75 113 ASP B N 1
ATOM 3059 C CA . ASP B 1 113 ? -14.102 1.401 16.156 1 90.75 113 ASP B CA 1
ATOM 3060 C C . ASP B 1 113 ? -14.68 0.185 15.438 1 90.75 113 ASP B C 1
ATOM 3062 O O . ASP B 1 113 ? -15.062 0.274 14.273 1 90.75 113 ASP B O 1
ATOM 3066 N N . LEU B 1 114 ? -14.82 -0.878 16.141 1 89 114 LEU B N 1
ATOM 3067 C CA . LEU B 1 114 ? -15.219 -2.152 15.555 1 89 114 LEU B CA 1
ATOM 3068 C C . LEU B 1 114 ? -16.641 -2.082 15.016 1 89 114 LEU B C 1
ATOM 3070 O O . LEU B 1 114 ? -16.938 -2.654 13.961 1 89 114 LEU B O 1
ATOM 3074 N N . ASP B 1 115 ? -17.453 -1.36 15.727 1 91 115 ASP B N 1
ATOM 3075 C CA . ASP B 1 115 ? -18.828 -1.195 15.266 1 91 115 ASP B CA 1
ATOM 3076 C C . ASP B 1 115 ? -18.891 -0.365 13.984 1 91 115 ASP B C 1
ATOM 3078 O O . ASP B 1 115 ? -19.656 -0.664 13.078 1 91 115 ASP B O 1
ATOM 3082 N N . ALA B 1 116 ? -18.062 0.649 13.992 1 94 116 ALA B N 1
ATOM 3083 C CA . ALA B 1 116 ? -18 1.473 12.789 1 94 116 ALA B CA 1
ATOM 3084 C C . ALA B 1 116 ? -17.531 0.658 11.586 1 94 116 ALA B C 1
ATOM 3086 O O . ALA B 1 116 ? -18.078 0.775 10.492 1 94 116 ALA B O 1
ATOM 3087 N N . MET B 1 117 ? -16.562 -0.144 11.773 1 94.81 117 MET B N 1
ATOM 3088 C CA . MET B 1 117 ? -16.047 -0.952 10.672 1 94.81 117 MET B CA 1
ATOM 3089 C C . MET B 1 117 ? -17.094 -1.949 10.188 1 94.81 117 MET B C 1
ATOM 3091 O O . MET B 1 117 ? -17.266 -2.137 8.977 1 94.81 117 MET B O 1
ATOM 3095 N N . SER B 1 118 ? -17.797 -2.564 11.094 1 93.5 118 SER B N 1
ATOM 3096 C CA . SER B 1 118 ? -18.859 -3.492 10.719 1 93.5 118 SER B CA 1
ATOM 3097 C C . SER B 1 118 ? -19.953 -2.785 9.938 1 93.5 118 SER B C 1
ATOM 3099 O O . SER B 1 118 ? -20.469 -3.32 8.953 1 93.5 118 SER B O 1
ATOM 3101 N N . THR B 1 119 ? -20.312 -1.652 10.422 1 95.75 119 THR B N 1
ATOM 3102 C CA . THR B 1 119 ? -21.328 -0.859 9.734 1 95.75 119 THR B CA 1
ATOM 3103 C C . THR B 1 119 ? -20.859 -0.49 8.328 1 95.75 119 THR B C 1
ATOM 3105 O O . THR B 1 119 ? -21.625 -0.587 7.371 1 95.75 119 THR B O 1
ATOM 3108 N N . CYS B 1 120 ? -19.625 -0.073 8.203 1 97.62 120 CYS B N 1
ATOM 3109 C CA . CYS B 1 120 ? -19.062 0.254 6.898 1 97.62 120 CYS B CA 1
ATOM 3110 C C . CYS B 1 120 ? -19.109 -0.951 5.965 1 97.62 120 CYS B C 1
ATOM 3112 O O . CYS B 1 120 ? -19.469 -0.82 4.793 1 97.62 120 CYS B O 1
ATOM 3114 N N . ALA B 1 121 ? -18.75 -2.113 6.488 1 96.44 121 ALA B N 1
ATOM 3115 C CA . ALA B 1 121 ? -18.766 -3.334 5.684 1 96.44 121 ALA B CA 1
ATOM 3116 C C . ALA B 1 121 ? -20.172 -3.617 5.152 1 96.44 121 ALA B C 1
ATOM 3118 O O . ALA B 1 121 ? -20.344 -3.969 3.984 1 96.44 121 ALA B O 1
ATOM 3119 N N . ARG B 1 122 ? -21.156 -3.465 5.988 1 95.25 122 ARG B N 1
ATOM 3120 C CA . ARG B 1 122 ? -22.547 -3.689 5.582 1 95.25 122 ARG B CA 1
ATOM 3121 C C . ARG B 1 122 ? -22.969 -2.682 4.523 1 95.25 122 ARG B C 1
ATOM 3123 O O . ARG B 1 122 ? -23.656 -3.039 3.557 1 95.25 122 ARG B O 1
ATOM 3130 N N . LEU B 1 123 ? -22.594 -1.424 4.734 1 96.94 123 LEU B N 1
ATOM 3131 C CA . LEU B 1 123 ? -22.922 -0.379 3.768 1 96.94 123 LEU B CA 1
ATOM 3132 C C . LEU B 1 123 ? -22.344 -0.709 2.396 1 96.94 123 LEU B C 1
ATOM 3134 O O . LEU B 1 123 ? -23.031 -0.596 1.382 1 96.94 123 LEU B O 1
ATOM 3138 N N . ILE B 1 124 ? -21.141 -1.133 2.332 1 97.69 124 ILE B N 1
ATOM 3139 C CA . ILE B 1 124 ? -20.438 -1.444 1.095 1 97.69 124 ILE B CA 1
ATOM 3140 C C . ILE B 1 124 ? -21.078 -2.656 0.425 1 97.69 124 ILE B C 1
ATOM 3142 O O . ILE B 1 124 ? -21.281 -2.666 -0.792 1 97.69 124 ILE B O 1
ATOM 3146 N N . ASP B 1 125 ? -21.375 -3.607 1.205 1 94.62 125 ASP B N 1
ATOM 3147 C CA . ASP B 1 125 ? -21.953 -4.844 0.686 1 94.62 125 ASP B CA 1
ATOM 3148 C C . ASP B 1 125 ? -23.312 -4.586 0.044 1 94.62 125 ASP B C 1
ATOM 3150 O O . ASP B 1 125 ? -23.719 -5.293 -0.883 1 94.62 125 ASP B O 1
ATOM 3154 N N . ASN B 1 126 ? -24.031 -3.621 0.511 1 94.38 126 ASN B N 1
ATOM 3155 C CA . ASN B 1 126 ? -25.422 -3.422 0.101 1 94.38 126 ASN B CA 1
ATOM 3156 C C . ASN B 1 126 ? -25.562 -2.256 -0.876 1 94.38 126 ASN B C 1
ATOM 3158 O O . ASN B 1 126 ? -26.625 -2.037 -1.445 1 94.38 126 ASN B O 1
ATOM 3162 N N . CYS B 1 127 ? -24.516 -1.521 -1.1 1 96 127 CYS B N 1
ATOM 3163 C CA . CYS B 1 127 ? -24.625 -0.331 -1.937 1 96 127 CYS B CA 1
ATOM 3164 C C . CYS B 1 127 ? -24.641 -0.703 -3.414 1 96 127 CYS B C 1
ATOM 3166 O O . CYS B 1 127 ? -24.422 -1.861 -3.77 1 96 127 CYS B O 1
ATOM 3168 N N . HIS B 1 128 ? -25 0.262 -4.223 1 95.81 128 HIS B N 1
ATOM 3169 C CA . HIS B 1 128 ? -25 0.077 -5.672 1 95.81 128 HIS B CA 1
ATOM 3170 C C . HIS B 1 128 ? -23.594 0.14 -6.238 1 95.81 128 HIS B C 1
ATOM 3172 O O . HIS B 1 128 ? -23.203 -0.701 -7.055 1 95.81 128 HIS B O 1
ATOM 3178 N N . GLU B 1 129 ? -22.859 1.087 -5.805 1 97.06 129 GLU B N 1
ATOM 3179 C CA . GLU B 1 129 ? -21.484 1.322 -6.273 1 97.06 129 GLU B CA 1
ATOM 3180 C C . GLU B 1 129 ? -20.672 2.064 -5.223 1 97.06 129 GLU B C 1
ATOM 3182 O O . GLU B 1 129 ? -21.203 2.902 -4.488 1 97.06 129 GLU B O 1
ATOM 3187 N N . VAL B 1 130 ? -19.422 1.688 -5.156 1 98.25 130 VAL B N 1
ATOM 3188 C CA . VAL B 1 130 ? -18.516 2.395 -4.262 1 98.25 130 VAL B CA 1
ATOM 3189 C C . VAL B 1 130 ? -17.641 3.359 -5.066 1 98.25 130 VAL B C 1
ATOM 3191 O O . VAL B 1 130 ? -17.078 2.984 -6.094 1 98.25 130 VAL B O 1
ATOM 3194 N N . HIS B 1 131 ? -17.562 4.598 -4.641 1 98.12 131 HIS B N 1
ATOM 3195 C CA . HIS B 1 131 ? -16.625 5.578 -5.176 1 98.12 131 HIS B CA 1
ATOM 3196 C C . HIS B 1 131 ? -15.477 5.832 -4.203 1 98.12 131 HIS B C 1
ATOM 3198 O O . HIS B 1 131 ? -15.703 6.234 -3.059 1 98.12 131 HIS B O 1
ATOM 3204 N N . VAL B 1 132 ? -14.242 5.598 -4.656 1 98.38 132 VAL B N 1
ATOM 3205 C CA . VAL B 1 132 ? -13.086 5.801 -3.789 1 98.38 132 VAL B CA 1
ATOM 3206 C C . VAL B 1 132 ? -12.297 7.023 -4.254 1 98.38 132 VAL B C 1
ATOM 3208 O O . VAL B 1 132 ? -11.797 7.055 -5.379 1 98.38 132 VAL B O 1
ATOM 3211 N N . ILE B 1 133 ? -12.172 8.031 -3.373 1 97.38 133 ILE B N 1
ATOM 3212 C CA . ILE B 1 133 ? -11.461 9.25 -3.734 1 97.38 133 ILE B CA 1
ATOM 3213 C C . ILE B 1 133 ? -10.234 9.422 -2.832 1 97.38 133 ILE B C 1
ATOM 3215 O O . ILE B 1 133 ? -10.312 9.18 -1.624 1 97.38 133 ILE B O 1
ATOM 3219 N N . ALA B 1 134 ? -9.156 9.711 -3.35 1 96.44 134 ALA B N 1
ATOM 3220 C CA . ALA B 1 134 ? -7.895 10.07 -2.699 1 96.44 134 ALA B CA 1
ATOM 3221 C C . ALA B 1 134 ? -7.102 11.055 -3.551 1 96.44 134 ALA B C 1
ATOM 3223 O O . ALA B 1 134 ? -7.535 11.43 -4.645 1 96.44 134 ALA B O 1
ATOM 3224 N N . ALA B 1 135 ? -6.02 11.547 -3.037 1 92 135 ALA B N 1
ATOM 3225 C CA . ALA B 1 135 ? -5.184 12.492 -3.77 1 92 135 ALA B CA 1
ATOM 3226 C C . ALA B 1 135 ? -3.705 12.273 -3.455 1 92 135 ALA B C 1
ATOM 3228 O O . ALA B 1 135 ? -3.361 11.766 -2.385 1 92 135 ALA B O 1
ATOM 3229 N N . GLY B 1 136 ? -2.869 12.688 -4.473 1 88.19 136 GLY B N 1
ATOM 3230 C CA . GLY B 1 136 ? -1.435 12.578 -4.262 1 88.19 136 GLY B CA 1
ATOM 3231 C C . GLY B 1 136 ? -0.966 11.148 -4.082 1 88.19 136 GLY B C 1
ATOM 3232 O O . GLY B 1 136 ? -1.353 10.266 -4.852 1 88.19 136 GLY B O 1
ATOM 3233 N N . ASP B 1 137 ? -0.107 10.914 -3.088 1 86.44 137 ASP B N 1
ATOM 3234 C CA . ASP B 1 137 ? 0.52 9.609 -2.904 1 86.44 137 ASP B CA 1
ATOM 3235 C C . ASP B 1 137 ? -0.491 8.578 -2.406 1 86.44 137 ASP B C 1
ATOM 3237 O O . ASP B 1 137 ? -0.37 7.387 -2.703 1 86.44 137 ASP B O 1
ATOM 3241 N N . THR B 1 138 ? -1.541 9.055 -1.769 1 92.25 138 THR B N 1
ATOM 3242 C CA . THR B 1 138 ? -2.57 8.141 -1.293 1 92.25 138 THR B CA 1
ATOM 3243 C C . THR B 1 138 ? -3.43 7.645 -2.453 1 92.25 138 THR B C 1
ATOM 3245 O O . THR B 1 138 ? -4.238 6.727 -2.285 1 92.25 138 THR B O 1
ATOM 3248 N N . GLY B 1 139 ? -3.248 8.242 -3.611 1 94.06 139 GLY B N 1
ATOM 3249 C CA . GLY B 1 139 ? -3.945 7.758 -4.793 1 94.06 139 GLY B CA 1
ATOM 3250 C C . GLY B 1 139 ? -3.695 6.289 -5.074 1 94.06 139 GLY B C 1
ATOM 3251 O O . GLY B 1 139 ? -4.559 5.602 -5.621 1 94.06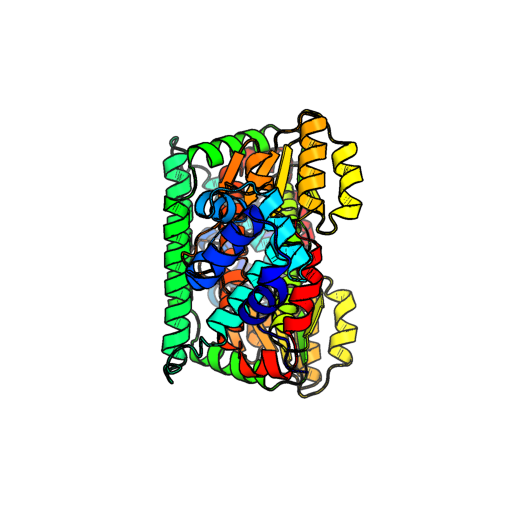 139 GLY B O 1
ATOM 3252 N N . THR B 1 140 ? -2.553 5.789 -4.711 1 95.12 140 THR B N 1
ATOM 3253 C CA . THR B 1 140 ? -2.23 4.379 -4.902 1 95.12 140 THR B CA 1
ATOM 3254 C C . THR B 1 140 ? -3.146 3.496 -4.055 1 95.12 140 THR B C 1
ATOM 3256 O O . THR B 1 140 ? -3.539 2.408 -4.484 1 95.12 140 THR B O 1
ATOM 3259 N N . LEU B 1 141 ? -3.553 3.955 -2.92 1 96.69 141 LEU B N 1
ATOM 3260 C CA . LEU B 1 141 ? -4.449 3.219 -2.037 1 96.69 141 LEU B CA 1
ATOM 3261 C C . LEU B 1 141 ? -5.848 3.125 -2.637 1 96.69 141 LEU B C 1
ATOM 3263 O O . LEU B 1 141 ? -6.496 2.08 -2.553 1 96.69 141 LEU B O 1
ATOM 3267 N N . ALA B 1 142 ? -6.293 4.258 -3.229 1 96.88 142 ALA B N 1
ATOM 3268 C CA . ALA B 1 142 ? -7.602 4.246 -3.877 1 96.88 142 ALA B CA 1
ATOM 3269 C C . ALA B 1 142 ? -7.645 3.225 -5.008 1 96.88 142 ALA B C 1
ATOM 3271 O O . ALA B 1 142 ? -8.617 2.475 -5.141 1 96.88 142 ALA B O 1
ATOM 3272 N N . LYS B 1 143 ? -6.621 3.215 -5.777 1 94.81 143 LYS B N 1
ATOM 3273 C CA . LYS B 1 143 ? -6.543 2.27 -6.887 1 94.81 143 LYS B CA 1
ATOM 3274 C C . LYS B 1 143 ? -6.531 0.829 -6.383 1 94.81 143 LYS B C 1
ATOM 3276 O O . LYS B 1 143 ? -7.234 -0.029 -6.922 1 94.81 143 LYS B O 1
ATOM 3281 N N . HIS B 1 144 ? -5.727 0.546 -5.41 1 95.56 144 HIS B N 1
ATOM 3282 C CA . HIS B 1 144 ? -5.664 -0.788 -4.824 1 95.56 144 HIS B CA 1
ATOM 3283 C C . HIS B 1 144 ? -7.027 -1.221 -4.293 1 95.56 144 HIS B C 1
ATOM 3285 O O . HIS B 1 144 ? -7.488 -2.328 -4.582 1 95.56 144 HIS B O 1
ATOM 3291 N N . MET B 1 145 ? -7.676 -0.35 -3.543 1 96.62 145 MET B N 1
ATOM 3292 C CA . MET B 1 145 ? -8.969 -0.674 -2.949 1 96.62 145 MET B CA 1
ATOM 3293 C C . MET B 1 145 ? -10.016 -0.906 -4.031 1 96.62 145 MET B C 1
ATOM 3295 O O . MET B 1 145 ? -10.789 -1.862 -3.955 1 96.62 145 MET B O 1
ATOM 3299 N N . GLY B 1 146 ? -10.07 0.001 -5.012 1 95.38 146 GLY B N 1
ATOM 3300 C CA . GLY B 1 146 ? -11.016 -0.156 -6.105 1 95.38 146 GLY B CA 1
ATOM 3301 C C . GLY B 1 146 ? -10.859 -1.472 -6.844 1 95.38 146 GLY B C 1
ATOM 3302 O O . GLY B 1 146 ? -11.844 -2.141 -7.148 1 95.38 146 GLY B O 1
ATOM 3303 N N . PHE B 1 147 ? -9.656 -1.828 -7.113 1 92.5 147 PHE B N 1
ATOM 3304 C CA . PHE B 1 147 ? -9.375 -3.1 -7.766 1 92.5 147 PHE B CA 1
ATOM 3305 C C . PHE B 1 147 ? -9.891 -4.266 -6.934 1 92.5 147 PHE B C 1
ATOM 3307 O O . PHE B 1 147 ? -10.586 -5.141 -7.449 1 92.5 147 PHE B O 1
ATOM 3314 N N . CYS B 1 148 ? -9.594 -4.273 -5.652 1 93.5 148 CYS B N 1
ATOM 3315 C CA . CYS B 1 148 ? -9.984 -5.359 -4.762 1 93.5 148 CYS B CA 1
ATOM 3316 C C . CYS B 1 148 ? -11.5 -5.453 -4.652 1 93.5 148 CYS B C 1
ATOM 3318 O O . CYS B 1 148 ? -12.055 -6.555 -4.613 1 93.5 148 CYS B O 1
ATOM 3320 N N . LEU B 1 149 ? -12.125 -4.305 -4.578 1 95 149 LEU B N 1
ATOM 3321 C CA . LEU B 1 149 ? -13.586 -4.312 -4.527 1 95 149 LEU B CA 1
ATOM 3322 C C . LEU B 1 149 ? -14.172 -5.016 -5.75 1 95 149 LEU B C 1
ATOM 3324 O O . LEU B 1 149 ? -15.062 -5.852 -5.617 1 95 149 LEU B O 1
ATOM 3328 N N . GLY B 1 150 ? -13.672 -4.727 -6.918 1 91.94 150 GLY B N 1
ATOM 3329 C CA . GLY B 1 150 ? -14.117 -5.395 -8.125 1 91.94 150 GLY B CA 1
ATOM 3330 C C . GLY B 1 150 ? -13.922 -6.898 -8.086 1 91.94 150 GLY B C 1
ATOM 3331 O O . GLY B 1 150 ? -14.766 -7.652 -8.578 1 91.94 150 GLY B O 1
ATOM 3332 N N . ARG B 1 151 ? -12.898 -7.316 -7.441 1 88.88 151 ARG B N 1
ATOM 3333 C CA . ARG B 1 151 ? -12.547 -8.734 -7.391 1 88.88 151 ARG B CA 1
ATOM 3334 C C . ARG B 1 151 ? -13.461 -9.484 -6.43 1 88.88 151 ARG B C 1
ATOM 3336 O O . ARG B 1 151 ? -13.562 -10.711 -6.496 1 88.88 151 ARG B O 1
ATOM 3343 N N . ILE B 1 152 ? -14.086 -8.781 -5.527 1 89.69 152 ILE B N 1
ATOM 3344 C CA . ILE B 1 152 ? -14.977 -9.477 -4.609 1 89.69 152 ILE B CA 1
ATOM 3345 C C . ILE B 1 152 ? -16.438 -9.18 -4.977 1 89.69 152 ILE B C 1
ATOM 3347 O O . ILE B 1 152 ? -17.344 -9.359 -4.156 1 89.69 152 ILE B O 1
ATOM 3351 N N . GLY B 1 153 ? -16.641 -8.617 -6.172 1 91.06 153 GLY B N 1
ATOM 3352 C CA . GLY B 1 153 ? -17.969 -8.531 -6.742 1 91.06 153 GLY B CA 1
ATOM 3353 C C . GLY B 1 153 ? -18.672 -7.223 -6.43 1 91.06 153 GLY B C 1
ATOM 3354 O O . GLY B 1 153 ? -19.891 -7.129 -6.523 1 91.06 153 GLY B O 1
ATOM 3355 N N . ILE B 1 154 ? -17.922 -6.227 -6.016 1 94.69 154 ILE B N 1
ATOM 3356 C CA . ILE B 1 154 ? -18.5 -4.922 -5.707 1 94.69 154 ILE B CA 1
ATOM 3357 C C . ILE B 1 154 ? -18.078 -3.91 -6.77 1 94.69 154 ILE B C 1
ATOM 3359 O O . ILE B 1 154 ? -16.891 -3.693 -6.992 1 94.69 154 ILE B O 1
ATOM 3363 N N . LYS B 1 155 ? -19.047 -3.301 -7.422 1 95.31 155 LYS B N 1
ATOM 3364 C CA . LYS B 1 155 ? -18.766 -2.268 -8.414 1 95.31 155 LYS B CA 1
ATOM 3365 C C . LYS B 1 155 ? -18.109 -1.051 -7.77 1 95.31 155 LYS B C 1
ATOM 3367 O O . LYS B 1 155 ? -18.578 -0.56 -6.738 1 95.31 155 LYS B O 1
ATOM 3372 N N . ALA B 1 156 ? -17.031 -0.622 -8.422 1 96.69 156 ALA B N 1
ATOM 3373 C CA . ALA B 1 156 ? -16.328 0.509 -7.812 1 96.69 156 ALA B CA 1
ATOM 3374 C C . ALA B 1 156 ? -15.711 1.411 -8.883 1 96.69 156 ALA B C 1
ATOM 3376 O O . ALA B 1 156 ? -15.297 0.937 -9.945 1 96.69 156 ALA B O 1
ATOM 3377 N N . THR B 1 157 ? -15.68 2.727 -8.641 1 96 157 THR B N 1
ATOM 3378 C CA . THR B 1 157 ? -14.867 3.713 -9.344 1 96 157 THR B CA 1
ATOM 3379 C C . THR B 1 157 ? -13.828 4.32 -8.406 1 96 157 THR B C 1
ATOM 3381 O O . THR B 1 157 ? -14.031 4.355 -7.188 1 96 157 THR B O 1
ATOM 3384 N N . TYR B 1 158 ? -12.711 4.641 -8.977 1 94.44 158 TYR B N 1
ATOM 3385 C CA . TYR B 1 158 ? -11.656 5.207 -8.141 1 94.44 158 TYR B CA 1
ATOM 3386 C C . TYR B 1 158 ? -10.758 6.137 -8.945 1 94.44 158 TYR B C 1
ATOM 3388 O O . TYR B 1 158 ? -10.695 6.035 -10.172 1 94.44 158 TYR B O 1
ATOM 3396 N N . SER B 1 159 ? -10.102 7.047 -8.242 1 84.44 159 SER B N 1
ATOM 3397 C CA . SER B 1 159 ? -9.109 7.906 -8.867 1 84.44 159 SER B CA 1
ATOM 3398 C C . SER B 1 159 ? -8.133 8.469 -7.836 1 84.44 159 SER B C 1
ATOM 3400 O O . SER B 1 159 ? -8.531 8.773 -6.707 1 84.44 159 SER B O 1
ATOM 3402 N N . GLY B 1 160 ? -6.906 8.5 -8.297 1 78.94 160 GLY B N 1
ATOM 3403 C CA . GLY B 1 160 ? -5.91 9.258 -7.551 1 78.94 160 GLY B CA 1
ATOM 3404 C C . GLY B 1 160 ? -5.809 10.703 -7.988 1 78.94 160 GLY B C 1
ATOM 3405 O O . GLY B 1 160 ? -5.07 11.492 -7.391 1 78.94 160 GLY B O 1
ATOM 3406 N N . LEU B 1 161 ? -6.531 10.977 -9.062 1 79.38 161 LEU B N 1
ATOM 3407 C CA . LEU B 1 161 ? -6.641 12.344 -9.547 1 79.38 161 LEU B CA 1
ATOM 3408 C C . LEU B 1 161 ? -7.988 12.953 -9.172 1 79.38 161 LEU B C 1
ATOM 3410 O O . LEU B 1 161 ? -8.898 13.016 -10 1 79.38 161 LEU B O 1
ATOM 3414 N N . ALA B 1 162 ? -7.996 13.461 -7.977 1 81.31 162 ALA B N 1
ATOM 3415 C CA . ALA B 1 162 ? -9.25 13.844 -7.34 1 81.31 162 ALA B CA 1
ATOM 3416 C C . ALA B 1 162 ? -9.977 14.914 -8.156 1 81.31 162 ALA B C 1
ATOM 3418 O O . ALA B 1 162 ? -11.203 14.891 -8.273 1 81.31 162 ALA B O 1
ATOM 3419 N N . ASP B 1 163 ? -9.234 15.773 -8.789 1 79.62 163 ASP B N 1
ATOM 3420 C CA . ASP B 1 163 ? -9.852 16.859 -9.531 1 79.62 163 ASP B CA 1
ATOM 3421 C C . ASP B 1 163 ? -10.742 16.328 -10.656 1 79.62 163 ASP B C 1
ATOM 3423 O O . ASP B 1 163 ? -11.812 16.875 -10.914 1 79.62 163 ASP B O 1
ATOM 3427 N N . TYR B 1 164 ? -10.344 15.352 -11.234 1 79.81 164 TYR B N 1
ATOM 3428 C CA . TYR B 1 164 ? -11.086 14.797 -12.359 1 79.81 164 TYR B CA 1
ATOM 3429 C C . TYR B 1 164 ? -12.172 13.852 -11.883 1 79.81 164 TYR B C 1
ATOM 3431 O O . TYR B 1 164 ? -13.094 13.516 -12.633 1 79.81 164 TYR B O 1
ATOM 3439 N N . TYR B 1 165 ? -12.094 13.523 -10.625 1 89.06 165 TYR B N 1
ATOM 3440 C CA . TYR B 1 165 ? -12.984 12.5 -10.086 1 89.06 165 TYR B CA 1
ATOM 3441 C C . TYR B 1 165 ? -14.273 13.117 -9.57 1 89.06 165 TYR B C 1
ATOM 3443 O O . TYR B 1 165 ? -15.266 12.406 -9.344 1 89.06 165 TYR B O 1
ATOM 3451 N N . LEU B 1 166 ? -14.305 14.438 -9.43 1 91.25 166 LEU B N 1
ATOM 3452 C CA . LEU B 1 166 ? -15.477 15.117 -8.891 1 91.25 166 LEU B CA 1
ATOM 3453 C C . LEU B 1 166 ? -16.688 14.914 -9.789 1 91.25 166 LEU B C 1
ATOM 3455 O O . LEU B 1 166 ? -17.828 14.828 -9.312 1 91.25 166 LEU B O 1
ATOM 3459 N N . ASN B 1 167 ? -16.438 14.812 -11.109 1 89.88 167 ASN B N 1
ATOM 3460 C CA . ASN B 1 167 ? -17.531 14.547 -12.039 1 89.88 167 ASN B CA 1
ATOM 3461 C C . ASN B 1 167 ? -18.203 13.203 -11.758 1 89.88 167 ASN B C 1
ATOM 3463 O O . ASN B 1 167 ? -19.422 13.078 -11.852 1 89.88 167 ASN B O 1
ATOM 3467 N N . THR B 1 168 ? -17.438 12.242 -11.453 1 92.81 168 THR B N 1
ATOM 3468 C CA . THR B 1 168 ? -17.938 10.906 -11.133 1 92.81 168 THR B CA 1
ATOM 3469 C C . THR B 1 168 ? -18.797 10.953 -9.875 1 92.81 168 THR B C 1
ATOM 3471 O O . THR B 1 168 ? -19.875 10.344 -9.836 1 92.81 168 THR B O 1
ATOM 3474 N N . ILE B 1 169 ? -18.375 11.672 -8.875 1 94.06 169 ILE B N 1
ATOM 3475 C CA . ILE B 1 169 ? -19.141 11.789 -7.641 1 94.06 169 ILE B CA 1
ATOM 3476 C C . ILE B 1 169 ? -20.438 12.555 -7.914 1 94.06 169 ILE B C 1
ATOM 3478 O O . ILE B 1 169 ? -21.5 12.188 -7.402 1 94.06 169 ILE B O 1
ATOM 3482 N N . ASN B 1 170 ? -20.312 13.555 -8.766 1 93.56 170 ASN B N 1
ATOM 3483 C CA . ASN B 1 170 ? -21.484 14.367 -9.102 1 93.56 170 ASN B CA 1
ATOM 3484 C C . ASN B 1 170 ? -22.562 13.523 -9.766 1 93.56 170 ASN B C 1
ATOM 3486 O O . ASN B 1 170 ? -23.75 13.828 -9.633 1 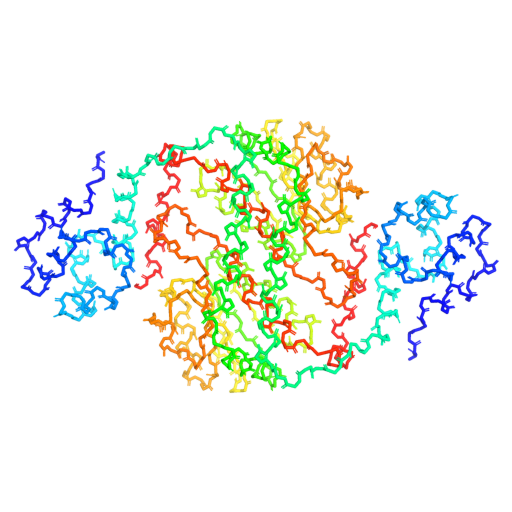93.56 170 ASN B O 1
ATOM 3490 N N . LEU B 1 171 ? -22.266 12.516 -10.438 1 93.88 171 LEU B N 1
ATOM 3491 C CA . LEU B 1 171 ? -23.203 11.688 -11.188 1 93.88 171 LEU B CA 1
ATOM 3492 C C . LEU B 1 171 ? -23.594 10.453 -10.383 1 93.88 171 LEU B C 1
ATOM 3494 O O . LEU B 1 171 ? -24.266 9.562 -10.898 1 93.88 171 LEU B O 1
ATOM 3498 N N . ALA B 1 172 ? -23.156 10.336 -9.086 1 95.12 172 ALA B N 1
ATOM 3499 C CA . ALA B 1 172 ? -23.391 9.164 -8.258 1 95.12 172 ALA B CA 1
ATOM 3500 C C . ALA B 1 172 ? -24.875 9.039 -7.895 1 95.12 172 ALA B C 1
ATOM 3502 O O . ALA B 1 172 ? -25.594 10.039 -7.844 1 95.12 172 ALA B O 1
ATOM 3503 N N . ASP B 1 173 ? -25.328 7.816 -7.656 1 93.62 173 ASP B N 1
ATOM 3504 C CA . ASP B 1 173 ? -26.672 7.527 -7.176 1 93.62 173 ASP B CA 1
ATOM 3505 C C . ASP B 1 173 ? -26.75 7.668 -5.656 1 93.62 173 ASP B C 1
ATOM 3507 O O . ASP B 1 173 ? -25.75 7.5 -4.957 1 93.62 173 ASP B O 1
ATOM 3511 N N . GLU B 1 174 ? -27.906 7.84 -5.148 1 91.94 174 GLU B N 1
ATOM 3512 C CA . GLU B 1 174 ? -28.125 8.07 -3.721 1 91.94 174 GLU B CA 1
ATOM 3513 C C . GLU B 1 174 ? -27.766 6.836 -2.9 1 91.94 174 GLU B C 1
ATOM 3515 O O . GLU B 1 174 ? -27.438 6.941 -1.715 1 91.94 174 GLU B O 1
ATOM 3520 N N . ASN B 1 175 ? -27.781 5.691 -3.537 1 95.19 175 ASN B N 1
ATOM 3521 C CA . ASN B 1 175 ? -27.469 4.461 -2.816 1 95.19 175 ASN B CA 1
ATOM 3522 C C . ASN B 1 175 ? -26 4.082 -2.945 1 95.19 175 ASN B C 1
ATOM 3524 O O . ASN B 1 175 ? -25.594 3.01 -2.496 1 95.19 175 ASN B O 1
ATOM 3528 N N . ASP B 1 176 ? -25.234 4.93 -3.611 1 97.88 176 ASP B N 1
ATOM 3529 C CA . ASP B 1 176 ? -23.781 4.734 -3.674 1 97.88 176 ASP B CA 1
ATOM 3530 C C . ASP B 1 176 ? -23.125 5.152 -2.365 1 97.88 176 ASP B C 1
ATOM 3532 O O . ASP B 1 176 ? -23.75 5.762 -1.504 1 97.88 176 ASP B O 1
ATOM 3536 N N . VAL B 1 177 ? -21.906 4.715 -2.168 1 98.38 177 VAL B N 1
ATOM 3537 C CA . VAL B 1 177 ? -21.109 5.062 -0.997 1 98.38 177 VAL B CA 1
ATOM 3538 C C . VAL B 1 177 ? -19.797 5.684 -1.438 1 98.38 177 VAL B C 1
ATOM 3540 O O . VAL B 1 177 ? -19.188 5.258 -2.428 1 98.38 177 VAL B O 1
ATOM 3543 N N . LEU B 1 178 ? -19.375 6.738 -0.774 1 98.44 178 LEU B N 1
ATOM 3544 C CA . LEU B 1 178 ? -18.047 7.312 -1.002 1 98.44 178 LEU B CA 1
ATOM 3545 C C . LEU B 1 178 ? -17.078 6.891 0.094 1 98.44 178 LEU B C 1
ATOM 3547 O O . LEU B 1 178 ? -17.375 7.02 1.282 1 98.44 178 LEU B O 1
ATOM 3551 N N . ILE B 1 179 ? -16 6.344 -0.289 1 98.69 179 ILE B N 1
ATOM 3552 C CA . ILE B 1 179 ? -14.875 6.156 0.608 1 98.69 179 ILE B CA 1
ATOM 3553 C C . ILE B 1 179 ? -13.797 7.203 0.306 1 98.69 179 ILE B C 1
ATOM 3555 O O . ILE B 1 179 ? -13.266 7.254 -0.805 1 98.69 179 ILE B O 1
ATOM 3559 N N . ALA B 1 180 ? -13.508 8.07 1.252 1 98.25 180 ALA B N 1
ATOM 3560 C CA . ALA B 1 180 ? -12.5 9.117 1.123 1 98.25 180 ALA B CA 1
ATOM 3561 C C . ALA B 1 180 ? -11.266 8.797 1.953 1 98.25 180 ALA B C 1
ATOM 3563 O O . ALA B 1 180 ? -11.359 8.57 3.162 1 98.25 180 ALA B O 1
ATOM 3564 N N . ILE B 1 181 ? -10.086 8.797 1.299 1 97.75 181 ILE B N 1
ATOM 3565 C CA . ILE B 1 181 ? -8.828 8.453 1.962 1 97.75 181 ILE B CA 1
ATOM 3566 C C . ILE B 1 181 ? -7.926 9.688 2.012 1 97.75 181 ILE B C 1
ATOM 3568 O O . ILE B 1 181 ? -7.539 10.219 0.972 1 97.75 181 ILE B O 1
ATOM 3572 N N . SER B 1 182 ? -7.582 10.102 3.129 1 94.31 182 SER B N 1
ATOM 3573 C CA . SER B 1 182 ? -6.668 11.211 3.375 1 94.31 182 SER B CA 1
ATOM 3574 C C . SER B 1 182 ? -5.988 11.078 4.734 1 94.31 182 SER B C 1
ATOM 3576 O O . SER B 1 182 ? -6.648 11.148 5.773 1 94.31 182 SER B O 1
ATOM 3578 N N . LYS B 1 183 ? -4.707 10.914 4.727 1 91.44 183 LYS B N 1
ATOM 3579 C CA . LYS B 1 183 ? -3.982 10.727 5.98 1 91.44 183 LYS B CA 1
ATOM 3580 C C . LYS B 1 183 ? -4.203 11.898 6.926 1 91.44 183 LYS B C 1
ATOM 3582 O O . LYS B 1 183 ? -4.586 11.711 8.078 1 91.44 183 LYS B O 1
ATOM 3587 N N . SER B 1 184 ? -4.051 13.109 6.438 1 87.62 184 SER B N 1
ATOM 3588 C CA . SER B 1 184 ? -4.164 14.312 7.254 1 87.62 184 SER B CA 1
ATOM 3589 C C . SER B 1 184 ? -5.625 14.672 7.5 1 87.62 184 SER B C 1
ATOM 3591 O O . SER B 1 184 ? -5.938 15.414 8.438 1 87.62 184 SER B O 1
ATOM 3593 N N . GLY B 1 185 ? -6.508 14.289 6.598 1 93.31 185 GLY B N 1
ATOM 3594 C CA . GLY B 1 185 ? -7.922 14.602 6.691 1 93.31 185 GLY B CA 1
ATOM 3595 C C . GLY B 1 185 ? -8.25 16.031 6.281 1 93.31 185 GLY B C 1
ATOM 3596 O O . GLY B 1 185 ? -9.359 16.5 6.516 1 93.31 185 GLY B O 1
ATOM 3597 N N . ILE B 1 186 ? -7.266 16.672 5.68 1 91.44 186 ILE B N 1
ATOM 3598 C CA . ILE B 1 186 ? -7.52 18.062 5.332 1 91.44 186 ILE B CA 1
ATOM 3599 C C . ILE B 1 186 ? -7.102 18.328 3.889 1 91.44 186 ILE B C 1
ATOM 3601 O O . ILE B 1 186 ? -6.793 19.469 3.518 1 91.44 186 ILE B O 1
ATOM 3605 N N . THR B 1 187 ? -7 17.281 3.078 1 91.88 187 THR B N 1
ATOM 3606 C CA . THR B 1 187 ? -6.688 17.438 1.662 1 91.88 187 THR B CA 1
ATOM 3607 C C . THR B 1 187 ? -7.852 18.078 0.92 1 91.88 187 THR B C 1
ATOM 3609 O O . THR B 1 187 ? -8.945 17.516 0.858 1 91.88 187 THR B O 1
ATOM 3612 N N . LYS B 1 188 ? -7.641 19.156 0.302 1 91.06 188 LYS B N 1
ATOM 3613 C CA . LYS B 1 188 ? -8.672 20.047 -0.233 1 91.06 188 LYS B CA 1
ATOM 3614 C C . LYS B 1 188 ? -9.586 19.297 -1.199 1 91.06 188 LYS B C 1
ATOM 3616 O O . LYS B 1 188 ? -10.812 19.297 -1.032 1 91.06 188 LYS B O 1
ATOM 3621 N N . THR B 1 189 ? -9.023 18.672 -2.191 1 92.88 189 THR B N 1
ATOM 3622 C CA . THR B 1 189 ? -9.82 18.062 -3.248 1 92.88 189 THR B CA 1
ATOM 3623 C C . THR B 1 189 ? -10.602 16.859 -2.711 1 92.88 189 THR B C 1
ATOM 3625 O O . THR B 1 189 ? -11.711 16.594 -3.164 1 92.88 189 THR B O 1
ATOM 3628 N N . VAL B 1 190 ? -10.039 16.203 -1.732 1 95.56 190 VAL B N 1
ATOM 3629 C CA . VAL B 1 190 ? -10.742 15.078 -1.114 1 95.56 190 VAL B CA 1
ATOM 3630 C C . VAL B 1 190 ? -11.93 15.602 -0.307 1 95.56 190 VAL B C 1
ATOM 3632 O O . VAL B 1 190 ? -13.023 15.031 -0.362 1 95.56 190 VAL B O 1
ATOM 3635 N N . ILE B 1 191 ? -11.719 16.688 0.381 1 95.5 191 ILE B N 1
ATOM 3636 C CA . ILE B 1 191 ? -12.773 17.312 1.162 1 95.5 191 ILE B CA 1
ATOM 3637 C C . ILE B 1 191 ? -13.898 17.781 0.234 1 95.5 191 ILE B C 1
ATOM 3639 O O . ILE B 1 191 ? -15.078 17.578 0.517 1 95.5 191 ILE B O 1
ATOM 3643 N N . GLN B 1 192 ? -13.531 18.375 -0.872 1 95 192 GLN B N 1
ATOM 3644 C CA . GLN B 1 192 ? -14.523 18.812 -1.854 1 95 192 GLN B CA 1
ATOM 3645 C C . GLN B 1 192 ? -15.367 17.625 -2.332 1 95 192 GLN B C 1
ATOM 3647 O O . GLN B 1 192 ? -16.578 17.766 -2.48 1 95 192 GLN B O 1
ATOM 3652 N N . GLY B 1 193 ? -14.727 16.531 -2.572 1 96 193 GLY B N 1
ATOM 3653 C CA . GLY B 1 193 ? -15.445 15.328 -2.967 1 96 193 GLY B CA 1
ATOM 3654 C C . GLY B 1 193 ? -16.406 14.836 -1.9 1 96 193 GLY B C 1
ATOM 3655 O O . GLY B 1 193 ? -17.547 14.461 -2.203 1 96 193 GLY B O 1
ATOM 3656 N N . ALA B 1 194 ? -15.938 14.852 -0.674 1 97.31 194 ALA B N 1
ATOM 3657 C CA . ALA B 1 194 ? -16.781 14.43 0.438 1 97.31 194 ALA B CA 1
ATOM 3658 C C . ALA B 1 194 ? -17.984 15.367 0.605 1 97.31 194 ALA B C 1
ATOM 3660 O O . ALA B 1 194 ? -19.094 14.922 0.857 1 97.31 194 ALA B O 1
ATOM 3661 N N . GLU B 1 195 ? -17.75 16.656 0.479 1 97.19 195 GLU B N 1
ATOM 3662 C CA . GLU B 1 195 ? -18.828 17.641 0.566 1 97.19 195 GLU B CA 1
ATOM 3663 C C . GLU B 1 195 ? -19.859 17.422 -0.528 1 97.19 195 GLU B C 1
ATOM 3665 O O . GLU B 1 195 ? -21.062 17.422 -0.259 1 97.19 195 GLU B O 1
ATOM 3670 N N . LEU B 1 196 ? -19.359 17.25 -1.723 1 96.56 196 LEU B N 1
ATOM 3671 C CA . LEU B 1 196 ? -20.25 16.984 -2.852 1 96.56 196 LEU B CA 1
ATOM 3672 C C . LEU B 1 196 ? -21.062 15.719 -2.621 1 96.56 196 LEU B C 1
ATOM 3674 O O . LEU B 1 196 ? -22.266 15.688 -2.912 1 96.56 196 LEU B O 1
ATOM 3678 N N . ALA B 1 197 ? -20.453 14.656 -2.133 1 97.31 197 ALA B N 1
ATOM 3679 C CA . ALA B 1 197 ? -21.125 13.406 -1.836 1 97.31 197 ALA B CA 1
ATOM 3680 C C . ALA B 1 197 ? -22.25 13.617 -0.818 1 97.31 197 ALA B C 1
ATOM 3682 O O . ALA B 1 197 ? -23.359 13.094 -0.986 1 97.31 197 ALA B O 1
ATOM 3683 N N . LYS B 1 198 ? -21.984 14.359 0.185 1 96.94 198 LYS B N 1
ATOM 3684 C CA . LYS B 1 198 ? -22.984 14.656 1.202 1 96.94 198 LYS B CA 1
ATOM 3685 C C . LYS B 1 198 ? -24.156 15.422 0.606 1 96.94 198 LYS B C 1
ATOM 3687 O O . LYS B 1 198 ? -25.312 15.133 0.92 1 96.94 198 LYS B O 1
ATOM 3692 N N . GLU B 1 199 ? -23.859 16.359 -0.216 1 95.5 199 GLU B N 1
ATOM 3693 C CA . GLU B 1 199 ? -24.891 17.125 -0.89 1 95.5 199 GLU B CA 1
ATOM 3694 C C . GLU B 1 199 ? -25.812 16.219 -1.702 1 95.5 199 GLU B C 1
ATOM 3696 O O . GLU B 1 199 ? -27.016 16.484 -1.817 1 95.5 199 GLU B O 1
ATOM 3701 N N . LYS B 1 200 ? -25.281 15.188 -2.197 1 95.31 200 LYS B N 1
ATOM 3702 C CA . LYS B 1 200 ? -26.031 14.258 -3.049 1 95.31 200 LYS B CA 1
ATOM 3703 C C . LYS B 1 200 ? -26.703 13.172 -2.219 1 95.31 200 LYS B C 1
ATOM 3705 O O . LYS B 1 200 ? -27.375 12.305 -2.764 1 95.31 200 LYS B O 1
ATOM 3710 N N . GLY B 1 201 ? -26.422 13.164 -0.899 1 96.19 201 GLY B N 1
ATOM 3711 C CA . GLY B 1 201 ? -27.078 12.242 0.003 1 96.19 201 GLY B CA 1
ATOM 3712 C C . GLY B 1 201 ? -26.344 10.922 0.169 1 96.19 201 GLY B C 1
ATOM 3713 O O . GLY B 1 201 ? -26.875 9.977 0.741 1 96.19 201 GLY B O 1
ATOM 3714 N N . LEU B 1 202 ? -25.109 10.797 -0.307 1 97.56 202 LEU B N 1
ATOM 3715 C CA . LEU B 1 202 ? -24.328 9.578 -0.171 1 97.56 202 LEU B CA 1
ATOM 3716 C C . LEU B 1 202 ? -23.828 9.414 1.26 1 97.56 202 LEU B C 1
ATOM 3718 O O . LEU B 1 202 ? -23.578 10.398 1.951 1 97.56 202 LEU B O 1
ATOM 3722 N N . LYS B 1 203 ? -23.672 8.188 1.702 1 98.25 203 LYS B N 1
ATOM 3723 C CA . LYS B 1 203 ? -22.875 7.914 2.9 1 98.25 203 LYS B CA 1
ATOM 3724 C C . LYS B 1 203 ? -21.391 8.07 2.627 1 98.25 203 LYS B C 1
ATOM 3726 O O . LYS B 1 203 ? -20.891 7.648 1.577 1 98.25 203 LYS B O 1
ATOM 3731 N N . VAL B 1 204 ? -20.734 8.703 3.564 1 98.62 204 VAL B N 1
ATOM 3732 C CA . VAL B 1 204 ? -19.312 8.953 3.418 1 98.62 204 VAL B CA 1
ATOM 3733 C C . VAL B 1 204 ? -18.547 8.195 4.5 1 98.62 204 VAL B C 1
ATOM 3735 O O . VAL B 1 204 ? -18.797 8.367 5.691 1 98.62 204 VAL B O 1
ATOM 3738 N N . ILE B 1 205 ? -17.641 7.328 4.09 1 98.75 205 ILE B N 1
ATOM 3739 C CA . ILE B 1 205 ? -16.688 6.648 4.961 1 98.75 205 ILE B CA 1
ATOM 3740 C C . ILE B 1 205 ? -15.312 7.293 4.816 1 98.75 205 ILE B C 1
ATOM 3742 O O . ILE B 1 205 ? -14.773 7.387 3.709 1 98.75 205 ILE B O 1
ATOM 3746 N N . ALA B 1 206 ? -14.742 7.766 5.902 1 98.56 206 ALA B N 1
ATOM 3747 C CA . ALA B 1 206 ? -13.406 8.352 5.887 1 98.56 206 ALA B CA 1
ATOM 3748 C C . ALA B 1 206 ? -12.367 7.387 6.449 1 98.56 206 ALA B C 1
ATOM 3750 O O . ALA B 1 206 ? -12.594 6.762 7.488 1 98.56 206 ALA B O 1
ATOM 3751 N N . ILE B 1 207 ? -11.297 7.227 5.766 1 98 207 ILE B N 1
ATOM 3752 C CA . ILE B 1 207 ? -10.086 6.613 6.297 1 98 207 ILE B CA 1
ATOM 3753 C C . ILE B 1 207 ? -9.008 7.68 6.492 1 98 207 ILE B C 1
ATOM 3755 O O . ILE B 1 207 ? -8.492 8.234 5.52 1 98 207 ILE B O 1
ATOM 3759 N N . THR B 1 208 ? -8.695 7.992 7.746 1 95.81 208 THR B N 1
ATOM 3760 C CA . THR B 1 208 ? -7.801 9.094 8.078 1 95.81 208 THR B CA 1
ATOM 3761 C C . THR B 1 208 ? -7.109 8.852 9.414 1 95.81 208 THR B C 1
ATOM 3763 O O . THR B 1 208 ? -7.531 7.992 10.188 1 95.81 208 THR B O 1
ATOM 3766 N N . GLU B 1 209 ? -6.027 9.531 9.602 1 91.62 209 GLU B N 1
ATOM 3767 C CA . GLU B 1 209 ? -5.324 9.406 10.875 1 91.62 209 GLU B CA 1
ATOM 3768 C C . GLU B 1 209 ? -5.926 10.328 11.93 1 91.62 209 GLU B C 1
ATOM 3770 O O . GLU B 1 209 ? -5.68 10.156 13.125 1 91.62 209 GLU B O 1
ATOM 3775 N N . TYR B 1 210 ? -6.77 11.289 11.469 1 90.44 210 TYR B N 1
ATOM 3776 C CA . TYR B 1 210 ? -7.293 12.297 12.383 1 90.44 210 TYR B CA 1
ATOM 3777 C C . TYR B 1 210 ? -8.812 12.375 12.297 1 90.44 210 TYR B C 1
ATOM 3779 O O . TYR B 1 210 ? -9.359 13.023 11.406 1 90.44 210 TYR B O 1
ATOM 3787 N N . GLY B 1 211 ? -9.453 11.828 13.289 1 91.88 211 GLY B N 1
ATOM 3788 C CA . GLY B 1 211 ? -10.906 11.812 13.32 1 91.88 211 GLY B CA 1
ATOM 3789 C C . GLY B 1 211 ? -11.516 13.188 13.492 1 91.88 211 GLY 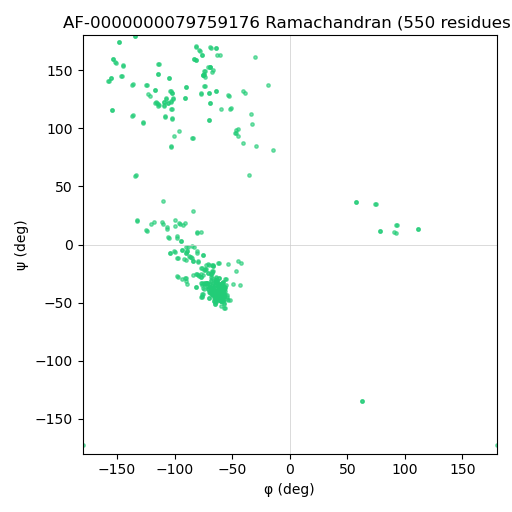B C 1
ATOM 3790 O O . GLY B 1 211 ? -12.648 13.43 13.062 1 91.88 211 GLY B O 1
ATOM 3791 N N . ASN B 1 212 ? -10.766 14.102 14.078 1 90.38 212 ASN B N 1
ATOM 3792 C CA . ASN B 1 212 ? -11.273 15.453 14.32 1 90.38 212 ASN B CA 1
ATOM 3793 C C . ASN B 1 212 ? -10.852 16.406 13.219 1 90.38 212 ASN B C 1
ATOM 3795 O O . ASN B 1 212 ? -10.93 17.625 13.383 1 90.38 212 ASN B O 1
ATOM 3799 N N . SER B 1 213 ? -10.477 15.891 12.141 1 91.75 213 SER B N 1
ATOM 3800 C CA . SER B 1 213 ? -10.156 16.688 10.953 1 91.75 213 SER B CA 1
ATOM 3801 C C . SER B 1 213 ? -11.422 17.062 10.195 1 91.75 213 SER B C 1
ATOM 3803 O O . SER B 1 213 ? -12.516 16.578 10.508 1 91.75 213 SER B O 1
ATOM 3805 N N . LYS B 1 214 ? -11.234 17.938 9.227 1 93.75 214 LYS B N 1
ATOM 3806 C CA . LYS B 1 214 ? -12.375 18.344 8.406 1 93.75 214 LYS B CA 1
ATOM 3807 C C . LYS B 1 214 ? -13.023 17.125 7.742 1 93.75 214 LYS B C 1
ATOM 3809 O O . LYS B 1 214 ? -14.25 17.016 7.723 1 93.75 214 LYS B O 1
ATOM 3814 N N . LEU B 1 215 ? -12.266 16.234 7.203 1 96.75 215 LEU B N 1
ATOM 3815 C CA . LEU B 1 215 ? -12.805 15.031 6.586 1 96.75 215 LEU B CA 1
ATOM 3816 C C . LEU B 1 215 ? -13.531 14.164 7.613 1 96.75 215 LEU B C 1
ATOM 3818 O O . LEU B 1 215 ? -14.609 13.641 7.336 1 96.75 215 LEU B O 1
ATOM 3822 N N . GLY B 1 216 ? -12.875 14 8.781 1 96.38 216 GLY B N 1
ATOM 3823 C CA . GLY B 1 216 ? -13.508 13.242 9.852 1 96.38 216 GLY B CA 1
ATOM 3824 C C . GLY B 1 216 ? -14.867 13.797 10.242 1 96.38 216 GLY B C 1
ATOM 3825 O O . GLY B 1 216 ? -15.805 13.031 10.5 1 96.38 216 GLY B O 1
ATOM 3826 N N . GLU B 1 217 ? -15.008 15.086 10.219 1 95.56 217 GLU B N 1
ATOM 3827 C CA . GLU B 1 217 ? -16.25 15.742 10.602 1 95.56 217 GLU B CA 1
ATOM 3828 C C . GLU B 1 217 ? -17.328 15.562 9.531 1 95.56 217 GLU B C 1
ATOM 3830 O O . GLU B 1 217 ? -18.516 15.484 9.844 1 95.56 217 GLU B O 1
ATOM 3835 N N . LEU B 1 218 ? -16.953 15.516 8.344 1 96.88 218 LEU B N 1
ATOM 3836 C CA . LEU B 1 218 ? -17.875 15.383 7.223 1 96.88 218 LEU B CA 1
ATOM 3837 C C . LEU B 1 218 ? -18.375 13.945 7.094 1 96.88 218 LEU B C 1
ATOM 3839 O O . LEU B 1 218 ? -19.484 13.711 6.629 1 96.88 218 LEU B O 1
ATOM 3843 N N . ALA B 1 219 ? -17.609 12.984 7.508 1 98.31 219 ALA B N 1
ATOM 3844 C CA . ALA B 1 219 ? -17.875 11.57 7.258 1 98.31 219 ALA B CA 1
ATOM 3845 C C . ALA B 1 219 ? -19 11.055 8.148 1 98.31 219 ALA B C 1
ATOM 3847 O O . ALA B 1 219 ? -19.188 11.539 9.266 1 98.31 219 ALA B O 1
ATOM 3848 N N . ASP B 1 220 ? -19.781 10.148 7.664 1 98.19 220 ASP B N 1
ATOM 3849 C CA . ASP B 1 220 ? -20.75 9.43 8.484 1 98.19 220 ASP B CA 1
ATOM 3850 C C . ASP B 1 220 ? -20.062 8.406 9.383 1 98.19 220 ASP B C 1
ATOM 3852 O O . ASP B 1 220 ? -20.516 8.148 10.492 1 98.19 220 ASP B O 1
ATOM 3856 N N . HIS B 1 221 ? -18.969 7.809 8.891 1 98 221 HIS B N 1
ATOM 3857 C CA . HIS B 1 221 ? -18.156 6.852 9.625 1 98 221 HIS B CA 1
ATOM 3858 C C . HIS B 1 221 ? -16.672 7.121 9.414 1 98 221 HIS B C 1
ATOM 3860 O O . HIS B 1 221 ? -16.25 7.445 8.297 1 98 221 HIS B O 1
ATOM 3866 N N . VAL B 1 222 ? -15.953 7.039 10.492 1 97.69 222 VAL B N 1
ATOM 3867 C CA . VAL B 1 222 ? -14.508 7.25 10.43 1 97.69 222 VAL B CA 1
ATOM 3868 C C . VAL B 1 222 ? -13.781 5.969 10.828 1 97.69 222 VAL B C 1
ATOM 3870 O O . VAL B 1 222 ? -14.062 5.387 11.883 1 97.69 222 VAL B O 1
ATOM 3873 N N . LEU B 1 223 ? -12.961 5.504 9.961 1 97.56 223 LEU B N 1
ATOM 3874 C CA . LEU B 1 223 ? -12 4.457 10.281 1 97.56 223 LEU B CA 1
ATOM 3875 C C . LEU B 1 223 ? -10.602 5.039 10.469 1 97.56 223 LEU B C 1
ATOM 3877 O O . LEU B 1 223 ? -9.945 5.43 9.5 1 97.56 223 LEU B O 1
ATOM 3881 N N . LEU B 1 224 ? -10.141 5.062 11.695 1 95.44 224 LEU B N 1
ATOM 3882 C CA . LEU B 1 224 ? -8.867 5.684 12.039 1 95.44 224 LEU B CA 1
ATOM 3883 C C . LEU B 1 224 ? -7.699 4.789 11.633 1 95.44 224 LEU B C 1
ATOM 3885 O O . LEU B 1 224 ? -7.672 3.604 11.984 1 95.44 224 LEU B O 1
ATOM 3889 N N . SER B 1 225 ? -6.762 5.375 10.93 1 93.56 225 SER B N 1
ATOM 3890 C CA . SER B 1 225 ? -5.586 4.633 10.484 1 93.56 225 SER B CA 1
ATOM 3891 C C . SER B 1 225 ? -4.332 5.078 11.227 1 93.56 225 SER B C 1
ATOM 3893 O O . SER B 1 225 ? -3.217 4.883 10.742 1 93.56 225 SER B O 1
ATOM 3895 N N . LYS B 1 226 ? -4.48 5.695 12.281 1 86.5 226 LYS B N 1
ATOM 3896 C CA . LYS B 1 226 ? -3.311 6.102 13.055 1 86.5 226 LYS B CA 1
ATOM 3897 C C . LYS B 1 226 ? -2.834 4.965 13.961 1 86.5 226 LYS B C 1
ATOM 3899 O O . LYS B 1 226 ? -3.35 4.789 15.062 1 86.5 226 LYS B O 1
ATOM 3904 N N . GLY B 1 227 ? -1.974 4.223 13.469 1 71.62 227 GLY B N 1
ATOM 3905 C CA . GLY B 1 227 ? -1.443 3.129 14.266 1 71.62 227 GLY B CA 1
ATOM 3906 C C . GLY B 1 227 ? -0.21 3.516 15.062 1 71.62 227 GLY B C 1
ATOM 3907 O O . GLY B 1 227 ? 0.101 2.889 16.078 1 71.62 227 GLY B O 1
ATOM 3908 N N . ASP B 1 228 ? 0.451 4.457 14.477 1 69.12 228 ASP B N 1
ATOM 3909 C CA . ASP B 1 228 ? 1.742 4.836 15.047 1 69.12 228 ASP B CA 1
ATOM 3910 C C . ASP B 1 228 ? 1.586 5.957 16.062 1 69.12 228 ASP B C 1
ATOM 3912 O O . ASP B 1 228 ? 0.835 6.91 15.844 1 69.12 228 ASP B O 1
ATOM 3916 N N . SER B 1 229 ? 2.076 5.699 17.172 1 66.12 229 SER B N 1
ATOM 3917 C CA . SER B 1 229 ? 2.072 6.719 18.219 1 66.12 229 SER B CA 1
ATOM 3918 C C . SER B 1 229 ? 3.215 7.711 18.031 1 66.12 229 SER B C 1
ATOM 3920 O O . SER B 1 229 ? 3.449 8.57 18.891 1 66.12 229 SER B O 1
ATOM 3922 N N . SER B 1 230 ? 3.748 7.504 16.844 1 64.69 230 SER B N 1
ATOM 3923 C CA . SER B 1 230 ? 4.914 8.359 16.656 1 64.69 230 SER B CA 1
ATOM 3924 C C . SER B 1 230 ? 4.504 9.82 16.484 1 64.69 230 SER B C 1
ATOM 3926 O O . SER B 1 230 ? 3.359 10.109 16.125 1 64.69 230 SER B O 1
ATOM 3928 N N . ARG B 1 231 ? 5.41 10.641 16.859 1 65.88 231 ARG B N 1
ATOM 3929 C CA . ARG B 1 231 ? 5.25 12.086 16.766 1 65.88 231 ARG B CA 1
ATOM 3930 C C . ARG B 1 231 ? 5.184 12.531 15.305 1 65.88 231 ARG B C 1
ATOM 3932 O O . ARG B 1 231 ? 5.652 11.82 14.406 1 65.88 231 ARG B O 1
ATOM 3939 N N . PHE B 1 232 ? 4.508 13.531 15.14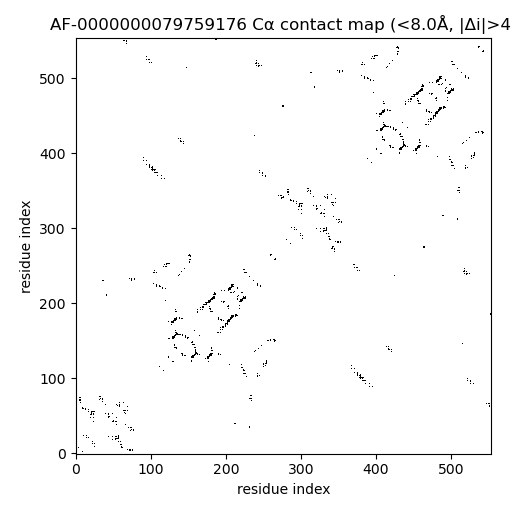1 1 73.44 232 PHE B N 1
ATOM 3940 C CA . PHE B 1 232 ? 4.48 14.164 13.82 1 73.44 232 PHE B CA 1
ATOM 3941 C C . PHE B 1 232 ? 5.895 14.43 13.32 1 73.44 232 PHE B C 1
ATOM 3943 O O . PHE B 1 232 ? 6.738 14.93 14.07 1 73.44 232 PHE B O 1
ATOM 3950 N N . ASP B 1 233 ? 6.203 13.719 12.172 1 69.31 233 ASP B N 1
ATOM 3951 C CA . ASP B 1 233 ? 7.551 13.828 11.617 1 69.31 233 ASP B CA 1
ATOM 3952 C C . ASP B 1 233 ? 7.512 14.352 10.18 1 69.31 233 ASP B C 1
ATOM 3954 O O . ASP B 1 233 ? 6.727 13.875 9.359 1 69.31 233 ASP B O 1
ATOM 3958 N N . TYR B 1 234 ? 8.383 15.469 10.039 1 65.69 234 TYR B N 1
ATOM 3959 C CA . TYR B 1 234 ? 8.523 16.094 8.727 1 65.69 234 TYR B CA 1
ATOM 3960 C C . TYR B 1 234 ? 8.922 15.047 7.68 1 65.69 234 TYR B C 1
ATOM 3962 O O . TYR B 1 234 ? 8.391 15.055 6.566 1 65.69 234 TYR B O 1
ATOM 3970 N N . TYR B 1 235 ? 9.828 14.156 7.934 1 61.91 235 TYR B N 1
ATOM 3971 C CA . TYR B 1 235 ? 10.445 13.281 6.949 1 61.91 235 TYR B CA 1
ATOM 3972 C C . TYR B 1 235 ? 9.711 11.953 6.863 1 61.91 235 TYR B C 1
ATOM 3974 O O . TYR B 1 235 ? 9.82 11.242 5.859 1 61.91 235 TYR B O 1
ATOM 3982 N N . LYS B 1 236 ? 9.062 11.391 7.887 1 58 236 LYS B N 1
ATOM 3983 C CA . LYS B 1 236 ? 8.602 10.008 8 1 58 236 LYS B CA 1
ATOM 3984 C C . LYS B 1 236 ? 7.176 9.859 7.488 1 58 236 LYS B C 1
ATOM 3986 O O . LYS B 1 236 ? 6.656 8.75 7.391 1 58 236 LYS B O 1
ATOM 3991 N N . ASN B 1 237 ? 6.699 10.812 6.707 1 63.5 237 ASN B N 1
ATOM 3992 C CA . ASN B 1 237 ? 5.258 11.008 6.621 1 63.5 237 ASN B CA 1
ATOM 3993 C C . ASN B 1 237 ? 4.68 10.367 5.363 1 63.5 237 ASN B C 1
ATOM 3995 O O . ASN B 1 237 ? 3.482 10.492 5.094 1 63.5 237 ASN B O 1
ATOM 3999 N N . TYR B 1 238 ? 5.48 9.367 4.793 1 79.31 238 TYR B N 1
ATOM 4000 C CA . TYR B 1 238 ? 4.824 8.922 3.568 1 79.31 238 TYR B CA 1
ATOM 4001 C C . TYR B 1 238 ? 4.508 7.434 3.627 1 79.31 238 TYR B C 1
ATOM 4003 O O . TYR B 1 238 ? 4.23 6.812 2.598 1 79.31 238 TYR B O 1
ATOM 4011 N N . ASN B 1 239 ? 4.516 6.891 4.852 1 89 239 ASN B N 1
ATOM 4012 C CA . ASN B 1 239 ? 4.195 5.477 5.016 1 89 239 ASN B CA 1
ATOM 4013 C C . ASN B 1 239 ? 2.699 5.219 4.859 1 89 239 ASN B C 1
ATOM 4015 O O . ASN B 1 239 ? 1.877 6.047 5.258 1 89 239 ASN B O 1
ATOM 4019 N N . HIS B 1 240 ? 2.383 4.027 4.297 1 93.75 240 HIS B N 1
ATOM 4020 C CA . HIS B 1 240 ? 0.985 3.682 4.066 1 93.75 240 HIS B CA 1
ATOM 4021 C C . HIS B 1 240 ? 0.628 2.355 4.727 1 93.75 240 HIS B C 1
ATOM 4023 O O . HIS B 1 240 ? -0.438 1.793 4.465 1 93.75 240 HIS B O 1
ATOM 4029 N N . LEU B 1 241 ? 1.467 1.853 5.57 1 94.69 241 LEU B N 1
ATOM 4030 C CA . LEU B 1 241 ? 1.243 0.538 6.164 1 94.69 241 LEU B CA 1
ATOM 4031 C C . LEU B 1 241 ? -0.071 0.505 6.934 1 94.69 241 LEU B C 1
ATOM 4033 O O . LEU B 1 241 ? -0.875 -0.413 6.762 1 94.69 241 LEU B O 1
ATOM 4037 N N . SER B 1 242 ? -0.324 1.514 7.746 1 95.06 242 SER B N 1
ATOM 4038 C CA . SER B 1 242 ? -1.529 1.555 8.57 1 95.06 242 SER B CA 1
ATOM 4039 C C . SER B 1 242 ? -2.783 1.664 7.707 1 95.06 242 SER B C 1
ATOM 4041 O O . SER B 1 242 ? -3.77 0.967 7.945 1 95.06 242 SER B O 1
ATOM 4043 N N . GLU B 1 243 ? -2.756 2.594 6.758 1 96.12 243 GLU B N 1
ATOM 4044 C CA . GLU B 1 243 ? -3.896 2.74 5.859 1 96.12 243 GLU B CA 1
ATOM 4045 C C . GLU B 1 243 ? -4.168 1.445 5.098 1 96.12 243 GLU B C 1
ATOM 4047 O O . GLU B 1 243 ? -5.32 1.04 4.941 1 96.12 243 GLU B O 1
ATOM 4052 N N . THR B 1 244 ? -3.09 0.803 4.598 1 96.94 244 THR B N 1
ATOM 4053 C CA . THR B 1 244 ? -3.219 -0.467 3.893 1 96.94 244 THR B CA 1
ATOM 4054 C C . THR B 1 244 ? -3.883 -1.515 4.781 1 96.94 244 THR B C 1
ATOM 4056 O O . THR B 1 244 ? -4.789 -2.225 4.34 1 96.94 244 THR B O 1
ATOM 4059 N N . ALA B 1 245 ? -3.457 -1.593 6.008 1 96.31 245 ALA B N 1
ATOM 4060 C CA . ALA B 1 245 ? -4.031 -2.551 6.949 1 96.31 245 ALA B CA 1
ATOM 4061 C C . ALA B 1 245 ? -5.523 -2.312 7.133 1 96.31 245 ALA B C 1
ATOM 4063 O O . ALA B 1 245 ? -6.32 -3.256 7.109 1 96.31 245 ALA B O 1
ATOM 4064 N N . VAL B 1 246 ? -5.934 -1.093 7.328 1 97.12 246 VAL B N 1
ATOM 4065 C CA . VAL B 1 246 ? -7.332 -0.75 7.562 1 97.12 246 VAL B CA 1
ATOM 4066 C C . VAL B 1 246 ? -8.156 -1.096 6.328 1 97.12 246 VAL B C 1
ATOM 4068 O O . VAL B 1 246 ? -9.234 -1.686 6.438 1 97.12 246 VAL B O 1
ATOM 4071 N N . ILE B 1 247 ? -7.645 -0.734 5.168 1 97.56 247 ILE B N 1
ATOM 4072 C CA . ILE B 1 247 ? -8.32 -1.007 3.904 1 97.56 247 ILE B CA 1
ATOM 4073 C C . ILE B 1 247 ? -8.516 -2.512 3.736 1 97.56 247 ILE B C 1
ATOM 4075 O O . ILE B 1 247 ? -9.625 -2.975 3.445 1 97.56 247 ILE B O 1
ATOM 4079 N N . GLU B 1 248 ? -7.469 -3.266 3.957 1 95.62 248 GLU B N 1
ATOM 4080 C CA . GLU B 1 248 ? -7.531 -4.703 3.721 1 95.62 248 GLU B CA 1
ATOM 4081 C C . GLU B 1 248 ? -8.383 -5.402 4.777 1 95.62 248 GLU B C 1
ATOM 4083 O O . GLU B 1 248 ? -9.062 -6.391 4.48 1 95.62 248 GLU B O 1
ATOM 4088 N N . ALA B 1 249 ? -8.367 -4.895 5.98 1 95.31 249 ALA B N 1
ATOM 4089 C CA . ALA B 1 249 ? -9.273 -5.426 6.996 1 95.31 249 ALA B CA 1
ATOM 4090 C C . ALA B 1 249 ? -10.734 -5.211 6.598 1 95.31 249 ALA B C 1
ATOM 4092 O O . ALA B 1 249 ? -11.562 -6.117 6.734 1 95.31 249 ALA B O 1
ATOM 4093 N N . LEU B 1 250 ? -11.07 -4.012 6.148 1 96.38 250 LEU B N 1
ATOM 4094 C CA . LEU B 1 250 ? -12.422 -3.709 5.691 1 96.38 250 LEU B CA 1
ATOM 4095 C C . LEU B 1 250 ? -12.828 -4.629 4.547 1 96.38 250 LEU B C 1
ATOM 4097 O O . LEU B 1 250 ? -13.93 -5.184 4.551 1 96.38 250 LEU B O 1
ATOM 4101 N N . LEU B 1 251 ? -11.945 -4.809 3.588 1 95.19 251 LEU B N 1
ATOM 4102 C CA . LEU B 1 251 ? -12.219 -5.656 2.436 1 95.19 251 LEU B CA 1
ATOM 4103 C C . LEU B 1 251 ? -12.453 -7.102 2.869 1 95.19 251 LEU B C 1
ATOM 4105 O O . LEU B 1 251 ? -13.328 -7.785 2.324 1 95.19 251 LEU B O 1
ATOM 4109 N N . GLU B 1 252 ? -11.656 -7.512 3.814 1 91.56 252 GLU B N 1
ATOM 4110 C CA . GLU B 1 252 ? -11.828 -8.867 4.336 1 91.56 252 GLU B CA 1
ATOM 4111 C C . GLU B 1 252 ? -13.211 -9.039 4.965 1 91.56 252 GLU B C 1
ATOM 4113 O O . GLU B 1 252 ? -13.836 -10.086 4.824 1 91.56 252 GLU B O 1
ATOM 4118 N N . LEU B 1 253 ? -13.672 -8.047 5.66 1 91.81 253 LEU B N 1
ATOM 4119 C CA . LEU B 1 253 ? -14.969 -8.109 6.32 1 91.81 253 LEU B CA 1
ATOM 4120 C C . LEU B 1 253 ? -16.094 -8.094 5.301 1 91.81 253 LEU B C 1
ATOM 4122 O O . LEU B 1 253 ? -17.141 -8.719 5.516 1 91.81 253 LEU B O 1
ATOM 4126 N N . VAL B 1 254 ? -15.945 -7.406 4.188 1 93.38 254 VAL B N 1
ATOM 4127 C CA . VAL B 1 254 ? -16.969 -7.27 3.156 1 93.38 254 VAL B CA 1
ATOM 4128 C C . VAL B 1 254 ? -17.031 -8.547 2.322 1 93.38 254 VAL B C 1
ATOM 4130 O O . VAL B 1 254 ? -18.094 -8.914 1.812 1 93.38 254 VAL B O 1
ATOM 4133 N N . LYS B 1 255 ? -15.922 -9.18 2.154 1 90.06 255 LYS B N 1
ATOM 4134 C CA . LYS B 1 255 ? -15.773 -10.32 1.258 1 90.06 255 LYS B CA 1
ATOM 4135 C C . LYS B 1 255 ? -16.828 -11.391 1.558 1 90.06 255 LYS B C 1
ATOM 4137 O O . LYS B 1 255 ? -17.031 -11.758 2.717 1 90.06 255 LYS B O 1
ATOM 4142 N N . ASN B 1 256 ? -17.469 -11.766 0.595 1 84.62 256 ASN B N 1
ATOM 4143 C CA . ASN B 1 256 ? -18.484 -12.812 0.603 1 84.62 256 ASN B CA 1
ATOM 4144 C C . ASN B 1 256 ? -18.344 -13.75 -0.592 1 84.62 256 ASN B C 1
ATOM 4146 O O . ASN B 1 256 ? -18.625 -13.367 -1.727 1 84.62 256 ASN B O 1
ATOM 4150 N N . VAL B 1 257 ? -17.984 -14.93 -0.376 1 78.56 257 VAL B N 1
ATOM 4151 C CA . VAL B 1 257 ? -17.656 -15.891 -1.42 1 78.56 257 VAL B CA 1
ATOM 4152 C C . VAL B 1 257 ? -18.875 -16.156 -2.289 1 78.56 257 VAL B C 1
ATOM 4154 O O . VAL B 1 257 ? -18.766 -16.281 -3.51 1 78.56 257 VAL B O 1
ATOM 4157 N N . ASP B 1 258 ? -20.016 -16.219 -1.639 1 82.12 258 ASP B N 1
ATOM 4158 C CA . ASP B 1 258 ? -21.25 -16.453 -2.391 1 82.12 258 ASP B CA 1
ATOM 4159 C C . ASP B 1 258 ? -21.484 -15.344 -3.412 1 82.12 258 ASP B C 1
ATOM 4161 O O . ASP B 1 258 ? -21.875 -15.617 -4.551 1 82.12 258 ASP B O 1
ATOM 4165 N N . LYS B 1 259 ? -21.188 -14.234 -3.041 1 83.5 259 LYS B N 1
ATOM 4166 C CA . LYS B 1 259 ? -21.359 -13.094 -3.943 1 83.5 259 LYS B CA 1
ATOM 4167 C C . LYS B 1 259 ? -20.328 -13.125 -5.066 1 83.5 259 LYS B C 1
ATOM 4169 O O . LYS B 1 259 ? -20.641 -12.773 -6.211 1 83.5 259 LYS B O 1
ATOM 4174 N N . ILE B 1 260 ? -19.172 -13.5 -4.742 1 83.81 260 ILE B N 1
ATOM 4175 C CA . ILE B 1 260 ? -18.109 -13.594 -5.734 1 83.81 260 ILE B CA 1
ATOM 4176 C C . ILE B 1 260 ? -18.516 -14.586 -6.824 1 83.81 260 ILE B C 1
ATOM 4178 O O . ILE B 1 260 ? -18.359 -14.305 -8.016 1 83.81 260 ILE B O 1
ATOM 4182 N N . VAL B 1 261 ? -19.031 -15.641 -6.391 1 80.75 261 VAL B N 1
ATOM 4183 C CA . VAL B 1 261 ? -19.438 -16.688 -7.324 1 80.75 261 VAL B CA 1
ATOM 4184 C C . VAL B 1 261 ? -20.656 -16.234 -8.125 1 80.75 261 VAL B C 1
ATOM 4186 O O . VAL B 1 261 ? -20.688 -16.375 -9.352 1 80.75 261 VAL B O 1
ATOM 4189 N N . GLU B 1 262 ? -21.578 -15.688 -7.406 1 84 262 GLU B N 1
ATOM 4190 C CA . GLU B 1 262 ? -22.812 -15.234 -8.031 1 84 262 GLU B CA 1
ATOM 4191 C C . GLU B 1 262 ? -22.531 -14.195 -9.125 1 84 262 GLU B C 1
ATOM 4193 O O . GLU B 1 262 ? -23.109 -14.266 -10.211 1 84 262 GLU B O 1
ATOM 4198 N N . LYS B 1 263 ? -21.625 -13.367 -8.883 1 86.81 263 LYS B N 1
ATOM 4199 C CA . LYS B 1 263 ? -21.344 -12.266 -9.805 1 86.81 263 LYS B CA 1
ATOM 4200 C C . LYS B 1 263 ? -20.234 -12.641 -10.781 1 86.81 263 LYS B C 1
ATOM 4202 O O . LYS B 1 263 ? -19.859 -11.844 -11.633 1 86.81 263 LYS B O 1
ATOM 4207 N N . ARG B 1 264 ? -19.656 -13.781 -10.602 1 83.06 264 ARG B N 1
ATOM 4208 C CA . ARG B 1 264 ? -18.547 -14.258 -11.414 1 83.06 264 ARG B CA 1
ATOM 4209 C C . ARG B 1 264 ? -17.375 -13.281 -11.367 1 83.06 264 ARG B C 1
ATOM 4211 O O . ARG B 1 264 ? -16.766 -12.977 -12.391 1 83.06 264 ARG B O 1
ATOM 4218 N N . ALA B 1 265 ? -17.234 -12.742 -10.195 1 83.38 265 ALA B N 1
ATOM 4219 C CA . ALA B 1 265 ? -16.188 -11.734 -10.023 1 83.38 265 ALA B CA 1
ATOM 4220 C C . ALA B 1 265 ? -14.797 -12.352 -10.164 1 83.38 265 ALA B C 1
ATOM 4222 O O . ALA B 1 265 ? -13.812 -11.641 -10.406 1 83.38 265 ALA B O 1
ATOM 4223 N N . ASP B 1 266 ? -14.68 -13.562 -10.07 1 75.5 266 ASP B N 1
ATOM 4224 C CA . ASP B 1 266 ? -13.414 -14.273 -10.148 1 75.5 266 ASP B CA 1
ATOM 4225 C C . ASP B 1 266 ? -13.086 -14.664 -11.586 1 75.5 266 ASP B C 1
ATOM 4227 O O . ASP B 1 266 ? -12.023 -15.227 -11.859 1 75.5 266 ASP B O 1
ATOM 4231 N N . GLN B 1 267 ? -13.914 -14.391 -12.508 1 76.06 267 GLN B N 1
ATOM 4232 C CA . GLN B 1 267 ? -13.719 -14.797 -13.891 1 76.06 267 GLN B CA 1
ATOM 4233 C C . GLN B 1 267 ? -12.438 -14.195 -14.469 1 76.06 267 GLN B C 1
ATOM 4235 O O . GLN B 1 267 ? -11.766 -14.82 -15.289 1 76.06 267 GLN B O 1
ATOM 4240 N N . LEU B 1 268 ? -12.164 -13.016 -14 1 75.31 268 LEU B N 1
ATOM 4241 C CA . LEU B 1 268 ? -11.016 -12.312 -14.562 1 75.31 268 LEU B CA 1
ATOM 4242 C C . LEU B 1 268 ? -9.711 -12.922 -14.062 1 75.31 268 LEU B C 1
ATOM 4244 O O . LEU B 1 268 ? -8.656 -12.711 -14.672 1 75.31 268 LEU B O 1
ATOM 4248 N N . GLU B 1 269 ? -9.789 -13.594 -12.961 1 74.81 269 GLU B N 1
ATOM 4249 C CA . GLU B 1 269 ? -8.578 -14.203 -12.438 1 74.81 269 GLU B CA 1
ATOM 4250 C C . GLU B 1 269 ? -7.953 -15.148 -13.461 1 74.81 269 GLU B C 1
ATOM 4252 O O . GLU B 1 269 ? -6.727 -15.195 -13.602 1 74.81 269 GLU B O 1
ATOM 4257 N N . PHE B 1 270 ? -8.773 -15.852 -14.148 1 68.06 270 PHE B N 1
ATOM 4258 C CA . PHE B 1 270 ? -8.297 -16.781 -15.164 1 68.06 270 PHE B CA 1
ATOM 4259 C C . PHE B 1 270 ? -7.598 -16.031 -16.297 1 68.06 270 PHE B C 1
ATOM 4261 O O . PHE B 1 270 ? -6.52 -16.438 -16.734 1 68.06 270 PHE B O 1
ATOM 4268 N N . MET B 1 271 ? -8.148 -14.953 -16.672 1 70.06 271 MET B N 1
ATOM 4269 C CA . MET B 1 271 ? -7.57 -14.164 -17.75 1 70.06 271 MET B CA 1
ATOM 4270 C C . MET B 1 271 ? -6.234 -13.555 -17.328 1 70.06 271 MET B C 1
ATOM 4272 O O . MET B 1 271 ? -5.285 -13.531 -18.109 1 70.06 271 MET B O 1
ATOM 4276 N N . LEU B 1 272 ? -6.148 -13.203 -16.125 1 74.06 272 LEU B N 1
ATOM 4277 C CA . LEU B 1 272 ? -4.945 -12.555 -15.625 1 74.06 272 LEU B CA 1
ATOM 4278 C C . LEU B 1 272 ? -3.834 -13.578 -15.398 1 74.06 272 LEU B C 1
ATOM 4280 O O . LEU B 1 272 ? -2.65 -13.242 -15.477 1 74.06 272 LEU B O 1
ATOM 4284 N N . SER B 1 273 ? -4.234 -14.742 -15.188 1 74.25 273 SER B N 1
ATOM 4285 C CA . SER B 1 273 ? -3.266 -15.805 -14.938 1 74.25 273 SER B CA 1
ATOM 4286 C C . SER B 1 273 ? -2.432 -16.094 -16.172 1 74.25 273 SER B C 1
ATOM 4288 O O . SER B 1 273 ? -1.336 -16.656 -16.078 1 74.25 273 SER B O 1
ATOM 4290 N N . GLU B 1 274 ? -2.93 -15.672 -17.281 1 71.38 274 GLU B N 1
ATOM 4291 C CA . GLU B 1 274 ? -2.221 -15.898 -18.547 1 71.38 274 GLU B CA 1
ATOM 4292 C C . GLU B 1 274 ? -0.958 -15.047 -18.625 1 71.38 274 GLU B C 1
ATOM 4294 O O . GLU B 1 274 ? -0.06 -15.336 -19.422 1 71.38 274 GLU B O 1
ATOM 4299 N N . ALA B 1 275 ? -0.912 -14.062 -17.797 1 74.31 275 ALA B N 1
ATOM 4300 C CA . ALA B 1 275 ? 0.247 -13.172 -17.766 1 74.31 275 ALA B CA 1
ATOM 4301 C C . ALA B 1 275 ? 1.369 -13.758 -16.922 1 74.31 275 ALA B C 1
ATOM 4303 O O . ALA B 1 275 ? 2.465 -13.188 -16.859 1 74.31 275 ALA B O 1
ATOM 4304 N N . LYS B 1 276 ? 1.087 -14.891 -16.359 1 77.25 276 LYS B N 1
ATOM 4305 C CA . LYS B 1 276 ? 2.061 -15.531 -15.492 1 77.25 276 LYS B CA 1
ATOM 4306 C C . LYS B 1 276 ? 2.727 -16.719 -16.188 1 77.25 276 LYS B C 1
ATOM 4308 O O . LYS B 1 276 ? 2.088 -17.422 -16.969 1 77.25 276 LYS B O 1
ATOM 4313 N N . LEU B 1 277 ? 3.91 -16.875 -15.93 1 74.56 277 LEU B N 1
ATOM 4314 C CA . LEU B 1 277 ? 4.652 -17.969 -16.531 1 74.56 277 LEU B CA 1
ATOM 4315 C C . LEU B 1 277 ? 4.352 -19.281 -15.805 1 74.56 277 LEU B C 1
ATOM 4317 O O . LEU B 1 277 ? 4.078 -19.281 -14.602 1 74.56 277 LEU B O 1
#

Organism: Clostridium scindens (strain ATCC 35704 / DSM 5676 / VPI 13733 / 19) (NCBI:txid411468)

Radius of gyration: 25.35 Å; Cα contacts (8 Å, |Δi|>4): 981; chains: 2; bounding box: 54×85×48 Å

InterPro domains:
  IPR000281 Helix-turn-helix protein RpiR [PF01418] (7-76)
  IPR000281 Helix-turn-helix protein RpiR [PS51071] (4-80)
  IPR001347 SIS domain [PF01380] (124-225)
  IPR001347 SIS domain [PS51464] (120-260)
  IPR009057 Homedomain-like superfamily [SSF46689] (4-76)
  IPR035472 RpiR-like, SIS domain [cd05013] (115-251)
  IPR036388 Winged helix-like DNA-binding domain superfamily [G3DSA:1.10.10.10] (1-79)
  IPR046348 SIS domain superfamily [SSF53697] (94-233)
  IPR047640 HTH-type transcriptional regulator RpiR-like [PTHR30514] (4-255)

Secondary structure (DSSP, 8-state):
-----HHHHHHHHGGGS-HHHHHHHHHHHH-HHHHTT--HHHHHHHHTS-HHHHHHHHHHTT-SSHHHHHHHHHHHHHTT---S---S-HHHHHHHHHHHHHHHHHHHHHHS-HHHHHHHHHHHHHSS-EEEE--GGGHHHHHHHHHHHHHTT--EEEES-HHHHHHHHHT--TT-EEEEE-SSS-BHHHHHHHHHHHHTT-EEEEEES-TTSHHHHH-SEEEE-----PPP-TTTTT--HHHHHHHHHHHHHH--HHHHHHTTTTHHHHHHHTTB-/-----HHHHHHHHGGGS-HHHHHHHHHHHH-HHHHTT--HHHHHHHHTS-HHHHHHHHHHTT-SSHHHHHHHHHHHHHGGGTT----S-HHHHHHHHHHHHHHHHHHHHHHS-HHHHHHHHHHHHHSS-EEEE--GGGHHHHHHHHHHHHHTT--EEEES-HHHHHHHHHT--TT-EEEEE-SSS-BHHHHHHHHHHHHTT-EEEEEES-TTSHHHHH-SEEEE-----PPP-SSSTT--HHHHHHHHHHHHHH--HHHHHHTTTTHHHHHHHTTB-

Foldseek 3Di:
DPPDALLRLCVVCVVVADPLLNLLNVVCNVCVQVVLQDDLCRSCVVSVHDSVSNQVSCVSSPHNGDVVSSLRSQVVVCVVVPPDDPPPDVVVVVVVVVVLLVQLLVLLVVPWDPVLLLVVLVLQLPFQEEEEEAEDLCQVVQVVLCVLCLLLQHHYHYGRHLVVCLVVLLPDALRYAYEQEDAAQAPPSSLVSLVSNVVRNHAYEYEYQDCPHSNNVSHPGYTHQNSDPDGNHSPPPPDCSSVNSSSVVSSVSNHDVVSCVVNVSCVCVVVVCVVPD/DPPDALLRLCVVCLVVADPLLNLLNVVCNVCVQVVLQDDLCRSCVVSVHDSVSNQVSCVSSPHNGDVVSSLRSQVVVVVVVPPPDPPPDVVVVVVVVVVLLVQLLVLLVVPWDPVLLLVVLVLQLPFQEEEEEAEDLCQVVQVVLCVLCLLLQHHYHYGRHLVVCLVVLLPDALRYAYEQEDAAQAPPSSLVSLVSNVVNNHAYEYEYQDCPHSNNVSHPGYTHQNSDPDGNHSPPPNDCSSVNVSSVVSSVSNRDVVSCVVNVSCVCVVVVCVVPD